Protein AF-A0A961G1M3-F1 (afdb_monomer_lite)

pLDDT: mean 74.27, std 25.26, range [20.84, 98.5]

Radius of gyration: 32.89 Å; chains: 1; bounding box: 93×95×79 Å

Structure (mmCIF, N/CA/C/O backbone):
data_AF-A0A961G1M3-F1
#
_entry.id   AF-A0A961G1M3-F1
#
loop_
_atom_site.group_PDB
_atom_site.id
_atom_site.type_symbol
_atom_site.label_atom_id
_atom_site.label_alt_id
_atom_site.label_comp_id
_atom_site.label_asym_id
_atom_site.label_entity_id
_atom_site.label_seq_id
_atom_site.pdbx_PDB_ins_code
_atom_site.Cartn_x
_atom_site.Cartn_y
_atom_site.Cartn_z
_atom_site.occupancy
_atom_site.B_iso_or_equiv
_atom_site.auth_seq_id
_atom_site.auth_comp_id
_atom_site.auth_asym_id
_atom_site.auth_atom_id
_atom_site.pdbx_PDB_model_num
ATOM 1 N N . MET A 1 1 ? -27.537 9.149 -11.465 1.00 58.62 1 MET A N 1
ATOM 2 C CA . MET A 1 1 ? -28.427 7.988 -11.636 1.00 58.62 1 MET A CA 1
ATOM 3 C C . MET A 1 1 ? -29.446 8.277 -12.730 1.00 58.62 1 MET A C 1
ATOM 5 O O . MET A 1 1 ? -29.182 7.855 -13.844 1.00 58.62 1 MET A O 1
ATOM 9 N N . SER A 1 2 ? -30.446 9.143 -12.525 1.00 60.47 2 SER A N 1
ATOM 10 C CA . SER A 1 2 ? -31.398 9.556 -13.583 1.00 60.47 2 SER A CA 1
ATOM 11 C C . SER A 1 2 ? -30.767 10.001 -14.920 1.00 60.47 2 SER A C 1
ATOM 13 O O . SER A 1 2 ? -31.201 9.559 -15.978 1.00 60.47 2 SER A O 1
ATOM 15 N N . GLN A 1 3 ? -29.703 10.816 -14.898 1.00 66.31 3 GLN A N 1
ATOM 16 C CA . GLN A 1 3 ? -28.968 11.190 -16.121 1.00 66.31 3 GLN A CA 1
ATOM 17 C C . GLN A 1 3 ? -28.320 9.975 -16.820 1.00 66.31 3 GLN A C 1
ATOM 19 O O . GLN A 1 3 ? -28.298 9.902 -18.042 1.00 66.31 3 GLN A O 1
ATOM 24 N N . THR A 1 4 ? -27.829 9.006 -16.047 1.00 74.19 4 THR A N 1
ATOM 25 C CA . THR A 1 4 ? -27.182 7.782 -16.543 1.00 74.19 4 THR A CA 1
ATOM 26 C C . THR A 1 4 ? -28.192 6.844 -17.204 1.00 74.19 4 THR A C 1
ATOM 28 O O . THR A 1 4 ? -27.895 6.275 -18.248 1.00 74.19 4 THR A O 1
ATOM 31 N N . ILE A 1 5 ? -29.402 6.732 -16.641 1.00 79.12 5 ILE A N 1
ATOM 32 C CA . ILE A 1 5 ? -30.520 6.007 -17.262 1.00 79.12 5 ILE A CA 1
ATOM 33 C C . ILE A 1 5 ? -30.873 6.644 -18.611 1.00 79.12 5 ILE A C 1
ATOM 35 O O . ILE A 1 5 ? -30.881 5.942 -19.614 1.00 79.12 5 ILE A O 1
ATOM 39 N N . ALA A 1 6 ? -31.037 7.970 -18.673 1.00 81.12 6 ALA A N 1
ATOM 40 C CA . ALA A 1 6 ? -31.344 8.667 -19.926 1.00 81.12 6 ALA A CA 1
ATOM 41 C C . ALA A 1 6 ? -30.246 8.509 -21.005 1.00 81.12 6 ALA A C 1
ATOM 43 O O . ALA A 1 6 ? -30.549 8.393 -22.192 1.00 81.12 6 ALA A O 1
ATOM 44 N N . GLU A 1 7 ? -28.968 8.477 -20.612 1.00 83.62 7 GLU A N 1
ATOM 45 C CA . GLU A 1 7 ? -27.840 8.221 -21.522 1.00 83.62 7 GLU A CA 1
ATOM 46 C C . GLU A 1 7 ? -27.832 6.768 -22.044 1.00 83.62 7 GLU A C 1
ATOM 48 O O . GLU A 1 7 ? -27.579 6.542 -23.230 1.00 83.62 7 GLU A O 1
ATOM 53 N N . LEU A 1 8 ? -28.171 5.788 -21.199 1.00 85.12 8 LEU A N 1
ATOM 54 C CA . LEU A 1 8 ? -28.291 4.375 -21.583 1.00 85.12 8 LEU A CA 1
ATOM 55 C C . LEU A 1 8 ? -29.533 4.102 -22.446 1.00 85.12 8 LEU A C 1
ATOM 57 O O . LEU A 1 8 ? -29.441 3.374 -23.434 1.00 85.12 8 LEU A O 1
ATOM 61 N N . GLU A 1 9 ? -30.668 4.729 -22.138 1.00 87.44 9 GLU A N 1
ATOM 62 C CA . GLU A 1 9 ? -31.872 4.718 -22.976 1.00 87.44 9 GLU A CA 1
ATOM 63 C C . GLU A 1 9 ? -31.588 5.330 -24.352 1.00 87.44 9 GLU A C 1
ATOM 65 O O . GLU A 1 9 ? -31.979 4.765 -25.371 1.00 87.44 9 GLU A O 1
ATOM 70 N N . ALA A 1 10 ? -30.862 6.451 -24.421 1.00 87.31 10 ALA A N 1
ATOM 71 C CA . ALA A 1 10 ? -30.446 7.043 -25.691 1.00 87.31 10 ALA A CA 1
ATOM 72 C C . ALA A 1 10 ? -29.516 6.110 -26.490 1.00 87.31 10 ALA A C 1
ATOM 74 O O . ALA A 1 10 ? -29.694 5.960 -27.700 1.00 87.31 10 ALA A O 1
ATOM 75 N N . ALA A 1 11 ? -28.566 5.442 -25.825 1.00 83.50 11 ALA A N 1
ATOM 76 C CA . ALA A 1 11 ? -27.673 4.472 -26.457 1.00 83.50 11 ALA A CA 1
ATOM 77 C C . ALA A 1 11 ? -28.423 3.238 -26.988 1.00 83.50 11 ALA A C 1
ATOM 79 O O . ALA A 1 11 ? -28.155 2.792 -28.104 1.00 83.50 11 ALA A O 1
ATOM 80 N N . LEU A 1 12 ? -29.392 2.713 -26.231 1.00 88.00 12 LEU A N 1
ATOM 81 C CA . LEU A 1 12 ? -30.200 1.567 -26.647 1.00 88.00 12 LEU A CA 1
ATOM 82 C C . LEU A 1 12 ? -31.212 1.938 -27.743 1.00 88.00 12 LEU A C 1
ATOM 84 O O . LEU A 1 12 ? -31.408 1.166 -28.674 1.00 88.00 12 LEU A O 1
ATOM 88 N N . ASN A 1 13 ? -31.789 3.142 -27.710 1.00 88.62 13 ASN A N 1
ATOM 89 C CA . ASN A 1 13 ? -32.614 3.658 -28.808 1.00 88.62 13 ASN A CA 1
ATOM 90 C C . ASN A 1 13 ? -31.806 3.830 -30.108 1.00 88.62 13 ASN A C 1
ATOM 92 O O . ASN A 1 13 ? -32.330 3.597 -31.196 1.00 88.62 13 ASN A O 1
ATOM 96 N N . ALA A 1 14 ? -30.527 4.209 -30.010 1.00 89.00 14 ALA A N 1
ATOM 97 C CA . ALA A 1 14 ? -29.622 4.298 -31.156 1.00 89.00 14 ALA A CA 1
ATOM 98 C C . ALA A 1 14 ? -29.110 2.927 -31.644 1.00 89.00 14 ALA A C 1
ATOM 100 O O . ALA A 1 14 ? -28.613 2.821 -32.766 1.00 89.00 14 ALA A O 1
ATOM 101 N N . SER A 1 15 ? -29.178 1.879 -30.819 1.00 88.94 15 SER A N 1
ATOM 102 C CA . SER A 1 15 ? -28.733 0.519 -31.154 1.00 88.94 15 SER A CA 1
ATOM 103 C C . SER A 1 15 ? -29.491 -0.525 -30.319 1.00 88.94 15 SER A C 1
ATOM 105 O O . SER A 1 15 ? -28.962 -0.983 -29.306 1.00 88.94 15 SER A O 1
ATOM 107 N N . PRO A 1 16 ? -30.711 -0.933 -30.725 1.00 87.88 16 PRO A N 1
ATOM 108 C CA . PRO A 1 16 ? -31.566 -1.828 -29.930 1.00 87.88 16 PRO A CA 1
ATOM 109 C C . PRO A 1 16 ? -30.958 -3.206 -29.634 1.00 87.88 16 PRO A C 1
ATOM 111 O O . PRO A 1 16 ? -31.285 -3.819 -28.616 1.00 87.88 16 PRO A O 1
ATOM 114 N N . ASP A 1 17 ? -30.046 -3.667 -30.490 1.00 88.19 17 ASP A N 1
ATOM 115 C CA . ASP A 1 17 ? -29.318 -4.933 -30.347 1.00 88.19 17 ASP A CA 1
ATOM 116 C C . ASP A 1 17 ? -28.100 -4.827 -29.403 1.00 88.19 17 ASP A C 1
ATOM 118 O O . ASP A 1 17 ? -27.409 -5.816 -29.161 1.00 88.19 17 ASP A O 1
ATOM 122 N N . ASN A 1 18 ? -27.803 -3.637 -28.860 1.00 87.50 18 ASN A N 1
ATOM 123 C CA . ASN A 1 18 ? -26.680 -3.424 -27.949 1.00 87.50 18 ASN A CA 1
ATOM 124 C C . ASN A 1 18 ? -26.978 -4.031 -26.571 1.00 87.50 18 ASN A C 1
ATOM 126 O O . ASN A 1 18 ? -27.473 -3.361 -25.659 1.00 87.50 18 ASN A O 1
ATOM 130 N N . TRP A 1 19 ? -26.643 -5.313 -26.431 1.00 90.75 19 TRP A N 1
ATOM 131 C CA . TRP A 1 19 ? -26.798 -6.063 -25.192 1.00 90.75 19 TRP A CA 1
ATOM 132 C C . TRP A 1 19 ? -26.142 -5.373 -23.990 1.00 90.75 19 TRP A C 1
ATOM 134 O O . TRP A 1 19 ? -26.772 -5.249 -22.945 1.00 90.75 19 TRP A O 1
ATOM 144 N N . SER A 1 20 ? -24.918 -4.859 -24.135 1.00 85.81 20 SER A N 1
ATOM 145 C CA . SER A 1 20 ? -24.194 -4.213 -23.034 1.00 85.81 20 SER A CA 1
ATOM 146 C C . SER A 1 20 ? -24.915 -2.964 -22.518 1.00 85.81 20 SER A C 1
ATOM 148 O O . SER A 1 20 ? -24.996 -2.760 -21.309 1.00 85.81 20 SER A O 1
ATOM 150 N N . ALA A 1 21 ? -25.493 -2.151 -23.413 1.00 87.50 21 ALA A N 1
ATOM 151 C CA . ALA A 1 21 ? -26.327 -1.012 -23.022 1.00 87.50 21 ALA A CA 1
ATOM 152 C C . ALA A 1 21 ? -27.642 -1.466 -22.365 1.00 87.50 21 ALA A C 1
ATOM 154 O O . ALA A 1 21 ? -28.061 -0.885 -21.365 1.00 87.50 21 ALA A O 1
ATOM 155 N N . ARG A 1 22 ? -28.269 -2.528 -22.890 1.00 93.12 22 ARG A N 1
ATOM 156 C CA . ARG A 1 22 ? -29.513 -3.101 -22.356 1.00 93.12 22 ARG A CA 1
ATOM 157 C C . ARG A 1 22 ? -29.336 -3.682 -20.952 1.00 93.12 22 ARG A C 1
ATOM 159 O O . ARG A 1 22 ? -30.136 -3.376 -20.074 1.00 93.12 22 ARG A O 1
ATOM 166 N N . ARG A 1 23 ? -28.277 -4.465 -20.722 1.00 89.06 23 ARG A N 1
ATOM 167 C CA . ARG A 1 23 ? -27.936 -5.026 -19.409 1.00 89.06 23 ARG A CA 1
ATOM 168 C C . ARG A 1 23 ? -27.588 -3.926 -18.409 1.00 89.06 23 ARG A C 1
ATOM 170 O O . ARG A 1 23 ? -28.168 -3.911 -17.333 1.00 89.06 23 ARG A O 1
ATOM 177 N N . ALA A 1 24 ? -26.744 -2.961 -18.782 1.00 84.62 24 ALA A N 1
ATOM 178 C CA . ALA A 1 24 ? -26.413 -1.833 -17.906 1.00 84.62 24 ALA A CA 1
ATOM 179 C C . ALA A 1 24 ? -27.651 -0.992 -17.528 1.00 84.62 24 ALA A C 1
ATOM 181 O O . ALA A 1 24 ? -27.756 -0.512 -16.400 1.00 84.62 24 ALA A O 1
ATOM 182 N N . LEU A 1 25 ? -28.611 -0.832 -18.448 1.00 90.06 25 LEU A N 1
ATOM 183 C CA . LEU A 1 25 ? -29.884 -0.164 -18.168 1.00 90.06 25 LEU A CA 1
ATOM 184 C C . LEU A 1 25 ? -30.788 -1.006 -17.252 1.00 90.06 25 LEU A C 1
ATOM 186 O O . LEU A 1 25 ? -31.376 -0.450 -16.329 1.00 90.06 25 LEU A O 1
ATOM 190 N N . ALA A 1 26 ? -30.854 -2.327 -17.444 1.00 87.56 26 ALA A N 1
ATOM 191 C CA . ALA A 1 26 ? -31.584 -3.233 -16.555 1.00 87.56 26 ALA A CA 1
ATOM 192 C C . ALA A 1 26 ? -30.990 -3.241 -15.133 1.00 87.56 26 ALA A C 1
ATOM 194 O O . ALA A 1 26 ? -31.730 -3.146 -14.158 1.00 87.56 26 ALA A O 1
ATOM 195 N N . GLU A 1 27 ? -29.662 -3.275 -15.000 1.00 85.19 27 GLU A N 1
ATOM 196 C CA . GLU A 1 27 ? -28.950 -3.170 -13.718 1.00 85.19 27 GLU A CA 1
ATOM 197 C C . GLU A 1 27 ? -29.215 -1.818 -13.028 1.00 85.19 27 GLU A C 1
ATOM 199 O O . GLU A 1 27 ? -29.499 -1.781 -11.830 1.00 85.19 27 GLU A O 1
ATOM 204 N N . ALA A 1 28 ? -29.214 -0.707 -13.778 1.00 81.88 28 ALA A N 1
ATOM 205 C CA . ALA A 1 28 ? -29.568 0.613 -13.250 1.00 81.88 28 ALA A CA 1
ATOM 206 C C . ALA A 1 28 ? -31.042 0.699 -12.807 1.00 81.88 28 ALA A C 1
ATOM 208 O O . ALA A 1 28 ? -31.340 1.258 -11.751 1.00 81.88 28 ALA A O 1
ATOM 209 N N . GLN A 1 29 ? -31.962 0.108 -13.574 1.00 85.12 29 GLN A N 1
ATOM 210 C CA . GLN A 1 29 ? -33.380 0.014 -13.222 1.00 85.12 29 GLN A CA 1
ATOM 211 C C . GLN A 1 29 ? -33.593 -0.837 -11.962 1.00 85.12 29 GLN A C 1
ATOM 213 O O . GLN A 1 29 ? -34.329 -0.418 -11.070 1.00 85.12 29 GLN A O 1
ATOM 218 N N . LEU A 1 30 ? -32.909 -1.980 -11.828 1.00 81.75 30 LEU A N 1
ATOM 219 C CA . LEU A 1 30 ? -32.933 -2.807 -10.615 1.00 81.75 30 LEU A CA 1
ATOM 220 C C . LEU A 1 30 ? -32.421 -2.043 -9.385 1.00 81.75 30 LEU A C 1
ATOM 222 O O . LEU A 1 30 ? -33.040 -2.131 -8.324 1.00 81.75 30 LEU A O 1
ATOM 226 N N . ALA A 1 31 ? -31.350 -1.256 -9.528 1.00 75.06 31 ALA A N 1
ATOM 227 C CA . ALA A 1 31 ? -30.807 -0.425 -8.450 1.00 75.06 31 ALA A CA 1
ATOM 228 C C . ALA A 1 31 ? -31.777 0.685 -7.991 1.00 75.06 31 ALA A C 1
ATOM 230 O O . ALA A 1 31 ? -31.819 1.010 -6.807 1.00 75.06 31 ALA A O 1
ATOM 231 N N . GLU A 1 32 ? -32.601 1.224 -8.896 1.00 82.31 32 GLU A N 1
ATOM 232 C CA . GLU A 1 32 ? -33.696 2.150 -8.562 1.00 82.31 32 GLU A CA 1
ATOM 233 C C . GLU A 1 32 ? -35.003 1.432 -8.138 1.00 82.31 32 GLU A C 1
ATOM 235 O O . GLU A 1 32 ? -36.045 2.069 -7.983 1.00 82.31 32 GLU A O 1
ATOM 240 N N . GLY A 1 33 ? -34.980 0.106 -7.940 1.00 81.19 33 GLY A N 1
ATOM 241 C CA . GLY A 1 33 ? -36.143 -0.698 -7.541 1.00 81.19 33 GLY A CA 1
ATOM 242 C C . GLY A 1 33 ? -37.161 -0.958 -8.661 1.00 81.19 33 GLY A C 1
ATOM 243 O O . GLY A 1 33 ? -38.221 -1.535 -8.419 1.00 81.19 33 GLY A O 1
ATOM 244 N N . GLN A 1 34 ? -36.851 -0.580 -9.902 1.00 85.69 34 GLN A N 1
ATOM 245 C CA . GLN A 1 34 ? -37.716 -0.697 -11.078 1.00 85.69 34 GLN A CA 1
ATOM 246 C C . GLN A 1 34 ? -37.681 -2.119 -11.683 1.00 85.69 34 GLN A C 1
ATOM 248 O O . GLN A 1 34 ? -37.453 -2.301 -12.879 1.00 85.69 34 GLN A O 1
ATOM 253 N N . GLN A 1 35 ? -37.913 -3.148 -10.859 1.00 83.75 35 GLN A N 1
ATOM 254 C CA . GLN A 1 35 ? -37.769 -4.569 -11.234 1.00 83.75 35 GLN A CA 1
ATOM 255 C C . GLN A 1 35 ? -38.580 -4.960 -12.482 1.00 83.75 35 GLN A C 1
ATOM 257 O O . GLN A 1 35 ? -38.071 -5.646 -13.365 1.00 83.75 35 GLN A O 1
ATOM 262 N N . VAL A 1 36 ? -39.818 -4.469 -12.593 1.00 88.38 36 VAL A N 1
ATOM 263 C CA . VAL A 1 36 ? -40.696 -4.724 -13.749 1.00 88.38 36 VAL A CA 1
ATOM 264 C C . VAL A 1 36 ? -40.137 -4.097 -15.033 1.00 88.38 36 VAL A C 1
ATOM 266 O O . VAL A 1 36 ? -40.171 -4.729 -16.086 1.00 88.38 36 VAL A O 1
ATOM 269 N N . ALA A 1 37 ? -39.566 -2.889 -14.955 1.00 89.81 37 ALA A N 1
ATOM 270 C CA . ALA A 1 37 ? -38.959 -2.228 -16.110 1.00 89.81 37 ALA A CA 1
ATOM 271 C C . ALA A 1 37 ? -37.730 -3.003 -16.609 1.00 89.81 37 ALA A C 1
ATOM 273 O O . ALA A 1 37 ? -37.642 -3.290 -17.802 1.00 89.81 37 ALA A O 1
ATOM 274 N N . ALA A 1 38 ? -36.857 -3.430 -15.689 1.00 91.62 38 ALA A N 1
ATOM 275 C CA . ALA A 1 38 ? -35.685 -4.245 -16.006 1.00 91.62 38 ALA A CA 1
ATOM 276 C C . ALA A 1 38 ? -36.072 -5.591 -16.641 1.00 91.62 38 ALA A C 1
ATOM 278 O O . ALA A 1 38 ? -35.491 -5.997 -17.647 1.00 91.62 38 ALA A O 1
ATOM 279 N N . ALA A 1 39 ? -37.095 -6.263 -16.107 1.00 91.88 39 ALA A N 1
ATOM 280 C CA . ALA A 1 39 ? -37.602 -7.506 -16.675 1.00 91.88 39 ALA A CA 1
ATOM 281 C C . ALA A 1 39 ? -38.155 -7.309 -18.097 1.00 91.88 39 ALA A C 1
ATOM 283 O O . ALA A 1 39 ? -37.746 -8.023 -19.012 1.00 91.88 39 ALA A O 1
ATOM 284 N N . HIS A 1 40 ? -39.029 -6.319 -18.317 1.00 92.94 40 HIS A N 1
ATOM 285 C CA . HIS A 1 40 ? -39.575 -6.020 -19.649 1.00 92.94 40 HIS A CA 1
ATOM 286 C C . HIS A 1 40 ? -38.465 -5.663 -20.647 1.00 92.94 40 HIS A C 1
ATOM 288 O O . HIS A 1 40 ? -38.492 -6.088 -21.802 1.00 92.94 40 HIS A O 1
ATOM 294 N N . LEU A 1 41 ? -37.459 -4.911 -20.194 1.00 93.81 41 LEU A N 1
ATOM 295 C CA . LEU A 1 41 ? -36.307 -4.520 -20.992 1.00 93.81 41 LEU A CA 1
ATOM 296 C C . LEU A 1 41 ? -35.480 -5.727 -21.458 1.00 93.81 41 LEU A C 1
ATOM 298 O O . LEU A 1 41 ? -35.053 -5.753 -22.613 1.00 93.81 41 LEU A O 1
ATOM 302 N N . LEU A 1 42 ? -35.266 -6.724 -20.596 1.00 94.50 42 LEU A N 1
ATOM 303 C CA . LEU A 1 42 ? -34.543 -7.948 -20.952 1.00 94.50 42 LEU A CA 1
ATOM 304 C C . LEU A 1 42 ? -35.399 -8.911 -21.788 1.00 94.50 42 LEU A C 1
ATOM 306 O O . LEU A 1 42 ? -34.891 -9.467 -22.756 1.00 94.50 42 LEU A O 1
ATOM 310 N N . MET A 1 43 ? -36.700 -9.048 -21.506 1.00 92.81 43 MET A N 1
ATOM 311 C CA . MET A 1 43 ? -37.618 -9.843 -22.345 1.00 92.81 43 MET A CA 1
ATOM 312 C C . MET A 1 43 ? -37.767 -9.272 -23.762 1.00 92.81 43 MET A C 1
ATOM 314 O O . MET A 1 43 ? -37.972 -10.018 -24.714 1.00 92.81 43 MET A O 1
ATOM 318 N N . ALA A 1 44 ? -37.611 -7.956 -23.929 1.00 91.38 44 ALA A N 1
ATOM 319 C CA . ALA A 1 44 ? -37.582 -7.298 -25.232 1.00 91.38 44 ALA A CA 1
ATOM 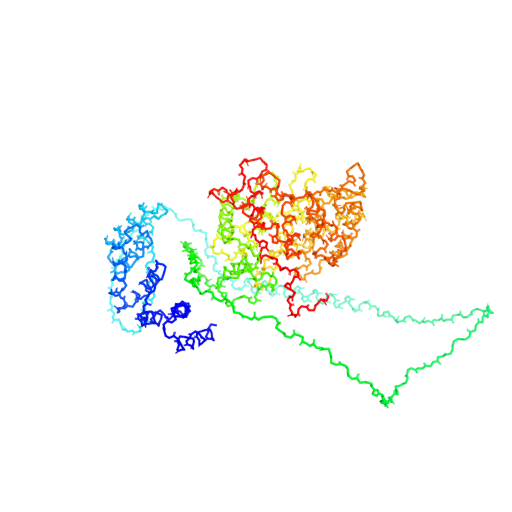320 C C . ALA A 1 44 ? -36.219 -7.398 -25.957 1.00 91.38 44 ALA A C 1
ATOM 322 O O . ALA A 1 44 ? -36.001 -6.665 -26.930 1.00 91.38 44 ALA A O 1
ATOM 323 N N . ALA A 1 45 ? -35.262 -8.200 -25.470 1.00 90.50 45 ALA A N 1
ATOM 324 C CA . ALA A 1 45 ? -33.970 -8.400 -26.123 1.00 90.50 45 ALA A CA 1
ATOM 325 C C . ALA A 1 45 ? -34.115 -9.294 -27.372 1.00 90.50 45 ALA A C 1
ATOM 327 O O . ALA A 1 45 ? -34.629 -10.405 -27.256 1.00 90.50 45 ALA A O 1
ATOM 328 N N . PRO A 1 46 ? -33.622 -8.874 -28.554 1.00 86.06 46 PRO A N 1
ATOM 329 C CA . PRO A 1 46 ? -33.660 -9.708 -29.762 1.00 86.06 46 PRO A CA 1
ATOM 330 C C . PRO A 1 46 ? -32.852 -11.008 -29.641 1.00 86.06 46 PRO A C 1
ATOM 332 O O . PRO A 1 46 ? -33.162 -11.996 -30.302 1.00 86.06 46 PRO A O 1
ATOM 335 N N . MET A 1 47 ? -31.818 -11.002 -28.796 1.00 85.25 47 MET A N 1
ATOM 336 C CA . MET A 1 47 ? -31.021 -12.162 -28.413 1.00 85.25 47 MET A CA 1
ATOM 337 C C . MET A 1 47 ? -30.378 -11.892 -27.047 1.00 85.25 47 MET A C 1
ATOM 339 O O . MET A 1 47 ? -29.858 -10.798 -26.817 1.00 85.25 47 MET A O 1
ATOM 343 N N . VAL A 1 48 ? -30.382 -12.891 -26.165 1.00 89.50 48 VAL A N 1
ATOM 344 C CA . VAL A 1 48 ? -29.539 -12.923 -24.959 1.00 89.50 48 VAL A CA 1
ATOM 345 C C . VAL A 1 48 ? -28.243 -13.652 -25.338 1.00 89.50 48 VAL A C 1
ATOM 347 O O . VAL A 1 48 ? -28.334 -14.728 -25.935 1.00 89.50 48 VAL A O 1
ATOM 350 N N . PRO A 1 49 ? -27.046 -13.106 -25.060 1.00 89.81 49 PRO A N 1
ATOM 351 C CA . PRO A 1 49 ? -25.793 -13.827 -25.265 1.00 89.81 49 PRO A CA 1
ATOM 352 C C . PRO A 1 49 ? -25.772 -15.149 -24.495 1.00 89.81 49 PRO A C 1
ATOM 354 O O . PRO A 1 49 ? -26.228 -15.217 -23.358 1.00 89.81 49 PRO A O 1
ATOM 357 N N . GLY A 1 50 ? -25.254 -16.201 -25.131 1.00 84.56 50 GLY A N 1
ATOM 358 C CA . GLY A 1 50 ? -25.320 -17.574 -24.618 1.00 84.56 50 GLY A CA 1
ATOM 359 C C . GLY A 1 50 ? -24.305 -17.929 -23.527 1.00 84.56 50 GLY A C 1
ATOM 360 O O . GLY A 1 50 ? -24.136 -19.111 -23.242 1.00 84.56 50 GLY A O 1
ATOM 361 N N . ASP A 1 51 ? -23.589 -16.955 -22.963 1.00 87.62 51 ASP A N 1
ATOM 362 C CA . ASP A 1 51 ? -22.721 -17.180 -21.808 1.00 87.62 51 ASP A CA 1
ATOM 363 C C . ASP A 1 51 ? -23.523 -17.268 -20.501 1.00 87.62 51 ASP A C 1
ATOM 365 O O . ASP A 1 51 ? -24.604 -16.692 -20.355 1.00 87.62 51 ASP A O 1
ATOM 369 N N . GLU A 1 52 ? -22.960 -17.997 -19.537 1.00 82.62 52 GLU A N 1
ATOM 370 C CA . GLU A 1 52 ? -23.603 -18.318 -18.263 1.00 82.62 52 GLU A CA 1
ATOM 371 C C . GLU A 1 52 ? -24.113 -17.082 -17.516 1.00 82.62 52 GLU A C 1
ATOM 373 O O . GLU A 1 52 ? -25.260 -17.048 -17.083 1.00 82.62 52 GLU A O 1
ATOM 378 N N . ASP A 1 53 ? -23.279 -16.049 -17.392 1.00 81.88 53 ASP A N 1
ATOM 379 C CA . ASP A 1 53 ? -23.576 -14.856 -16.598 1.00 81.88 53 ASP A CA 1
ATOM 380 C C . ASP A 1 53 ? -24.737 -14.051 -17.203 1.00 81.88 53 ASP A C 1
ATOM 382 O O . ASP A 1 53 ? -25.659 -13.662 -16.485 1.00 81.88 53 ASP A O 1
ATOM 386 N N . ASN A 1 54 ? -24.758 -13.863 -18.529 1.00 85.06 54 ASN A N 1
ATOM 387 C CA . ASN A 1 54 ? -25.871 -13.198 -19.208 1.00 85.06 54 ASN A CA 1
ATOM 388 C C . ASN A 1 54 ? -27.175 -14.008 -19.150 1.00 85.06 54 ASN A C 1
ATOM 390 O O . ASN A 1 54 ? -28.241 -13.422 -18.928 1.00 85.06 54 ASN A O 1
ATOM 394 N N . LEU A 1 55 ? -27.113 -15.336 -19.292 1.00 89.56 55 LEU A N 1
ATOM 395 C CA . LEU A 1 55 ? -28.290 -16.203 -19.184 1.00 89.56 55 LEU A CA 1
ATOM 396 C C . LEU A 1 55 ? -28.847 -16.242 -17.755 1.00 89.56 55 LEU A C 1
ATOM 398 O O . LEU A 1 55 ? -30.051 -16.054 -17.576 1.00 89.56 55 LEU A O 1
ATOM 402 N N . MET A 1 56 ? -27.994 -16.411 -16.737 1.00 89.69 56 MET A N 1
ATOM 403 C CA . MET A 1 56 ? -28.419 -16.452 -15.333 1.00 89.69 56 MET A CA 1
ATOM 404 C C . MET A 1 56 ? -28.980 -15.106 -14.878 1.00 89.69 56 MET A C 1
ATOM 406 O O . MET A 1 56 ? -30.054 -15.069 -14.277 1.00 89.69 56 MET A O 1
ATOM 410 N N . PHE A 1 57 ? -28.312 -13.994 -15.211 1.00 87.56 57 PHE A N 1
ATOM 411 C CA . PHE A 1 57 ? -28.812 -12.649 -14.917 1.00 87.56 57 PHE A CA 1
ATOM 412 C C . PHE A 1 57 ? -30.187 -12.408 -15.551 1.00 87.56 57 PHE A C 1
ATOM 414 O O . PHE A 1 57 ? -31.090 -11.878 -14.897 1.00 87.56 57 PHE A O 1
ATOM 421 N N . THR A 1 58 ? -30.367 -12.833 -16.805 1.00 91.94 58 THR A N 1
ATOM 422 C CA . THR A 1 58 ? -31.631 -12.657 -17.527 1.00 91.94 58 THR A CA 1
ATOM 423 C C . THR A 1 58 ? -32.737 -13.506 -16.925 1.00 91.94 58 THR A C 1
ATOM 425 O O . THR A 1 58 ? -33.757 -12.947 -16.532 1.00 91.94 58 THR A O 1
ATOM 428 N N . ALA A 1 59 ? -32.526 -14.819 -16.789 1.00 90.31 59 ALA A N 1
ATOM 429 C CA . ALA A 1 59 ? -33.504 -15.737 -16.216 1.00 90.31 59 ALA A CA 1
ATOM 430 C C . ALA A 1 59 ? -33.913 -15.308 -14.799 1.00 90.31 59 ALA A C 1
ATOM 432 O O . ALA A 1 59 ? -35.104 -15.201 -14.510 1.00 90.31 59 ALA A O 1
ATOM 433 N N . TYR A 1 60 ? -32.946 -14.962 -13.942 1.00 87.94 60 TYR A N 1
ATOM 434 C CA . TYR A 1 60 ? -33.233 -14.452 -12.605 1.00 87.94 60 TYR A CA 1
ATOM 435 C C . TYR A 1 60 ? -34.076 -13.172 -12.660 1.00 87.94 60 TYR A C 1
ATOM 437 O O . TYR A 1 60 ? -35.130 -13.105 -12.033 1.00 87.94 60 TYR A O 1
ATOM 445 N N . THR A 1 61 ? -33.664 -12.168 -13.441 1.00 87.69 61 THR A N 1
ATOM 446 C CA . THR A 1 61 ? -34.352 -10.867 -13.496 1.00 87.69 61 THR A CA 1
ATOM 447 C C . THR A 1 61 ? -35.780 -10.982 -14.030 1.00 87.69 61 THR A C 1
ATOM 449 O O . THR A 1 61 ? -36.704 -10.432 -13.430 1.00 87.69 61 THR A O 1
ATOM 452 N N . ILE A 1 62 ? -35.999 -11.712 -15.128 1.00 93.12 62 ILE A N 1
ATOM 453 C CA . ILE A 1 62 ? -37.326 -11.785 -15.758 1.00 93.12 62 ILE A CA 1
ATOM 454 C C . ILE A 1 62 ? -38.312 -12.642 -14.945 1.00 93.12 62 ILE A C 1
ATOM 456 O O . ILE A 1 62 ? -39.495 -12.299 -14.879 1.00 93.12 62 ILE A O 1
ATOM 460 N N . ALA A 1 63 ? -37.838 -13.673 -14.229 1.00 88.00 63 ALA A N 1
ATOM 461 C CA . ALA A 1 63 ? -38.663 -14.537 -13.373 1.00 88.00 63 ALA A CA 1
ATOM 462 C C . ALA A 1 63 ? -39.381 -13.810 -12.217 1.00 88.00 63 ALA A C 1
ATOM 464 O O . ALA A 1 63 ? -40.359 -14.335 -11.679 1.00 88.00 63 ALA A O 1
ATOM 465 N N . HIS A 1 64 ? -38.932 -12.602 -11.852 1.00 75.31 64 HIS A N 1
ATOM 466 C CA . HIS A 1 64 ? -39.589 -11.746 -10.854 1.00 75.31 64 HIS A CA 1
ATOM 467 C C . HIS A 1 64 ? -40.887 -11.098 -11.372 1.00 75.31 64 HIS A C 1
ATOM 469 O O . HIS A 1 64 ? -41.614 -10.467 -10.605 1.00 75.31 64 HIS A O 1
ATOM 475 N N . THR A 1 65 ? -41.213 -11.272 -12.656 1.00 82.38 65 THR A N 1
ATOM 476 C CA . THR A 1 65 ? -42.515 -10.909 -13.232 1.00 82.38 65 THR A CA 1
ATOM 477 C C . THR A 1 65 ? -43.370 -12.149 -13.482 1.00 82.38 65 THR A C 1
ATOM 479 O O . THR A 1 65 ? -42.863 -13.250 -13.697 1.00 82.38 65 THR A O 1
ATOM 482 N N . ALA A 1 66 ? -44.695 -11.982 -13.473 1.00 80.31 66 ALA A N 1
ATOM 483 C CA . ALA A 1 66 ? -45.620 -13.085 -13.738 1.00 80.31 66 ALA A CA 1
ATOM 484 C C . ALA A 1 66 ? -45.440 -13.675 -15.152 1.00 80.31 66 ALA A C 1
ATOM 486 O O . ALA A 1 66 ? -45.565 -14.884 -15.329 1.00 80.31 66 ALA A O 1
ATOM 487 N N . GLU A 1 67 ? -45.118 -12.818 -16.123 1.00 85.44 67 GLU A N 1
ATOM 488 C CA . GLU A 1 67 ? -44.936 -13.140 -17.543 1.00 85.44 67 GLU A CA 1
ATOM 489 C C . GLU A 1 67 ? -43.537 -13.676 -17.893 1.00 85.44 67 GLU A C 1
ATOM 491 O O . GLU A 1 67 ? -43.414 -14.496 -18.800 1.00 85.44 67 GLU A O 1
ATOM 496 N N . GLY A 1 68 ? -42.492 -13.293 -17.151 1.00 87.62 68 GLY A N 1
ATOM 497 C CA . GLY A 1 68 ? -41.119 -13.736 -17.408 1.00 87.62 68 GLY A CA 1
ATOM 498 C C . GLY A 1 68 ? -40.744 -15.107 -16.837 1.00 87.62 68 GLY A C 1
ATOM 499 O O . GLY A 1 68 ? -39.655 -15.594 -17.126 1.00 87.62 68 GLY A O 1
ATOM 500 N N . TRP A 1 69 ? -41.617 -15.771 -16.072 1.00 88.56 69 TRP A N 1
ATOM 501 C CA . TRP A 1 69 ? -41.318 -17.098 -15.510 1.00 88.56 69 TRP A CA 1
ATOM 502 C C . TRP A 1 69 ? -41.070 -18.178 -16.567 1.00 88.56 69 TRP A C 1
ATOM 504 O O . TRP A 1 69 ? -40.022 -18.816 -16.535 1.00 88.56 69 TRP A O 1
ATOM 514 N N . GLU A 1 70 ? -41.999 -18.373 -17.507 1.00 91.25 70 GLU A N 1
ATOM 515 C CA . GLU A 1 70 ? -41.858 -19.407 -18.544 1.00 91.25 70 GLU A CA 1
ATOM 516 C C . GLU A 1 70 ? -40.603 -19.165 -19.417 1.00 91.25 70 GLU A C 1
ATOM 518 O O . GLU A 1 70 ? -39.832 -20.107 -19.612 1.00 91.25 70 GLU A O 1
ATOM 523 N N . PRO A 1 71 ? -40.295 -17.922 -19.861 1.00 92.31 71 PRO A N 1
ATOM 524 C CA . PRO A 1 71 ? -39.001 -17.603 -20.468 1.00 92.31 71 PRO A CA 1
ATOM 525 C C . PRO A 1 71 ? -37.784 -17.934 -19.590 1.00 92.31 71 PRO A C 1
ATOM 527 O O . PRO A 1 71 ? -36.819 -18.504 -20.092 1.00 92.31 71 PRO A O 1
ATOM 530 N N . ALA A 1 72 ? -37.804 -17.600 -18.295 1.00 92.94 72 ALA A N 1
ATOM 531 C CA . ALA A 1 72 ? -36.685 -17.872 -17.390 1.00 92.94 72 ALA A CA 1
ATOM 532 C C . ALA A 1 72 ? -36.441 -19.371 -17.194 1.00 92.94 72 ALA A C 1
ATOM 534 O O . ALA A 1 72 ? -35.296 -19.822 -17.245 1.00 92.94 72 ALA A O 1
ATOM 535 N N . GLN A 1 73 ? -37.516 -20.136 -16.996 1.00 92.94 73 GLN A N 1
ATOM 536 C CA . GLN A 1 73 ? -37.463 -21.586 -16.874 1.00 92.94 73 GLN A CA 1
ATOM 537 C C . GLN A 1 73 ? -36.915 -22.215 -18.162 1.00 92.94 73 GLN A C 1
ATOM 539 O O . GLN A 1 73 ? -35.974 -23.000 -18.093 1.00 92.94 73 GLN A O 1
ATOM 544 N N . GLY A 1 74 ? -37.418 -21.806 -19.333 1.00 93.31 74 GLY A N 1
ATOM 545 C CA . GLY A 1 74 ? -36.919 -22.285 -20.626 1.00 93.31 74 GLY A CA 1
ATOM 546 C C . GLY A 1 74 ? -35.428 -22.002 -20.844 1.00 93.31 74 GLY A C 1
ATOM 547 O O . GLY A 1 74 ? -34.689 -22.903 -21.234 1.00 93.31 74 GLY A O 1
ATOM 548 N N . LEU A 1 75 ? -34.958 -20.788 -20.521 1.00 93.56 75 LEU A N 1
ATOM 549 C CA . LEU A 1 75 ? -33.533 -20.431 -20.600 1.00 93.56 75 LEU A CA 1
ATOM 550 C C . LEU A 1 75 ? -32.656 -21.324 -19.705 1.00 93.56 75 LEU A C 1
ATOM 552 O O . LEU A 1 75 ? -31.578 -21.742 -20.124 1.00 93.56 75 LEU A O 1
ATOM 556 N N . LEU A 1 76 ? -33.111 -21.627 -18.485 1.00 94.75 76 LEU A N 1
ATOM 557 C CA . LEU A 1 76 ? -32.380 -22.473 -17.537 1.00 94.75 76 LEU A CA 1
ATOM 558 C C . LEU A 1 76 ? -32.390 -23.951 -17.943 1.00 94.75 76 LEU A C 1
ATOM 560 O O . LEU A 1 76 ? -31.358 -24.612 -17.836 1.00 94.75 76 LEU A O 1
ATOM 564 N N . GLU A 1 77 ? -33.518 -24.466 -18.433 1.00 95.38 77 GLU A N 1
ATOM 565 C CA . GLU A 1 77 ? -33.640 -25.844 -18.917 1.00 95.38 77 GLU A CA 1
ATOM 566 C C . GLU A 1 77 ? -32.792 -26.091 -20.172 1.00 95.38 77 GLU A C 1
ATOM 568 O O . GLU A 1 77 ? -32.046 -27.071 -20.216 1.00 95.38 77 GLU A O 1
ATOM 573 N N . ASP A 1 78 ? -32.844 -25.199 -21.168 1.00 94.12 78 ASP A N 1
ATOM 574 C CA . ASP A 1 78 ? -32.029 -25.325 -22.382 1.00 94.12 78 ASP A CA 1
ATOM 575 C C . ASP A 1 78 ? -30.529 -25.177 -22.083 1.00 94.12 78 ASP A C 1
ATOM 577 O O . ASP A 1 78 ? -29.721 -25.930 -22.637 1.00 94.12 78 ASP A O 1
ATOM 581 N N . TYR A 1 79 ? -30.143 -24.278 -21.167 1.00 93.75 79 TYR A N 1
ATOM 582 C CA . TYR A 1 79 ? -28.747 -24.143 -20.745 1.00 93.75 79 TYR A CA 1
ATOM 583 C C . TYR A 1 79 ? -28.253 -25.385 -19.989 1.00 93.75 79 TYR A C 1
ATOM 585 O O . TYR A 1 79 ? -27.239 -25.961 -20.375 1.00 93.75 79 TYR A O 1
ATOM 593 N N . LEU A 1 80 ? -28.982 -25.874 -18.978 1.00 95.81 80 LEU A N 1
ATOM 594 C CA . LEU A 1 80 ? -28.597 -27.069 -18.206 1.00 95.81 80 LEU A CA 1
ATOM 595 C C . LEU A 1 80 ? -28.607 -28.363 -19.032 1.00 95.81 80 LEU A C 1
ATOM 597 O O . LEU A 1 80 ? -27.886 -29.309 -18.721 1.00 95.81 80 LEU A O 1
ATOM 601 N N . LYS A 1 81 ? -29.390 -28.416 -20.111 1.00 95.62 81 LYS A N 1
ATOM 602 C CA . LYS A 1 81 ? -29.367 -29.520 -21.079 1.00 95.62 81 LYS A CA 1
ATOM 603 C C . LYS A 1 81 ? -28.073 -29.563 -21.899 1.00 95.62 81 LYS A C 1
ATOM 605 O O . LYS A 1 81 ? -27.672 -30.646 -22.325 1.00 95.62 81 LYS A O 1
ATOM 610 N N . ALA A 1 82 ? -27.438 -28.413 -22.128 1.00 92.19 82 ALA A N 1
ATOM 611 C CA . ALA A 1 82 ? -26.122 -28.308 -22.758 1.00 92.19 82 ALA A CA 1
ATOM 612 C C . ALA A 1 82 ? -24.966 -28.367 -21.737 1.00 92.19 82 ALA A C 1
ATOM 614 O O . ALA A 1 82 ? -23.909 -28.906 -22.063 1.00 92.19 82 ALA A O 1
ATOM 615 N N . HIS A 1 83 ? -25.195 -27.863 -20.519 1.00 92.69 83 HIS A N 1
ATOM 616 C CA . HIS A 1 83 ? -24.207 -27.645 -19.456 1.00 92.69 83 HIS A CA 1
ATOM 617 C C . HIS A 1 83 ? -24.669 -28.209 -18.095 1.00 92.69 83 HIS A C 1
ATOM 619 O O . HIS A 1 83 ? -24.857 -27.450 -17.137 1.00 92.69 83 HIS A O 1
ATOM 625 N N . PRO A 1 84 ? -24.870 -29.536 -17.968 1.00 94.88 84 PRO A N 1
ATOM 626 C CA . PRO A 1 84 ? -25.289 -30.173 -16.713 1.00 94.88 84 PRO A CA 1
ATOM 627 C C . PRO A 1 84 ? -24.246 -30.058 -15.584 1.00 94.88 84 PRO A C 1
ATOM 629 O O . PRO A 1 84 ? -24.539 -30.365 -14.432 1.00 94.88 84 PRO A O 1
ATOM 632 N N . GLU A 1 85 ? -23.020 -29.639 -15.896 1.00 94.12 85 GLU A N 1
ATOM 633 C CA . GLU A 1 85 ? -21.944 -29.348 -14.947 1.00 94.12 85 GLU A CA 1
ATOM 634 C C . GLU A 1 85 ? -21.997 -27.938 -14.326 1.00 94.12 85 GLU A C 1
ATOM 636 O O . GLU A 1 85 ? -21.166 -27.621 -13.472 1.00 94.12 85 GLU A O 1
ATOM 641 N N . SER A 1 86 ? -22.949 -27.085 -14.722 1.00 92.19 86 SER A N 1
ATOM 642 C CA . SER A 1 86 ? -23.060 -25.716 -14.201 1.00 92.19 86 SER A CA 1
ATOM 643 C C . SER A 1 86 ? -23.678 -25.673 -12.797 1.00 92.19 86 SER A C 1
ATOM 645 O O . SER A 1 86 ? -24.901 -25.722 -12.618 1.00 92.19 86 SER A O 1
ATOM 647 N N . SER A 1 87 ? -22.832 -25.511 -11.774 1.00 90.56 87 SER A N 1
ATOM 648 C CA . SER A 1 87 ? -23.291 -25.266 -10.399 1.00 90.56 87 SER A CA 1
ATOM 649 C C . SER A 1 87 ? -24.112 -23.976 -10.296 1.00 90.56 87 SER A C 1
ATOM 651 O O . SER A 1 87 ? -25.116 -23.953 -9.585 1.00 90.56 87 SER A O 1
ATOM 653 N N . ALA A 1 88 ? -23.741 -22.931 -11.044 1.00 84.56 88 ALA A N 1
ATOM 654 C CA . ALA A 1 88 ? -24.416 -21.635 -11.053 1.00 84.56 88 ALA A CA 1
ATOM 655 C C . ALA A 1 88 ? -25.839 -21.707 -11.632 1.00 84.56 88 ALA A C 1
ATOM 657 O O . ALA A 1 88 ? -26.761 -21.115 -11.062 1.00 84.56 88 ALA A O 1
ATOM 658 N N . ALA A 1 89 ? -26.052 -22.466 -12.712 1.00 89.38 89 ALA A N 1
ATOM 659 C CA . ALA A 1 89 ? -27.381 -22.649 -13.287 1.00 89.38 89 ALA A CA 1
ATOM 660 C C . ALA A 1 89 ? -28.270 -23.552 -12.425 1.00 89.38 89 ALA A C 1
ATOM 662 O O . ALA A 1 89 ? -29.442 -23.231 -12.214 1.00 89.38 89 ALA A O 1
ATOM 663 N N . HIS A 1 90 ? -27.714 -24.614 -11.830 1.00 93.81 90 HIS A N 1
ATOM 664 C CA . HIS A 1 90 ? -28.442 -25.395 -10.830 1.00 93.81 90 HIS A CA 1
ATOM 665 C C . HIS A 1 90 ? -28.842 -24.528 -9.622 1.00 93.81 90 HIS A C 1
ATOM 667 O O . HIS A 1 90 ? -30.009 -24.529 -9.240 1.00 93.81 90 HIS A O 1
ATOM 673 N N . LEU A 1 91 ? -27.928 -23.725 -9.072 1.00 88.25 91 LEU A N 1
ATOM 674 C CA . LEU A 1 91 ? -28.200 -22.824 -7.947 1.00 88.25 91 LEU A CA 1
ATOM 675 C C . LEU A 1 91 ? -29.262 -21.759 -8.284 1.00 88.25 91 LEU A C 1
ATOM 677 O O . LEU A 1 91 ? -30.180 -21.525 -7.497 1.00 88.25 91 LEU A O 1
ATOM 681 N N . THR A 1 92 ? -29.174 -21.143 -9.466 1.00 89.69 92 THR A N 1
ATOM 682 C CA . THR A 1 92 ? -30.130 -20.121 -9.929 1.00 89.69 92 THR A CA 1
ATOM 683 C C . THR A 1 92 ? -31.527 -20.710 -10.099 1.00 89.69 92 THR A C 1
ATOM 685 O O . THR A 1 92 ? -32.492 -20.162 -9.566 1.00 89.69 92 THR A O 1
ATOM 688 N N . PHE A 1 93 ? -31.645 -21.862 -10.766 1.00 94.62 93 PHE A N 1
ATOM 689 C CA . PHE A 1 93 ? -32.934 -22.525 -10.957 1.00 94.62 93 PHE A CA 1
ATOM 690 C C . PHE A 1 93 ? -33.528 -22.990 -9.620 1.00 94.62 93 PHE A C 1
ATOM 692 O O . PHE A 1 93 ? -34.713 -22.776 -9.371 1.00 94.62 93 PHE A O 1
ATOM 699 N N . GLY A 1 94 ? -32.702 -23.511 -8.706 1.00 92.81 94 GLY A N 1
ATOM 700 C CA . GLY A 1 94 ? -33.147 -23.889 -7.365 1.00 92.81 94 GLY A CA 1
ATOM 701 C C . GLY A 1 94 ? -33.755 -22.720 -6.580 1.00 92.81 94 GLY A C 1
ATOM 702 O O . GLY A 1 94 ? -34.837 -22.858 -6.013 1.00 92.81 94 GLY A O 1
ATOM 703 N N . ARG A 1 95 ? -33.128 -21.534 -6.618 1.00 89.56 95 ARG A N 1
ATOM 704 C CA . ARG A 1 95 ? -33.657 -20.311 -5.976 1.00 89.56 95 ARG A CA 1
ATOM 705 C C . ARG A 1 95 ? -34.973 -19.841 -6.600 1.00 89.56 95 ARG A C 1
ATOM 707 O O . ARG A 1 95 ? -35.883 -19.442 -5.876 1.00 89.56 95 ARG A O 1
ATOM 714 N N . LEU A 1 96 ? -35.097 -19.916 -7.926 1.00 89.38 96 LEU A N 1
ATOM 715 C CA . LEU A 1 96 ? -36.328 -19.554 -8.634 1.00 89.38 96 LEU A CA 1
ATOM 716 C C . LEU A 1 96 ? -37.489 -20.513 -8.319 1.00 89.38 96 LEU A C 1
ATOM 718 O O . LEU A 1 96 ? -38.602 -20.056 -8.056 1.00 89.38 96 LEU A O 1
ATOM 722 N N . LEU A 1 97 ? -37.228 -21.823 -8.267 1.00 90.75 97 LEU A N 1
ATOM 723 C CA . LEU A 1 97 ? -38.202 -22.837 -7.848 1.00 90.75 97 LEU A CA 1
ATOM 724 C C . LEU A 1 97 ? -38.633 -22.630 -6.389 1.00 90.75 97 LEU A C 1
ATOM 726 O O . LEU A 1 97 ? -39.833 -22.608 -6.103 1.00 90.75 97 LEU A O 1
ATOM 730 N N . LEU A 1 98 ? -37.679 -22.361 -5.488 1.00 87.62 98 LEU A N 1
ATOM 731 C CA . LEU A 1 98 ? -37.960 -22.059 -4.081 1.00 87.62 98 LEU A CA 1
ATOM 732 C C . LEU A 1 98 ? -38.882 -20.837 -3.948 1.00 87.62 98 LEU A C 1
ATOM 734 O O . LEU A 1 98 ? -39.831 -20.864 -3.166 1.00 87.62 98 LEU A O 1
ATOM 738 N N . GLY A 1 99 ? -38.671 -19.803 -4.769 1.00 83.69 99 GLY A N 1
ATOM 739 C CA . GLY A 1 99 ? -39.526 -18.613 -4.799 1.00 83.69 99 GLY A CA 1
ATOM 740 C C . GLY A 1 99 ? -40.905 -18.793 -5.425 1.00 83.69 99 GLY A C 1
ATOM 741 O O . GLY A 1 99 ? -41.802 -17.993 -5.159 1.00 83.69 99 GLY A O 1
ATOM 742 N N . ARG A 1 100 ? -41.120 -19.869 -6.187 1.00 85.19 100 ARG A N 1
ATOM 743 C CA . ARG A 1 100 ? -42.458 -20.339 -6.586 1.00 85.19 100 ARG A CA 1
ATOM 744 C C . ARG A 1 100 ? -43.080 -21.320 -5.588 1.00 85.19 100 ARG A C 1
ATOM 746 O O . ARG A 1 100 ? -44.231 -21.708 -5.773 1.00 85.19 100 ARG A O 1
ATOM 753 N N . GLY A 1 101 ? -42.362 -21.685 -4.525 1.00 85.25 101 GLY A N 1
ATOM 754 C CA . GLY A 1 101 ? -42.800 -22.656 -3.525 1.00 85.25 101 GLY A CA 1
ATOM 755 C C . GLY A 1 101 ? -42.573 -24.119 -3.920 1.00 85.25 101 GLY A C 1
ATOM 756 O O . GLY A 1 101 ? -43.013 -25.003 -3.187 1.00 85.25 101 GLY A O 1
ATOM 757 N N . ASP A 1 102 ? -41.874 -24.399 -5.027 1.00 90.12 102 ASP A N 1
ATOM 758 C CA . ASP A 1 102 ? -41.416 -25.754 -5.351 1.00 90.12 102 ASP A CA 1
ATOM 759 C C . ASP A 1 102 ? -40.130 -26.070 -4.577 1.00 90.12 102 ASP A C 1
ATOM 761 O O . ASP A 1 102 ? -39.007 -26.010 -5.082 1.00 90.12 102 ASP A O 1
ATOM 765 N N . THR A 1 103 ? -40.313 -26.401 -3.300 1.00 92.31 103 THR A N 1
ATOM 766 C CA . THR A 1 103 ? -39.224 -26.774 -2.393 1.00 92.31 103 THR A CA 1
ATOM 767 C C . THR A 1 103 ? -38.527 -28.069 -2.812 1.00 92.31 103 THR A C 1
ATOM 769 O O . THR A 1 103 ? -37.339 -28.224 -2.546 1.00 92.31 103 THR A O 1
ATOM 772 N N . ALA A 1 104 ? -39.231 -28.996 -3.470 1.00 92.94 104 ALA A N 1
ATOM 773 C CA . ALA A 1 104 ? -38.677 -30.286 -3.878 1.00 92.94 104 ALA A CA 1
ATOM 774 C C . ALA A 1 104 ? -37.780 -30.148 -5.119 1.00 92.94 104 ALA A C 1
ATOM 776 O O . ALA A 1 104 ? -36.676 -30.699 -5.148 1.00 92.94 104 ALA A O 1
ATOM 777 N N . GLY A 1 105 ? -38.221 -29.369 -6.112 1.00 92.44 105 GLY A N 1
ATOM 778 C CA . GLY A 1 105 ? -37.396 -28.963 -7.246 1.00 92.44 105 GLY A CA 1
ATOM 779 C C . GLY A 1 105 ? -36.176 -28.159 -6.791 1.00 92.44 105 GLY A C 1
ATOM 780 O O . GLY A 1 105 ? -35.050 -28.487 -7.173 1.00 92.44 105 GLY A O 1
ATOM 781 N N . ALA A 1 106 ? -36.374 -27.187 -5.894 1.00 92.88 106 ALA A N 1
ATOM 782 C CA . ALA A 1 106 ? -35.291 -26.395 -5.312 1.00 92.88 106 ALA A CA 1
ATOM 783 C C . ALA A 1 106 ? -34.213 -27.258 -4.637 1.00 92.88 106 ALA A C 1
ATOM 785 O O . ALA A 1 106 ? -33.040 -27.184 -5.004 1.00 92.88 106 ALA A O 1
ATOM 786 N N . GLU A 1 107 ? -34.608 -28.135 -3.709 1.00 93.94 107 GLU A N 1
ATOM 787 C CA . GLU A 1 107 ? -33.689 -29.010 -2.975 1.00 93.94 107 GLU A CA 1
ATOM 788 C C . GLU A 1 107 ? -32.929 -29.966 -3.914 1.00 93.94 107 GLU A C 1
ATOM 790 O O . GLU A 1 107 ? -31.737 -30.219 -3.721 1.00 93.94 107 GLU A O 1
ATOM 795 N N . SER A 1 108 ? -33.593 -30.476 -4.959 1.00 96.69 108 SER A N 1
ATOM 796 C CA . SER A 1 108 ? -32.958 -31.307 -5.989 1.00 96.69 108 SER A CA 1
ATOM 797 C C . SER A 1 108 ? -31.855 -30.543 -6.726 1.00 96.69 108 SER A C 1
ATOM 799 O O . SER A 1 108 ? -30.735 -31.040 -6.860 1.00 96.69 108 SER A O 1
ATOM 801 N N . HIS A 1 109 ? -32.138 -29.313 -7.159 1.00 96.56 109 HIS A N 1
ATOM 802 C CA . HIS A 1 109 ? -31.164 -28.466 -7.843 1.00 96.56 109 HIS A CA 1
ATOM 803 C C . HIS A 1 109 ? -30.005 -28.042 -6.926 1.00 96.56 109 HIS A C 1
ATOM 805 O O . HIS A 1 109 ? -28.847 -28.139 -7.334 1.00 96.56 109 HIS A O 1
ATOM 811 N N . PHE A 1 110 ? -30.271 -27.672 -5.670 1.00 95.44 110 PHE A N 1
ATOM 812 C CA . PHE A 1 110 ? -29.222 -27.329 -4.702 1.00 95.44 110 PHE A CA 1
ATOM 813 C C . PHE A 1 110 ? -28.297 -28.504 -4.374 1.00 95.44 110 PHE A C 1
ATOM 815 O O . PHE A 1 110 ? -27.090 -28.308 -4.242 1.00 95.44 110 PHE A O 1
ATOM 822 N N . LYS A 1 111 ? -28.818 -29.736 -4.297 1.00 96.19 111 LYS A N 1
ATOM 823 C CA . LYS A 1 111 ? -27.986 -30.937 -4.110 1.00 96.19 111 LYS A CA 1
ATOM 824 C C . LYS A 1 111 ? -27.025 -31.164 -5.272 1.00 96.19 111 LYS A C 1
ATOM 826 O O . LYS A 1 111 ? -25.871 -31.504 -5.028 1.00 96.19 111 LYS A O 1
ATOM 831 N N . VAL A 1 112 ? -27.467 -30.960 -6.515 1.00 96.12 112 VAL A N 1
ATOM 832 C CA . VAL A 1 112 ? -26.575 -31.055 -7.684 1.00 96.12 112 VAL A CA 1
ATOM 833 C C . VAL A 1 112 ? -25.541 -29.927 -7.661 1.00 96.12 112 VAL A C 1
ATOM 835 O O . VAL A 1 112 ? -24.351 -30.199 -7.814 1.00 96.12 112 VAL A O 1
ATOM 838 N N . ALA A 1 113 ? -25.956 -28.691 -7.362 1.00 92.25 113 ALA A N 1
ATOM 839 C CA . ALA A 1 113 ? -25.041 -27.557 -7.226 1.00 92.25 113 ALA A CA 1
ATOM 840 C C . ALA A 1 113 ? -23.948 -27.810 -6.167 1.00 92.25 113 ALA A C 1
ATOM 842 O O . ALA A 1 113 ? -22.777 -27.594 -6.456 1.00 92.25 113 ALA A O 1
ATOM 843 N N . ALA A 1 114 ? -24.299 -28.348 -4.993 1.00 91.12 114 ALA A N 1
ATOM 844 C CA . ALA A 1 114 ? -23.354 -28.655 -3.912 1.00 91.12 114 ALA A CA 1
ATOM 845 C C . ALA A 1 114 ? -22.407 -29.842 -4.199 1.00 91.12 114 ALA A C 1
ATOM 847 O O . ALA A 1 114 ? -21.340 -29.946 -3.595 1.00 91.12 114 ALA A O 1
ATOM 848 N N . VAL A 1 115 ? -22.765 -30.742 -5.123 1.00 95.44 115 VAL A N 1
ATOM 849 C CA . VAL A 1 115 ? -21.847 -31.786 -5.622 1.00 95.44 115 VAL A CA 1
ATOM 850 C C . VAL A 1 115 ? -20.813 -31.195 -6.586 1.00 95.44 115 VAL A C 1
ATOM 852 O O . VAL A 1 115 ? -19.665 -31.640 -6.596 1.00 95.44 115 VAL A O 1
ATOM 855 N N . LEU A 1 116 ? -21.214 -30.202 -7.383 1.00 86.44 116 LEU A N 1
ATOM 856 C CA . LEU A 1 116 ? -20.362 -29.516 -8.357 1.00 86.44 116 LEU A CA 1
ATOM 857 C C . LEU A 1 116 ? -19.458 -28.457 -7.691 1.00 86.44 116 LEU A C 1
ATOM 859 O O . LEU A 1 116 ? -18.289 -28.337 -8.051 1.00 86.44 116 LEU A O 1
ATOM 863 N N . ASP A 1 117 ? -19.974 -27.743 -6.688 1.00 89.38 117 ASP A N 1
ATOM 864 C CA . ASP A 1 117 ? -19.245 -26.795 -5.839 1.00 89.38 117 ASP A CA 1
ATOM 865 C C . ASP A 1 117 ? -19.499 -27.098 -4.345 1.00 89.38 117 ASP A C 1
ATOM 867 O O . ASP A 1 117 ? -20.506 -26.659 -3.779 1.00 89.38 117 ASP A O 1
ATOM 871 N N . PRO A 1 118 ? -18.569 -27.803 -3.668 1.00 89.44 118 PRO A N 1
ATOM 872 C CA . PRO A 1 118 ? -18.688 -28.154 -2.251 1.00 89.44 118 PRO A CA 1
ATOM 873 C C . PRO A 1 118 ? -18.712 -26.978 -1.261 1.00 89.44 118 PRO A C 1
ATOM 875 O O . PRO A 1 118 ? -18.840 -27.213 -0.057 1.00 89.44 118 PRO A O 1
ATOM 878 N N . SER A 1 119 ? -18.553 -25.727 -1.712 1.00 85.62 119 SER A N 1
ATOM 879 C CA . SER A 1 119 ? -18.761 -24.559 -0.848 1.00 85.62 119 SER A CA 1
ATOM 880 C C . SER A 1 119 ? -20.249 -24.296 -0.574 1.00 85.62 119 SER A C 1
ATOM 882 O O . SER A 1 119 ? -20.590 -23.805 0.506 1.00 85.62 119 SER A O 1
ATOM 884 N N . ILE A 1 120 ? -21.143 -24.698 -1.486 1.00 82.75 120 ILE A N 1
ATOM 885 C CA . ILE A 1 120 ? -22.593 -24.496 -1.380 1.00 82.75 120 ILE A CA 1
ATOM 886 C C . ILE A 1 120 ? -23.174 -25.385 -0.272 1.00 82.75 120 ILE A C 1
ATOM 888 O O . ILE A 1 120 ? -23.060 -26.610 -0.303 1.00 82.75 120 ILE A O 1
ATOM 892 N N . GLN A 1 121 ? -23.844 -24.766 0.702 1.00 90.56 121 GLN A N 1
ATOM 893 C CA . GLN A 1 121 ? -24.524 -25.467 1.793 1.00 90.56 121 GLN A CA 1
ATOM 894 C C . GLN A 1 121 ? -26.026 -25.557 1.495 1.00 90.56 121 GLN A C 1
ATOM 896 O O . GLN A 1 121 ? -26.738 -24.559 1.593 1.00 90.56 121 GLN A O 1
ATOM 901 N N . VAL A 1 122 ? -26.516 -26.755 1.154 1.00 88.69 122 VAL A N 1
ATOM 902 C CA . VAL A 1 122 ? -27.923 -26.989 0.756 1.00 88.69 122 VAL A CA 1
ATOM 903 C C . VAL A 1 122 ? -28.913 -26.474 1.806 1.00 88.69 122 VAL A C 1
ATOM 905 O O . VAL A 1 122 ? -29.868 -25.786 1.459 1.00 88.69 122 VAL A O 1
ATOM 908 N N . ASP A 1 123 ? -28.657 -26.742 3.090 1.00 85.44 123 ASP A N 1
ATOM 909 C CA . ASP A 1 123 ? -29.529 -26.300 4.185 1.00 85.44 123 ASP A CA 1
ATOM 910 C C . ASP A 1 123 ? -29.590 -24.770 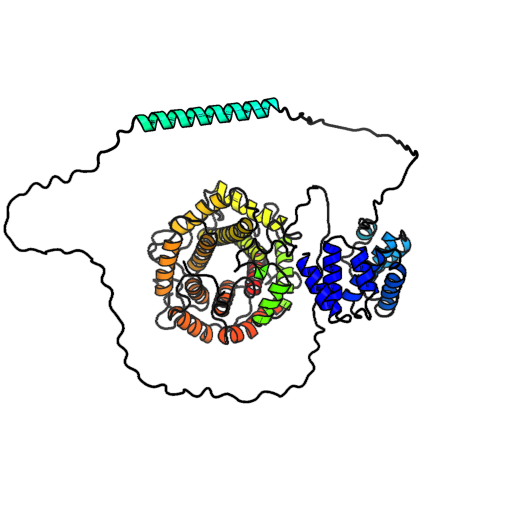4.315 1.00 85.44 123 ASP A C 1
ATOM 912 O O . ASP A 1 123 ? -30.624 -24.237 4.710 1.00 85.44 123 ASP A O 1
ATOM 916 N N . ALA A 1 124 ? -28.512 -24.059 3.960 1.00 82.06 124 ALA A N 1
ATOM 917 C CA . ALA A 1 124 ? -28.478 -22.599 3.974 1.00 82.06 124 ALA A CA 1
ATOM 918 C C . ALA A 1 124 ? -29.248 -22.007 2.784 1.00 82.06 124 ALA A C 1
ATOM 920 O O . ALA A 1 124 ? -30.009 -21.064 2.968 1.00 82.06 124 ALA A O 1
ATOM 921 N N . GLU A 1 125 ? -29.121 -22.589 1.587 1.00 84.31 125 GLU A N 1
ATOM 922 C CA . GLU A 1 125 ? -29.884 -22.167 0.399 1.00 84.31 125 GLU A CA 1
ATOM 923 C C . GLU A 1 125 ? -31.391 -22.435 0.553 1.00 84.31 125 GLU A C 1
ATOM 925 O O . GLU A 1 125 ? -32.208 -21.603 0.170 1.00 84.31 125 GLU A O 1
ATOM 930 N N . MET A 1 126 ? -31.776 -23.547 1.192 1.00 86.44 126 MET A N 1
ATOM 931 C CA . MET A 1 126 ? -33.178 -23.854 1.521 1.00 86.44 126 MET A CA 1
ATOM 932 C C . MET A 1 126 ? -33.774 -22.939 2.605 1.00 86.44 126 MET A C 1
ATOM 934 O O . MET A 1 126 ? -34.996 -22.841 2.713 1.00 86.44 126 MET A O 1
ATOM 938 N N . GLN A 1 127 ? -32.933 -22.296 3.422 1.00 81.31 127 GLN A N 1
ATOM 939 C CA . GLN A 1 127 ? -33.335 -21.353 4.477 1.00 81.31 127 GLN A CA 1
ATOM 940 C C . GLN A 1 127 ? -33.143 -19.884 4.076 1.00 81.31 127 GLN A C 1
ATOM 942 O O . GLN A 1 127 ? -33.575 -18.992 4.810 1.00 81.31 127 GLN A O 1
ATOM 947 N N . ALA A 1 128 ? -32.505 -19.617 2.934 1.00 72.44 128 ALA A N 1
ATOM 948 C CA . ALA A 1 128 ? -32.255 -18.269 2.458 1.00 72.44 128 ALA A CA 1
ATOM 949 C C . ALA A 1 128 ? -33.589 -17.525 2.254 1.00 72.44 128 ALA A C 1
ATOM 951 O O . ALA A 1 128 ? -34.531 -18.091 1.688 1.00 72.44 128 ALA A O 1
ATOM 952 N N . PRO A 1 129 ? -33.704 -16.258 2.694 1.00 58.28 129 PRO A N 1
ATOM 953 C CA . PRO A 1 129 ? -34.921 -15.491 2.488 1.00 58.28 129 PRO A CA 1
ATOM 954 C C . PRO A 1 129 ? -35.157 -15.323 0.986 1.00 58.28 129 PRO A C 1
ATOM 956 O O . PRO A 1 129 ? -34.369 -14.680 0.291 1.00 58.28 129 PRO A O 1
ATOM 959 N N . VAL A 1 130 ? -36.255 -15.892 0.483 1.00 56.94 130 VAL A N 1
ATOM 960 C CA . VAL A 1 130 ? -36.642 -15.741 -0.922 1.00 56.94 130 VAL A CA 1
ATOM 961 C C . VAL A 1 130 ? -37.034 -14.284 -1.170 1.00 56.94 130 VAL A C 1
ATOM 963 O O . VAL A 1 130 ? -38.160 -13.856 -0.911 1.00 56.94 130 VAL A O 1
ATOM 966 N N . GLY A 1 131 ? -36.074 -13.508 -1.664 1.00 43.22 131 GLY A N 1
ATOM 967 C CA . GLY A 1 131 ? -36.219 -12.079 -1.891 1.00 43.22 131 GLY A CA 1
ATOM 968 C C . GLY A 1 131 ? -37.084 -11.755 -3.103 1.00 43.22 131 GLY A C 1
ATOM 969 O O . GLY A 1 131 ? -36.551 -11.457 -4.165 1.00 43.22 131 GLY A O 1
ATOM 970 N N . VAL A 1 132 ? -38.406 -11.711 -2.928 1.00 33.78 132 VAL A N 1
ATOM 971 C CA . VAL A 1 132 ? -39.311 -11.073 -3.895 1.00 33.78 132 VAL A CA 1
ATOM 972 C C . VAL A 1 132 ? -39.867 -9.784 -3.292 1.00 33.78 132 VAL A C 1
ATOM 974 O O . VAL A 1 132 ? -40.706 -9.809 -2.393 1.00 33.78 132 VAL A O 1
ATOM 977 N N . HIS A 1 133 ? -39.447 -8.632 -3.819 1.00 31.34 133 HIS A N 1
ATOM 978 C CA . HIS A 1 133 ? -40.114 -7.344 -3.582 1.00 31.34 133 HIS A CA 1
ATOM 979 C C . HIS A 1 133 ? -41.395 -7.243 -4.432 1.00 31.34 133 HIS A C 1
ATOM 981 O O . HIS A 1 133 ? -41.570 -6.350 -5.259 1.00 31.34 133 HIS A O 1
ATOM 987 N N . ALA A 1 134 ? -42.327 -8.173 -4.209 1.00 24.83 134 ALA A N 1
ATOM 988 C CA . ALA A 1 134 ? -43.650 -8.136 -4.810 1.00 24.83 134 ALA A CA 1
ATOM 989 C C . ALA A 1 134 ? -44.653 -7.458 -3.868 1.00 24.83 134 ALA A C 1
ATOM 991 O O . ALA A 1 134 ? -45.165 -8.064 -2.934 1.00 24.83 134 ALA A O 1
ATOM 992 N N . ILE A 1 135 ? -44.999 -6.220 -4.226 1.00 24.09 135 ILE A N 1
ATOM 993 C CA . ILE A 1 135 ? -46.362 -5.683 -4.123 1.00 24.09 135 ILE A CA 1
ATOM 994 C C . ILE A 1 135 ? -46.914 -5.529 -2.690 1.00 24.09 135 ILE A C 1
ATOM 996 O O . ILE A 1 135 ? -47.580 -6.406 -2.144 1.00 24.09 135 ILE A O 1
ATOM 1000 N N . HIS A 1 136 ? -46.829 -4.301 -2.170 1.00 21.92 136 HIS A N 1
ATOM 1001 C CA . HIS A 1 136 ? -47.921 -3.748 -1.362 1.00 21.92 136 HIS A CA 1
ATOM 1002 C C . HIS A 1 136 ? -48.690 -2.707 -2.187 1.00 21.92 136 HIS A C 1
ATOM 1004 O O . HIS A 1 136 ? -48.521 -1.499 -2.029 1.00 21.92 136 HIS A O 1
ATOM 1010 N N . LEU A 1 137 ? -49.523 -3.193 -3.113 1.00 24.88 137 LEU A N 1
ATOM 1011 C CA . LEU A 1 137 ? -50.613 -2.398 -3.681 1.00 24.88 137 LEU A CA 1
ATOM 1012 C C . LEU A 1 137 ? -51.806 -2.465 -2.720 1.00 24.88 137 LEU A C 1
ATOM 1014 O O . LEU A 1 137 ? -52.110 -3.518 -2.164 1.00 24.88 137 LEU A O 1
ATOM 1018 N N . GLN A 1 138 ? -52.459 -1.325 -2.506 1.00 26.42 138 GLN A N 1
ATOM 1019 C CA . GLN A 1 138 ? -53.585 -1.190 -1.581 1.00 26.42 138 GLN A CA 1
ATOM 1020 C C . GLN A 1 138 ? -54.799 -2.017 -2.040 1.00 26.42 138 GLN A C 1
ATOM 1022 O O . GLN A 1 138 ? -55.169 -1.948 -3.211 1.00 26.42 138 GLN A O 1
ATOM 1027 N N . GLY A 1 139 ? -55.480 -2.701 -1.111 1.00 23.95 139 GLY A N 1
ATOM 1028 C CA . GLY A 1 139 ? -56.775 -3.331 -1.398 1.00 23.95 139 GLY A CA 1
ATOM 1029 C C . GLY A 1 139 ? -57.308 -4.280 -0.319 1.00 23.95 139 GLY A C 1
ATOM 1030 O O . GLY A 1 139 ? -57.059 -5.470 -0.405 1.00 23.95 139 GLY A O 1
ATOM 1031 N N . GLU A 1 140 ? -58.092 -3.729 0.619 1.00 26.27 140 GLU A N 1
ATOM 1032 C CA . GLU A 1 140 ? -59.193 -4.374 1.381 1.00 26.27 140 GLU A CA 1
ATOM 1033 C C . GLU A 1 140 ? -58.898 -5.607 2.295 1.00 26.27 140 GLU A C 1
ATOM 1035 O O . GLU A 1 140 ? -58.144 -6.515 1.976 1.00 26.27 140 GLU A O 1
ATOM 1040 N N . GLY A 1 141 ? -59.512 -5.641 3.491 1.00 24.17 141 GLY A N 1
ATOM 1041 C CA . GLY A 1 141 ? -59.494 -6.800 4.420 1.00 24.17 141 GLY A CA 1
ATOM 1042 C C . GLY A 1 141 ? -60.804 -7.612 4.355 1.00 24.17 141 GLY A C 1
ATOM 1043 O O . GLY A 1 141 ? -61.512 -7.486 3.359 1.00 24.17 141 GLY A O 1
ATOM 1044 N N . PRO A 1 142 ? -61.240 -8.342 5.413 1.00 42.66 142 PRO A N 1
ATOM 1045 C CA . PRO A 1 142 ? -60.564 -8.717 6.670 1.00 42.66 142 PRO A CA 1
ATOM 1046 C C . PRO A 1 142 ? -60.690 -10.234 7.035 1.00 42.66 142 PRO A C 1
ATOM 1048 O O . PRO A 1 142 ? -61.412 -10.965 6.368 1.00 42.66 142 PRO A O 1
ATOM 1051 N N . HIS A 1 143 ? -60.046 -10.683 8.135 1.00 28.73 143 HIS A N 1
ATOM 1052 C CA . HIS A 1 143 ? -60.533 -11.646 9.172 1.00 28.73 143 HIS A CA 1
ATOM 1053 C C . HIS A 1 143 ? -59.489 -12.628 9.771 1.00 28.73 143 HIS A C 1
ATOM 1055 O O . HIS A 1 143 ? -58.809 -13.359 9.067 1.00 28.73 143 HIS A O 1
ATOM 1061 N N . HIS A 1 144 ? -59.487 -12.659 11.115 1.00 29.05 144 HIS A N 1
ATOM 1062 C CA . HIS A 1 144 ? -59.198 -13.729 12.098 1.00 29.05 144 HIS A CA 1
ATOM 1063 C C . HIS A 1 144 ? -58.206 -14.884 11.843 1.00 29.05 144 HIS A C 1
ATOM 1065 O O . HIS A 1 144 ? -58.342 -15.669 10.912 1.00 29.05 144 HIS A O 1
ATOM 1071 N N . GLY A 1 145 ? -57.386 -15.148 12.873 1.00 25.86 145 GLY A N 1
ATOM 1072 C CA . GLY A 1 145 ? -56.718 -16.440 13.066 1.00 25.86 145 GLY A CA 1
ATOM 1073 C C . GLY A 1 145 ? -55.776 -16.502 14.275 1.00 25.86 145 GLY A C 1
ATOM 1074 O O . GLY A 1 145 ? -54.576 -16.665 14.093 1.00 25.86 145 GLY A O 1
ATOM 1075 N N . GLU A 1 146 ? -56.282 -16.381 15.509 1.00 27.50 146 GLU A N 1
ATOM 1076 C CA . GLU A 1 146 ? -55.462 -16.632 16.709 1.00 27.50 146 GLU A CA 1
ATOM 1077 C C . GLU A 1 146 ? -54.932 -18.077 16.735 1.00 27.50 146 GLU A C 1
ATOM 1079 O O . GLU A 1 146 ? -55.714 -19.021 16.599 1.00 27.50 146 GLU A O 1
ATOM 1084 N N . ARG A 1 147 ? -53.639 -18.269 17.041 1.00 25.36 147 ARG A N 1
ATOM 1085 C CA . ARG A 1 147 ? -53.155 -19.489 17.710 1.00 25.36 147 ARG A CA 1
ATOM 1086 C C . ARG A 1 147 ? -52.120 -19.169 18.784 1.00 25.36 147 ARG A C 1
ATOM 1088 O O . ARG A 1 147 ? -51.011 -18.734 18.506 1.00 25.36 147 ARG A O 1
ATOM 1095 N N . MET A 1 148 ? -52.527 -19.434 20.019 1.00 22.80 148 MET A N 1
ATOM 1096 C CA . MET A 1 148 ? -51.736 -19.392 21.244 1.00 22.80 148 MET A CA 1
ATOM 1097 C C . MET A 1 148 ? -51.216 -20.801 21.569 1.00 22.80 148 MET A C 1
ATOM 1099 O O . MET A 1 148 ? -51.990 -21.751 21.495 1.00 22.80 148 MET A O 1
ATOM 1103 N N . LEU A 1 149 ? -49.948 -20.921 21.976 1.00 21.59 149 LEU A N 1
ATOM 1104 C CA . LEU A 1 149 ? -49.363 -22.044 22.737 1.00 21.59 149 LEU A CA 1
ATOM 1105 C C . LEU A 1 149 ? -48.018 -21.539 23.305 1.00 21.59 149 LEU A C 1
ATOM 1107 O O . LEU A 1 149 ? -47.075 -21.339 22.553 1.00 21.59 149 LEU A O 1
ATOM 1111 N N . ILE A 1 150 ? -48.013 -20.978 24.518 1.00 24.25 150 ILE A N 1
ATOM 1112 C CA . ILE A 1 150 ? -47.796 -21.643 25.825 1.00 24.25 150 ILE A CA 1
ATOM 1113 C C . ILE A 1 150 ? -46.303 -21.911 26.106 1.00 24.25 150 ILE A C 1
ATOM 1115 O O . ILE A 1 150 ? -45.604 -22.563 25.341 1.00 24.25 150 ILE A O 1
ATOM 1119 N N . VAL A 1 151 ? -45.851 -21.364 27.238 1.00 28.05 151 VAL A N 1
ATOM 1120 C CA . VAL A 1 151 ? -44.457 -21.250 27.706 1.00 28.05 151 VAL A CA 1
ATOM 1121 C C . VAL A 1 151 ? -44.091 -22.392 28.666 1.00 28.05 151 VAL A C 1
ATOM 1123 O O . VAL A 1 151 ? -44.961 -22.894 29.376 1.00 28.05 151 VAL A O 1
ATOM 1126 N N . GLY A 1 152 ? -42.800 -22.741 28.737 1.00 24.48 152 GLY A N 1
ATOM 1127 C CA . GLY A 1 152 ? -42.190 -23.522 29.822 1.00 24.48 152 GLY A CA 1
ATOM 1128 C C . GLY A 1 152 ? -40.969 -22.798 30.416 1.00 24.48 152 GLY A C 1
ATOM 1129 O O . GLY A 1 152 ? -40.099 -22.355 29.675 1.00 24.48 152 GLY A O 1
ATOM 1130 N N . GLU A 1 153 ? -40.966 -22.653 31.742 1.00 26.64 153 GLU A N 1
ATOM 1131 C CA . GLU A 1 153 ? -40.001 -21.987 32.651 1.00 26.64 153 GLU A CA 1
ATOM 1132 C C . GLU A 1 153 ? -38.535 -22.468 32.475 1.00 26.64 153 GLU A C 1
ATOM 1134 O O . GLU A 1 153 ? -38.329 -23.612 32.082 1.00 26.64 153 GLU A O 1
ATOM 1139 N N . GLY A 1 154 ? -37.441 -21.742 32.770 1.00 24.88 154 GLY A N 1
ATOM 1140 C CA . GLY A 1 154 ? -37.116 -20.397 33.307 1.00 24.88 154 GLY A CA 1
ATOM 1141 C C . GLY A 1 154 ? -35.589 -20.161 33.085 1.00 24.88 154 GLY A C 1
ATOM 1142 O O . GLY A 1 154 ? -34.945 -21.017 32.489 1.00 24.88 154 GLY A O 1
ATOM 1143 N N . GLU A 1 155 ? -34.891 -19.084 33.463 1.00 26.30 155 GLU A N 1
ATOM 1144 C CA . GLU A 1 155 ? -35.142 -17.950 34.367 1.00 26.30 155 GLU A CA 1
ATOM 1145 C C . GLU A 1 155 ? -34.891 -16.602 33.655 1.00 26.30 155 GLU A C 1
ATOM 1147 O O . GLU A 1 155 ? -34.000 -16.486 32.814 1.00 26.30 155 GLU A O 1
ATOM 1152 N N . ALA A 1 156 ? -35.611 -15.547 34.049 1.00 26.83 156 ALA A N 1
ATOM 1153 C CA . ALA A 1 156 ? -35.348 -14.180 33.597 1.00 26.83 156 ALA A CA 1
ATOM 1154 C C . ALA A 1 156 ? -34.664 -13.354 34.700 1.00 26.83 156 ALA A C 1
ATOM 1156 O O . ALA A 1 156 ? -35.257 -13.104 35.751 1.00 26.83 156 ALA A O 1
ATOM 1157 N N . VAL A 1 157 ? -33.456 -12.847 34.437 1.00 28.41 157 VAL A N 1
ATOM 1158 C CA . VAL A 1 157 ? -32.841 -11.773 35.236 1.00 28.41 157 VAL A CA 1
ATOM 1159 C C . VAL A 1 157 ? -33.096 -10.419 34.577 1.00 28.41 157 VAL A C 1
ATOM 1161 O O . VAL A 1 157 ? -32.451 -10.041 33.602 1.00 28.41 157 VAL A O 1
ATOM 1164 N N . HIS A 1 158 ? -34.053 -9.667 35.123 1.00 29.80 158 HIS A N 1
ATOM 1165 C CA . HIS A 1 158 ? -34.346 -8.302 34.686 1.00 29.80 158 HIS A CA 1
ATOM 1166 C C . HIS A 1 158 ? -33.186 -7.340 34.994 1.00 29.80 158 HIS A C 1
ATOM 1168 O O . HIS A 1 158 ? -32.994 -6.936 36.141 1.00 29.80 158 HIS A O 1
ATOM 1174 N N . ALA A 1 159 ? -32.500 -6.868 33.953 1.00 28.48 159 ALA A N 1
ATOM 1175 C CA . ALA A 1 159 ? -31.649 -5.678 33.997 1.00 28.48 159 ALA A CA 1
ATOM 1176 C C . ALA A 1 159 ? -32.361 -4.479 33.337 1.00 28.48 159 ALA A C 1
ATOM 1178 O O . ALA A 1 159 ? -32.063 -4.098 32.213 1.00 28.48 159 ALA A O 1
ATOM 1179 N N . ALA A 1 160 ? -33.333 -3.929 34.070 1.00 31.69 160 ALA A N 1
ATOM 1180 C CA . ALA A 1 160 ? -33.957 -2.605 33.935 1.00 31.69 160 ALA A CA 1
ATOM 1181 C C . ALA A 1 160 ? -33.897 -1.858 32.576 1.00 31.69 160 ALA A C 1
ATOM 1183 O O . ALA A 1 160 ? -32.960 -1.104 32.305 1.00 31.69 160 ALA A O 1
ATOM 1184 N N . ASP A 1 161 ? -35.031 -1.847 31.866 1.00 32.31 161 ASP A N 1
ATOM 1185 C CA . ASP A 1 161 ? -35.425 -0.717 31.013 1.00 32.31 161 ASP A CA 1
ATOM 1186 C C . ASP A 1 161 ? -35.596 0.555 31.872 1.00 32.31 161 ASP A C 1
ATOM 1188 O O . ASP A 1 161 ? -36.683 0.863 32.378 1.00 32.31 161 ASP A O 1
ATOM 1192 N N . LYS A 1 162 ? -34.522 1.337 32.060 1.00 38.69 162 LYS A N 1
ATOM 1193 C CA . LYS A 1 162 ? -34.650 2.688 32.626 1.00 38.69 162 LYS A CA 1
ATOM 1194 C C . LYS A 1 162 ? -35.203 3.605 31.533 1.00 38.69 162 LYS A C 1
ATOM 1196 O O . LYS A 1 162 ? -34.463 4.056 30.659 1.00 38.69 162 LYS A O 1
ATOM 1201 N N . LYS A 1 163 ? -36.505 3.912 31.608 1.00 42.03 163 LYS A N 1
ATOM 1202 C CA . LYS A 1 163 ? -37.160 4.961 30.802 1.00 42.03 163 LYS A CA 1
ATOM 1203 C C . LYS A 1 163 ? -36.254 6.199 30.735 1.00 42.03 163 LYS A C 1
ATOM 1205 O O . LYS A 1 163 ? -35.822 6.694 31.774 1.00 42.03 163 LYS A O 1
ATOM 1210 N N . SER A 1 164 ? -35.967 6.687 29.525 1.00 46.16 164 SER A N 1
ATOM 1211 C CA . SER A 1 164 ? -35.091 7.847 29.314 1.00 46.16 164 SER A CA 1
ATOM 1212 C C . SER A 1 164 ? -35.676 9.092 29.983 1.00 46.16 164 SER A C 1
ATOM 1214 O O . SER A 1 164 ? -36.516 9.767 29.388 1.00 46.16 164 SER A O 1
ATOM 1216 N N . ASP A 1 165 ? -35.199 9.429 31.181 1.00 56.06 165 ASP A N 1
ATOM 1217 C CA . ASP A 1 165 ? -35.646 10.621 31.893 1.00 56.06 165 ASP A CA 1
ATOM 1218 C C . ASP A 1 165 ? -35.074 11.881 31.228 1.00 56.06 165 ASP A C 1
ATOM 1220 O O . ASP A 1 165 ? -33.907 12.255 31.382 1.00 56.06 165 ASP A O 1
ATOM 1224 N N . THR A 1 166 ? -35.913 12.530 30.423 1.00 60.81 166 THR A N 1
ATOM 1225 C CA . THR A 1 166 ? -35.594 13.784 29.735 1.00 60.81 166 THR A CA 1
ATOM 1226 C C . THR A 1 166 ? -35.200 14.901 30.701 1.00 60.81 166 THR A C 1
ATOM 1228 O O . THR A 1 166 ? -34.450 15.790 30.302 1.00 60.81 166 THR A O 1
ATOM 1231 N N . ASN A 1 167 ? -35.624 14.847 31.968 1.00 56.88 167 ASN A N 1
ATOM 1232 C CA . ASN A 1 167 ? -35.321 15.891 32.945 1.00 56.88 167 ASN A CA 1
ATOM 1233 C C . ASN A 1 167 ? -33.858 15.843 33.418 1.00 56.88 167 ASN A C 1
ATOM 1235 O O . ASN A 1 167 ? -33.236 16.898 33.541 1.00 56.88 167 ASN A O 1
ATOM 1239 N N . GLU A 1 168 ? -33.267 14.650 33.594 1.00 59.78 168 GLU A N 1
ATOM 1240 C CA . GLU A 1 168 ? -31.831 14.509 33.916 1.00 59.78 168 GLU A CA 1
ATOM 1241 C C . GLU A 1 168 ? -30.961 15.089 32.781 1.00 59.78 168 GLU A C 1
ATOM 1243 O O . GLU A 1 168 ? -29.997 15.817 33.029 1.00 59.78 168 GLU A O 1
ATOM 1248 N N . LYS A 1 169 ? -31.345 14.841 31.519 1.00 56.72 169 LYS A N 1
ATOM 1249 C CA . LYS A 1 169 ? -30.635 15.341 30.325 1.00 56.72 169 LYS A CA 1
ATOM 1250 C C . LYS A 1 169 ? -30.739 16.865 30.171 1.00 56.72 169 LYS A C 1
ATOM 1252 O O . LYS A 1 169 ? -29.739 17.513 29.864 1.00 56.72 169 LYS A O 1
ATOM 1257 N N . VAL A 1 170 ? -31.914 17.449 30.423 1.00 70.44 170 VAL A N 1
ATOM 1258 C CA . VAL A 1 170 ? -32.112 18.913 30.403 1.00 70.44 170 VAL A CA 1
ATOM 1259 C C . VAL A 1 170 ? -31.363 19.591 31.557 1.00 70.44 170 VAL A C 1
ATOM 1261 O O . VAL A 1 170 ? -30.723 20.620 31.339 1.00 70.44 170 VAL A O 1
ATOM 1264 N N . GLY A 1 171 ? -31.356 18.995 32.754 1.00 73.44 171 GLY A N 1
ATOM 1265 C CA . GLY A 1 171 ? -30.576 19.485 33.895 1.00 73.44 171 GLY A CA 1
ATOM 1266 C C . GLY A 1 171 ? -29.067 19.494 33.625 1.00 73.44 171 GLY A C 1
ATOM 1267 O O . GLY A 1 171 ? -28.399 20.498 33.878 1.00 73.44 171 GLY A O 1
ATOM 1268 N N . ALA A 1 172 ? -28.534 18.420 33.033 1.00 65.81 172 ALA A N 1
ATOM 1269 C CA . ALA A 1 172 ? -27.127 18.338 32.636 1.00 65.81 172 ALA A CA 1
ATOM 1270 C C . ALA A 1 172 ? -26.749 19.392 31.576 1.00 65.81 172 ALA A C 1
ATOM 1272 O O . ALA A 1 172 ? -25.691 20.018 31.679 1.00 65.81 172 ALA A O 1
ATOM 1273 N N . LEU A 1 173 ? -27.624 19.642 30.594 1.00 70.94 173 LEU A N 1
ATOM 1274 C CA . LEU A 1 173 ? -27.412 20.677 29.578 1.00 70.94 173 LEU A CA 1
ATOM 1275 C C . LEU A 1 173 ? -27.431 22.092 30.184 1.00 70.94 173 LEU A C 1
ATOM 1277 O O . LEU A 1 173 ? -26.554 22.900 29.881 1.00 70.94 173 LEU A O 1
ATOM 1281 N N . ALA A 1 174 ? -28.378 22.383 31.081 1.00 76.12 174 ALA A N 1
ATOM 1282 C CA . ALA A 1 174 ? -28.448 23.666 31.782 1.00 76.12 174 ALA A CA 1
ATOM 1283 C C . ALA A 1 174 ? -27.203 23.916 32.657 1.00 76.12 174 ALA A C 1
ATOM 1285 O O . ALA A 1 174 ? -26.645 25.015 32.638 1.00 76.12 174 ALA A O 1
ATOM 1286 N N . ALA A 1 175 ? -26.716 22.888 33.360 1.00 79.25 175 ALA A N 1
ATOM 1287 C CA . ALA A 1 175 ? -25.475 22.960 34.129 1.00 79.25 175 ALA A CA 1
ATOM 1288 C C . ALA A 1 175 ? -24.251 23.220 33.229 1.00 79.25 175 ALA A C 1
ATOM 1290 O O . ALA A 1 175 ? -23.427 24.081 33.541 1.00 79.25 175 ALA A O 1
ATOM 1291 N N . ALA A 1 176 ? -24.154 22.541 32.081 1.00 77.94 176 ALA A N 1
ATOM 1292 C CA . ALA A 1 176 ? -23.079 22.763 31.116 1.00 77.94 176 ALA A CA 1
ATOM 1293 C C . ALA A 1 176 ? -23.083 24.198 30.555 1.00 77.94 176 ALA A C 1
ATOM 1295 O O . ALA A 1 176 ? -22.020 24.816 30.460 1.00 77.94 176 ALA A O 1
ATOM 1296 N N . ILE A 1 177 ? -24.259 24.754 30.239 1.00 87.75 177 ILE A N 1
ATOM 1297 C CA . ILE A 1 177 ? -24.410 26.145 29.781 1.00 87.75 177 ILE A CA 1
ATOM 1298 C C . ILE A 1 177 ? -23.976 27.130 30.877 1.00 87.75 177 ILE A C 1
ATOM 1300 O O . ILE A 1 177 ? -23.215 28.056 30.593 1.00 87.75 177 ILE A O 1
ATOM 1304 N N . ALA A 1 178 ? -24.385 26.912 32.132 1.00 86.50 178 ALA A N 1
ATOM 1305 C CA . ALA A 1 178 ? -23.994 27.762 33.258 1.00 86.50 178 ALA A CA 1
ATOM 1306 C C . ALA A 1 178 ? -22.470 27.774 33.488 1.00 86.50 178 ALA A C 1
ATOM 1308 O O . ALA A 1 178 ? -21.887 28.838 33.699 1.00 86.50 178 ALA A O 1
ATOM 1309 N N . VAL A 1 179 ? -21.805 26.616 33.376 1.00 88.44 179 VAL A N 1
ATOM 1310 C CA . VAL A 1 179 ? -20.338 26.511 33.472 1.00 88.44 179 VAL A CA 1
ATOM 1311 C C . VAL A 1 179 ? -19.646 27.275 32.338 1.00 88.44 179 VAL A C 1
ATOM 1313 O O . VAL A 1 179 ? -18.719 28.040 32.600 1.00 88.44 179 VAL A O 1
ATOM 1316 N N . HIS A 1 180 ? -20.107 27.140 31.091 1.00 82.31 180 HIS A N 1
ATOM 1317 C CA . HIS A 1 180 ? -19.525 27.881 29.965 1.00 82.31 180 HIS A CA 1
ATOM 1318 C C . HIS A 1 180 ? -19.742 29.396 30.094 1.00 82.31 180 HIS A C 1
ATOM 1320 O O . HIS A 1 180 ? -18.813 30.163 29.849 1.00 82.31 180 HIS A O 1
ATOM 1326 N N . ALA A 1 181 ? -20.920 29.837 30.548 1.00 86.75 181 ALA A N 1
ATOM 1327 C CA . ALA A 1 181 ? -21.190 31.249 30.816 1.00 86.75 181 ALA A CA 1
ATOM 1328 C C . ALA A 1 181 ? -20.268 31.816 31.914 1.00 86.75 181 ALA A C 1
ATOM 1330 O O . ALA A 1 181 ? -19.717 32.905 31.747 1.00 86.75 181 ALA A O 1
ATOM 1331 N N . ALA A 1 182 ? -20.031 31.063 32.994 1.00 86.62 182 ALA A N 1
ATOM 1332 C CA . ALA A 1 182 ? -19.102 31.454 34.056 1.00 86.62 182 ALA A CA 1
ATOM 1333 C C . ALA A 1 182 ? -17.645 31.545 33.562 1.00 86.62 182 ALA A C 1
ATOM 1335 O O . ALA A 1 182 ? -16.941 32.496 33.905 1.00 86.62 182 ALA A O 1
ATOM 1336 N N . ILE A 1 183 ? -17.201 30.608 32.715 1.00 87.62 183 ILE A N 1
ATOM 1337 C CA . ILE A 1 183 ? -15.865 30.639 32.096 1.00 87.62 183 ILE A CA 1
ATOM 1338 C C . ILE A 1 183 ? -15.719 31.857 31.173 1.00 87.62 183 ILE A C 1
ATOM 1340 O O . ILE A 1 183 ? -14.724 32.572 31.267 1.00 87.62 183 ILE A O 1
ATOM 1344 N N . ILE A 1 184 ? -16.711 32.141 30.323 1.00 87.62 184 ILE A N 1
ATOM 1345 C CA . ILE A 1 184 ? -16.698 33.311 29.428 1.00 87.62 184 ILE A CA 1
ATOM 1346 C C . ILE A 1 184 ? -16.670 34.616 30.238 1.00 87.62 184 ILE A C 1
ATOM 1348 O O . ILE A 1 184 ? -15.905 35.521 29.910 1.00 87.62 184 ILE A O 1
ATOM 1352 N N . PHE A 1 185 ? -17.440 34.703 31.325 1.00 87.12 185 PHE A N 1
ATOM 1353 C CA . PHE A 1 185 ? -17.437 35.862 32.218 1.00 87.12 185 PHE A CA 1
ATOM 1354 C C . PHE A 1 185 ? -16.077 36.066 32.910 1.00 87.12 185 PHE A C 1
ATOM 1356 O O . PHE A 1 185 ? -15.558 37.181 32.927 1.00 87.12 185 PHE A O 1
ATOM 1363 N N . LEU A 1 186 ? -15.451 34.992 33.405 1.00 84.12 186 LEU A N 1
ATOM 1364 C CA . LEU A 1 186 ? -14.101 35.036 33.982 1.00 84.12 186 LEU A CA 1
ATOM 1365 C C . LEU A 1 186 ? -13.040 35.458 32.954 1.00 84.12 186 LEU A C 1
ATOM 1367 O O . LEU A 1 186 ? -12.195 36.296 33.262 1.00 84.12 186 LEU A O 1
ATOM 1371 N N . LEU A 1 187 ? -13.099 34.940 31.724 1.00 78.94 187 LEU A N 1
ATOM 1372 C CA . LEU A 1 187 ? -12.198 35.349 30.639 1.00 78.94 187 LEU A CA 1
ATOM 1373 C C . LEU A 1 187 ? -12.408 36.820 30.239 1.00 78.94 187 LEU A C 1
ATOM 1375 O O . LEU A 1 187 ? -11.434 37.529 29.986 1.00 78.94 187 LEU A O 1
ATOM 1379 N N . GLY A 1 188 ? -13.654 37.303 30.246 1.00 80.12 188 GLY A N 1
ATOM 1380 C CA . GLY A 1 188 ? -13.984 38.715 30.036 1.00 80.12 188 GLY A CA 1
ATOM 1381 C C . GLY A 1 188 ? -13.420 39.629 31.129 1.00 80.12 188 GLY A C 1
ATOM 1382 O O . 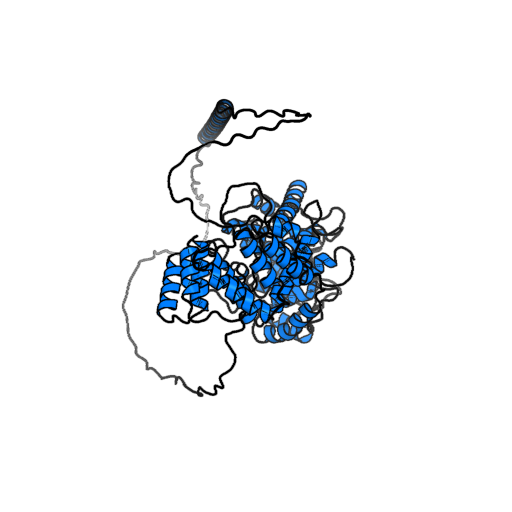GLY A 1 188 ? -12.856 40.676 30.819 1.00 80.12 188 GLY A O 1
ATOM 1383 N N . LEU A 1 189 ? -13.490 39.211 32.398 1.00 79.19 189 LEU A N 1
ATOM 1384 C CA . LEU A 1 189 ? -12.854 39.928 33.509 1.00 79.19 189 LEU A CA 1
ATOM 1385 C C . LEU A 1 189 ? -11.327 39.977 33.363 1.00 79.19 189 LEU A C 1
ATOM 1387 O O . LEU A 1 189 ? -10.741 41.038 33.559 1.00 79.19 189 LEU A O 1
ATOM 1391 N N . VAL A 1 190 ? -10.682 38.877 32.956 1.00 75.94 190 VAL A N 1
ATOM 1392 C CA . VAL A 1 190 ? -9.235 38.875 32.674 1.00 75.94 190 VAL A CA 1
ATOM 1393 C C . VAL A 1 190 ? -8.903 39.865 31.552 1.00 75.94 190 VAL A C 1
ATOM 1395 O O . VAL A 1 190 ? -8.003 40.687 31.725 1.00 75.94 190 VAL A O 1
ATOM 1398 N N . ALA A 1 191 ? -9.661 39.869 30.451 1.00 67.19 191 ALA A N 1
ATOM 1399 C CA . ALA A 1 191 ? -9.454 40.799 29.336 1.00 67.19 191 ALA A CA 1
ATOM 1400 C C . ALA A 1 191 ? -9.586 42.284 29.739 1.00 67.19 191 ALA A C 1
ATOM 1402 O O . ALA A 1 191 ? -8.869 43.122 29.199 1.00 67.19 191 ALA A O 1
ATOM 1403 N N . LEU A 1 192 ? -10.434 42.609 30.722 1.00 70.94 192 LEU A N 1
ATOM 1404 C CA . LEU A 1 192 ? -10.570 43.965 31.276 1.00 70.94 192 LEU A CA 1
ATOM 1405 C C . LEU A 1 192 ? -9.406 44.388 32.195 1.00 70.94 192 LEU A C 1
ATOM 1407 O O . LEU A 1 192 ? -9.269 45.574 32.486 1.00 70.94 192 LEU A O 1
ATOM 1411 N N . THR A 1 193 ? -8.565 43.451 32.649 1.00 70.94 193 THR A N 1
ATOM 1412 C CA . THR A 1 193 ? -7.406 43.742 33.522 1.00 70.94 193 THR A CA 1
ATOM 1413 C C . THR A 1 193 ? -6.074 43.872 32.781 1.00 70.94 193 THR A C 1
ATOM 1415 O O . THR A 1 193 ? -5.082 44.269 33.391 1.00 70.94 193 THR A O 1
ATOM 1418 N N . VAL A 1 194 ? -6.027 43.577 31.477 1.00 63.59 194 VAL A N 1
ATOM 1419 C CA . VAL A 1 194 ? -4.812 43.723 30.660 1.00 63.59 194 VAL A CA 1
ATOM 1420 C C . VAL A 1 194 ? -4.764 45.137 30.064 1.00 63.59 194 VAL A C 1
ATOM 1422 O O . VAL A 1 194 ? -5.556 45.439 29.169 1.00 63.59 194 VAL A O 1
ATOM 1425 N N . PRO A 1 195 ? -3.851 46.026 30.504 1.00 63.16 195 PRO A N 1
ATOM 1426 C CA . PRO A 1 195 ? -3.718 47.343 29.895 1.00 63.16 195 PRO A CA 1
ATOM 1427 C C . PRO A 1 195 ? -3.205 47.214 28.457 1.00 63.16 195 PRO A C 1
ATOM 1429 O O . PRO A 1 195 ? -2.230 46.510 28.186 1.00 63.16 195 PRO A O 1
ATOM 1432 N N . VAL A 1 196 ? -3.843 47.932 27.530 1.00 58.19 196 VAL A N 1
ATOM 1433 C CA . VAL A 1 196 ? -3.402 48.014 26.133 1.00 58.19 196 VAL A CA 1
ATOM 1434 C C . VAL A 1 196 ? -2.014 48.651 26.096 1.00 58.19 196 VAL A C 1
ATOM 1436 O O . VAL A 1 196 ? -1.855 49.826 26.426 1.00 58.19 196 VAL A O 1
ATOM 1439 N N . SER A 1 197 ? -1.002 47.878 25.700 1.00 57.50 197 SER A N 1
ATOM 1440 C CA . SER A 1 197 ? 0.354 48.398 25.530 1.00 57.50 197 SER A CA 1
ATOM 1441 C C . SER A 1 197 ? 0.363 49.421 24.393 1.00 57.50 197 SER A C 1
ATOM 1443 O O . SER A 1 197 ? -0.000 49.101 23.259 1.00 57.50 197 SER A O 1
ATOM 1445 N N . ALA A 1 198 ? 0.737 50.663 24.701 1.00 56.44 198 ALA A N 1
ATOM 1446 C CA . ALA A 1 198 ? 0.870 51.707 23.694 1.00 56.44 198 ALA A CA 1
ATOM 1447 C C . ALA A 1 198 ? 1.971 51.330 22.681 1.00 56.44 198 ALA A C 1
ATOM 1449 O O . ALA A 1 198 ? 2.993 50.764 23.080 1.00 56.44 198 ALA A O 1
ATOM 1450 N N . PRO A 1 199 ? 1.804 51.645 21.382 1.00 53.50 199 PRO A N 1
ATOM 1451 C CA . PRO A 1 199 ? 2.832 51.364 20.386 1.00 53.50 199 PRO A CA 1
ATOM 1452 C C . PRO A 1 199 ? 4.138 52.099 20.740 1.00 53.50 199 PRO A C 1
ATOM 1454 O O . PRO A 1 199 ? 4.087 53.243 21.206 1.00 53.50 199 PRO A O 1
ATOM 1457 N N . PRO A 1 200 ? 5.311 51.474 20.528 1.00 47.12 200 PRO A N 1
ATOM 1458 C CA . PRO A 1 200 ? 6.587 52.042 20.944 1.00 47.12 200 PRO A CA 1
ATOM 1459 C C . PRO A 1 200 ? 6.871 53.349 20.199 1.00 47.12 200 PRO A C 1
ATOM 1461 O O . PRO A 1 200 ? 6.938 53.376 18.970 1.00 47.12 200 PRO A O 1
ATOM 1464 N N . GLN A 1 201 ? 7.080 54.435 20.946 1.00 43.44 201 GLN A N 1
ATOM 1465 C CA . GLN A 1 201 ? 7.575 55.681 20.369 1.00 43.44 201 GLN A CA 1
ATOM 1466 C C . GLN A 1 201 ? 9.091 55.599 20.175 1.00 43.44 201 GLN A C 1
ATOM 1468 O O . GLN A 1 201 ? 9.845 55.384 21.123 1.00 43.44 201 GLN A O 1
ATOM 1473 N N . LEU A 1 202 ? 9.538 55.793 18.933 1.00 38.00 202 LEU A N 1
ATOM 1474 C CA . LEU A 1 202 ? 10.951 55.882 18.573 1.00 38.00 202 LEU A CA 1
ATOM 1475 C C . LEU A 1 202 ? 11.524 57.240 19.005 1.00 38.00 202 LEU A C 1
ATOM 1477 O O . LEU A 1 202 ? 11.571 58.190 18.225 1.00 38.00 202 LEU A O 1
ATOM 1481 N N . SER A 1 203 ? 11.983 57.331 20.253 1.00 37.50 203 SER A N 1
ATOM 1482 C CA . SER A 1 203 ? 12.794 58.456 20.724 1.00 37.50 203 SER A CA 1
ATOM 1483 C C . SER A 1 203 ? 14.233 58.321 20.211 1.00 37.50 203 SER A C 1
ATOM 1485 O O . SER A 1 203 ? 15.046 57.604 20.796 1.00 37.50 203 SER A O 1
ATOM 1487 N N . VAL A 1 204 ? 14.557 59.008 19.115 1.00 34.22 204 VAL A N 1
ATOM 1488 C CA . VAL A 1 204 ? 15.932 59.090 18.598 1.00 34.22 204 VAL A CA 1
ATOM 1489 C C . VAL A 1 204 ? 16.705 60.151 19.384 1.00 34.22 204 VAL A C 1
ATOM 1491 O O . VAL A 1 204 ? 16.535 61.347 19.160 1.00 34.22 204 VAL A O 1
ATOM 1494 N N . SER A 1 205 ? 17.578 59.718 20.293 1.00 34.72 205 SER A N 1
ATOM 1495 C CA . SER A 1 205 ? 18.597 60.585 20.893 1.00 34.72 205 SER A CA 1
ATOM 1496 C C . SER A 1 205 ? 19.824 60.644 19.986 1.00 34.72 205 SER A C 1
ATOM 1498 O O . SER A 1 205 ? 20.529 59.652 19.817 1.00 34.72 205 SER A O 1
ATOM 1500 N N . SER A 1 206 ? 20.090 61.813 19.408 1.00 33.53 206 SER A N 1
ATOM 1501 C CA . SER A 1 206 ? 21.294 62.074 18.620 1.00 33.53 206 SER A CA 1
ATOM 1502 C C . SER A 1 206 ? 22.512 62.324 19.514 1.00 33.53 206 SER A C 1
ATOM 1504 O O . SER A 1 206 ? 22.469 63.205 20.373 1.00 33.53 206 SER A O 1
ATOM 1506 N N . VAL A 1 207 ? 23.619 61.632 19.241 1.00 34.09 207 VAL A N 1
ATOM 1507 C CA . VAL A 1 207 ? 24.968 62.015 19.688 1.00 34.09 207 VAL A CA 1
ATOM 1508 C C . VAL A 1 207 ? 25.858 62.122 18.450 1.00 34.09 207 VAL A C 1
ATOM 1510 O O . VAL A 1 207 ? 25.818 61.261 17.575 1.00 34.09 207 VAL A O 1
ATOM 1513 N N . SER A 1 208 ? 26.613 63.214 18.361 1.00 34.97 208 SER A N 1
ATOM 1514 C CA . SER A 1 208 ? 27.559 63.531 17.283 1.00 34.97 208 SER A CA 1
ATOM 1515 C C . SER A 1 208 ? 28.787 62.602 17.279 1.00 34.97 208 SER A C 1
ATOM 1517 O O . SER A 1 208 ? 29.231 62.192 18.348 1.00 34.97 208 SER A O 1
ATOM 1519 N N . GLY A 1 209 ? 29.409 62.302 16.133 1.00 32.22 209 GLY A N 1
ATOM 1520 C CA . GLY A 1 209 ? 29.116 62.806 14.783 1.00 32.22 209 GLY A CA 1
ATOM 1521 C C . GLY A 1 209 ? 30.058 62.254 13.697 1.00 32.22 209 GLY A C 1
ATOM 1522 O O . GLY A 1 209 ? 30.643 61.195 13.888 1.00 32.22 209 GLY A O 1
ATOM 1523 N N . GLU A 1 210 ? 30.174 63.019 12.602 1.00 31.80 210 GLU A N 1
ATOM 1524 C CA . GLU A 1 210 ? 31.039 62.840 11.409 1.00 31.80 210 GLU A CA 1
ATOM 1525 C C . GLU A 1 210 ? 30.702 61.629 10.506 1.00 31.80 210 GLU A C 1
ATOM 1527 O O . GLU A 1 210 ? 31.069 60.493 10.772 1.00 31.80 210 GLU A O 1
ATOM 1532 N N . GLU A 1 211 ? 29.830 61.850 9.504 1.00 33.66 211 GLU A N 1
ATOM 1533 C CA . GLU A 1 211 ? 30.156 61.871 8.047 1.00 33.66 211 GLU A CA 1
ATOM 1534 C C . GLU A 1 211 ? 29.988 60.475 7.385 1.00 33.66 211 GLU A C 1
ATOM 1536 O O . GLU A 1 211 ? 30.243 59.462 8.016 1.00 33.66 211 GLU A O 1
ATOM 1541 N N . SER A 1 212 ? 29.563 60.252 6.132 1.00 31.55 212 SER A N 1
ATOM 1542 C CA . SER A 1 212 ? 28.952 61.039 5.038 1.00 31.55 212 SER A CA 1
ATOM 1543 C C . SER A 1 212 ? 28.451 60.003 3.985 1.00 31.55 212 SER A C 1
ATOM 1545 O O . SER A 1 212 ? 29.115 58.985 3.812 1.00 31.55 212 SER A O 1
ATOM 1547 N N . SER A 1 213 ? 27.336 60.109 3.243 1.00 33.19 213 SER A N 1
ATOM 1548 C CA . SER A 1 213 ? 26.299 61.152 3.080 1.00 33.19 213 SER A CA 1
ATOM 1549 C C . SER A 1 213 ? 24.948 60.561 2.565 1.00 33.19 213 SER A C 1
ATOM 1551 O O . SER A 1 213 ? 24.752 59.351 2.490 1.00 33.19 213 SER A O 1
ATOM 1553 N N . THR A 1 214 ? 23.998 61.451 2.261 1.00 29.05 214 THR A N 1
ATOM 1554 C CA . THR A 1 214 ? 22.621 61.319 1.728 1.00 29.05 214 THR A CA 1
ATOM 1555 C C . THR A 1 214 ? 22.291 60.236 0.680 1.00 29.05 214 THR A C 1
ATOM 1557 O O . THR A 1 214 ? 22.872 60.204 -0.404 1.00 29.05 214 THR A O 1
ATOM 1560 N N . VAL A 1 215 ? 21.180 59.523 0.915 1.00 30.88 215 VAL A N 1
ATOM 1561 C CA . VAL A 1 215 ? 20.254 59.039 -0.132 1.00 30.88 215 VAL A CA 1
ATOM 1562 C C . VAL A 1 215 ? 19.038 59.967 -0.144 1.00 30.88 215 VAL A C 1
ATOM 1564 O O . VAL A 1 215 ? 18.435 60.180 0.908 1.00 30.88 215 VAL A O 1
ATOM 1567 N N . GLU A 1 216 ? 18.651 60.492 -1.308 1.00 30.28 216 GLU A N 1
ATOM 1568 C CA . GLU A 1 216 ? 17.375 61.197 -1.474 1.00 30.28 216 GLU A CA 1
ATOM 1569 C C . GLU A 1 216 ? 16.328 60.286 -2.136 1.00 30.28 216 GLU A C 1
ATOM 1571 O O . GLU A 1 216 ? 16.630 59.456 -2.994 1.00 30.28 216 GLU A O 1
ATOM 1576 N N . ASN A 1 217 ? 15.088 60.412 -1.668 1.00 35.78 217 ASN A N 1
ATOM 1577 C CA . ASN A 1 217 ? 13.934 59.633 -2.111 1.00 35.78 217 ASN A CA 1
ATOM 1578 C C . ASN A 1 217 ? 13.500 60.023 -3.537 1.00 35.78 217 ASN A C 1
ATOM 1580 O O . ASN A 1 217 ? 13.829 61.105 -4.005 1.00 35.78 217 ASN A O 1
ATOM 1584 N N . VAL A 1 218 ? 12.607 59.236 -4.153 1.00 30.53 218 VAL A N 1
ATOM 1585 C CA . VAL A 1 218 ? 11.269 59.741 -4.536 1.00 30.53 218 VAL A CA 1
ATOM 1586 C C . VAL A 1 218 ? 10.331 58.598 -4.950 1.00 30.53 218 VAL A C 1
ATOM 1588 O O . VAL A 1 218 ? 10.740 57.499 -5.315 1.00 30.53 218 VAL A O 1
ATOM 1591 N N . GLN A 1 219 ? 9.040 58.873 -4.788 1.00 29.78 219 GLN A N 1
ATOM 1592 C CA . GLN A 1 219 ? 7.912 57.953 -4.880 1.00 29.78 219 GLN A CA 1
ATOM 1593 C C . GLN A 1 219 ? 7.647 57.402 -6.291 1.00 29.78 219 GLN A C 1
ATOM 1595 O O . GLN A 1 219 ? 7.856 58.064 -7.307 1.00 29.78 219 GLN A O 1
ATOM 1600 N N . LEU A 1 220 ? 7.043 56.211 -6.321 1.00 38.75 220 LEU A N 1
ATOM 1601 C CA . LEU A 1 220 ? 6.367 55.652 -7.491 1.00 38.75 220 LEU A CA 1
ATOM 1602 C C . LEU A 1 220 ? 5.268 56.596 -7.991 1.00 38.75 220 LEU A C 1
ATOM 1604 O O . LEU A 1 220 ? 4.297 56.846 -7.278 1.00 38.75 220 LEU A O 1
ATOM 1608 N N . ASN A 1 221 ? 5.365 57.024 -9.251 1.00 29.55 221 ASN A N 1
ATOM 1609 C CA . ASN A 1 221 ? 4.254 57.649 -9.959 1.00 29.55 221 ASN A CA 1
ATOM 1610 C C . ASN A 1 221 ? 3.992 56.944 -11.296 1.00 29.55 221 ASN A C 1
ATOM 1612 O O . ASN A 1 221 ? 4.906 56.595 -12.043 1.00 29.55 221 ASN A O 1
ATOM 1616 N N . LYS A 1 222 ? 2.715 56.676 -11.565 1.00 43.00 222 LYS A N 1
ATOM 1617 C CA . LYS A 1 222 ? 2.242 55.763 -12.613 1.00 43.00 222 LYS A CA 1
ATOM 1618 C C . LYS A 1 222 ? 2.097 56.502 -13.945 1.00 43.00 222 LYS A C 1
ATOM 1620 O O . LYS A 1 222 ? 1.232 57.365 -14.063 1.00 43.00 222 LYS A O 1
ATOM 1625 N N . VAL A 1 223 ? 2.871 56.130 -14.968 1.00 29.03 223 VAL A N 1
ATOM 1626 C CA . VAL A 1 223 ? 2.747 56.696 -16.327 1.00 29.03 223 VAL A CA 1
ATOM 1627 C C . VAL A 1 223 ? 2.622 55.590 -17.374 1.00 29.03 223 VAL A C 1
ATOM 1629 O O . VAL A 1 223 ? 3.421 54.662 -17.428 1.00 29.03 223 VAL A O 1
ATOM 1632 N N . SER A 1 224 ? 1.602 55.710 -18.224 1.00 36.31 224 SER A N 1
ATOM 1633 C CA . SER A 1 224 ? 1.391 54.872 -19.409 1.00 36.31 224 SER A CA 1
ATOM 1634 C C . SER A 1 224 ? 2.076 55.483 -20.631 1.00 36.31 224 SER A C 1
ATOM 1636 O O . SER A 1 224 ? 1.955 56.695 -20.837 1.00 36.31 224 SER A O 1
ATOM 1638 N N . ARG A 1 225 ? 2.689 54.670 -21.510 1.00 29.47 225 ARG A N 1
ATOM 1639 C CA . ARG A 1 225 ? 2.797 55.046 -22.931 1.00 29.47 225 ARG A CA 1
ATOM 1640 C C . ARG A 1 225 ? 3.006 53.893 -23.924 1.00 29.47 225 ARG A C 1
ATOM 1642 O O . ARG A 1 225 ? 3.991 53.176 -23.871 1.00 29.47 225 ARG A O 1
ATOM 1649 N N . LYS A 1 226 ? 2.063 53.849 -24.872 1.00 27.33 226 LYS A N 1
ATOM 1650 C CA . LYS A 1 226 ? 2.162 53.609 -26.329 1.00 27.33 226 LYS A CA 1
ATOM 1651 C C . LYS A 1 226 ? 3.198 52.620 -26.900 1.00 27.33 226 LYS A C 1
ATOM 1653 O O . LYS A 1 226 ? 4.401 52.835 -26.849 1.00 27.33 226 LYS A O 1
ATOM 1658 N N . THR A 1 227 ? 2.634 51.684 -27.664 1.00 34.97 227 THR A N 1
ATOM 1659 C CA . THR A 1 227 ? 3.133 51.103 -28.926 1.00 34.97 227 THR A CA 1
ATOM 1660 C C . THR A 1 227 ? 4.213 51.882 -29.683 1.00 34.97 227 THR A C 1
ATOM 1662 O O . THR A 1 227 ? 4.024 53.055 -30.011 1.00 34.97 227 THR A O 1
ATOM 1665 N N . SER A 1 228 ? 5.211 51.137 -30.162 1.00 26.98 228 SER A N 1
ATOM 1666 C CA . SER A 1 228 ? 5.795 51.310 -31.497 1.00 26.98 228 SER A CA 1
ATOM 1667 C C . SER A 1 228 ? 5.923 49.931 -32.155 1.00 26.98 228 SER A C 1
ATOM 1669 O O . SER A 1 228 ? 6.111 48.939 -31.451 1.00 26.98 228 SER A O 1
ATOM 1671 N N . ALA A 1 229 ? 5.771 49.857 -33.476 1.00 31.83 229 ALA A N 1
ATOM 1672 C CA . ALA A 1 229 ? 5.777 48.607 -34.230 1.00 31.83 229 ALA A CA 1
ATOM 1673 C C . ALA A 1 229 ? 7.045 48.481 -35.080 1.00 31.83 229 ALA A C 1
ATOM 1675 O O . ALA A 1 229 ? 7.425 49.437 -35.753 1.00 31.83 229 ALA A O 1
ATOM 1676 N N . THR A 1 230 ? 7.610 47.274 -35.134 1.00 27.28 230 THR A N 1
ATOM 1677 C CA . THR A 1 230 ? 8.531 46.853 -36.197 1.00 27.28 230 THR A CA 1
ATOM 1678 C C . THR A 1 230 ? 8.157 45.434 -36.605 1.00 27.28 230 THR A C 1
ATOM 1680 O O . THR A 1 230 ? 8.164 44.527 -35.776 1.00 27.28 230 THR A O 1
ATOM 1683 N N . MET A 1 231 ? 7.802 45.245 -37.875 1.00 31.89 231 MET A N 1
ATOM 1684 C CA . MET A 1 231 ? 7.567 43.919 -38.448 1.00 31.89 231 MET A CA 1
ATOM 1685 C C . MET A 1 231 ? 8.895 43.184 -38.650 1.00 31.89 231 MET A C 1
ATOM 1687 O O . MET A 1 231 ? 9.871 43.787 -39.089 1.00 31.89 231 MET A O 1
ATOM 1691 N N . SER A 1 232 ? 8.895 41.867 -38.460 1.00 28.88 232 SER A N 1
ATOM 1692 C CA . SER A 1 232 ? 9.769 40.981 -39.230 1.00 28.88 232 SER A CA 1
ATOM 1693 C C . SER A 1 232 ? 9.037 39.679 -39.549 1.00 28.88 232 SER A C 1
ATOM 1695 O O . SER A 1 232 ? 8.071 39.323 -38.874 1.00 28.88 232 SER A O 1
ATOM 1697 N N . GLN A 1 233 ? 9.405 39.059 -40.666 1.00 29.72 233 GLN A N 1
ATOM 1698 C CA . GLN A 1 233 ? 8.522 38.172 -41.425 1.00 29.72 233 GLN A CA 1
ATOM 1699 C C . GLN A 1 233 ? 8.511 36.726 -40.917 1.00 29.72 233 GLN A C 1
ATOM 1701 O O . GLN A 1 233 ? 9.492 36.214 -40.385 1.00 29.72 233 GLN A O 1
ATOM 1706 N N . SER A 1 234 ? 7.386 36.054 -41.154 1.00 32.78 234 SER A N 1
ATOM 1707 C CA . SER A 1 234 ? 7.207 34.619 -40.949 1.00 32.78 234 SER A CA 1
ATOM 1708 C C . SER A 1 234 ? 8.051 33.787 -41.918 1.00 32.78 234 SER A C 1
ATOM 1710 O O . SER A 1 234 ? 7.982 34.000 -43.130 1.00 32.78 234 SER A O 1
ATOM 1712 N N . THR A 1 235 ? 8.719 32.755 -41.409 1.00 29.52 235 THR A N 1
ATOM 1713 C CA . THR A 1 235 ? 9.109 31.577 -42.193 1.00 29.52 235 THR A CA 1
ATOM 1714 C C . THR A 1 235 ? 8.186 30.405 -41.835 1.00 29.52 235 THR A C 1
ATOM 1716 O O . THR A 1 235 ? 7.925 30.178 -40.652 1.00 29.52 235 THR A O 1
ATOM 1719 N N . PRO A 1 236 ? 7.646 29.662 -42.819 1.00 30.38 236 PRO A N 1
ATOM 1720 C CA . PRO A 1 236 ? 6.814 28.501 -42.539 1.00 30.38 236 PRO A CA 1
ATOM 1721 C C . PRO A 1 236 ? 7.707 27.311 -42.173 1.00 30.38 236 PRO A C 1
ATOM 1723 O O . PRO A 1 236 ? 8.451 26.810 -43.016 1.00 30.38 236 PRO A O 1
ATOM 1726 N N . ILE A 1 237 ? 7.625 26.830 -40.931 1.00 25.56 237 ILE A N 1
ATOM 1727 C CA . ILE A 1 237 ? 8.145 25.496 -40.615 1.00 25.56 237 ILE A CA 1
ATOM 1728 C C . ILE A 1 237 ? 7.117 24.486 -41.109 1.00 25.56 237 ILE A C 1
ATOM 1730 O O . ILE A 1 237 ? 5.979 24.449 -40.646 1.00 25.56 237 ILE A O 1
ATOM 1734 N N . VAL A 1 238 ? 7.545 23.700 -42.092 1.00 25.67 238 VAL A N 1
ATOM 1735 C CA . VAL A 1 238 ? 6.769 22.644 -42.736 1.00 25.67 238 VAL A CA 1
ATOM 1736 C C . VAL A 1 238 ? 6.346 21.610 -41.694 1.00 25.67 238 VAL A C 1
ATOM 1738 O O . VAL A 1 238 ? 7.173 20.854 -41.185 1.00 25.67 238 VAL A O 1
ATOM 1741 N N . SER A 1 239 ? 5.046 21.539 -41.419 1.00 24.64 239 SER A N 1
ATOM 1742 C CA . SER A 1 239 ? 4.425 20.353 -40.840 1.00 24.64 239 SER A CA 1
ATOM 1743 C C . SER A 1 239 ? 4.465 19.239 -41.888 1.00 24.64 239 SER A C 1
ATOM 1745 O O . SER A 1 239 ? 3.670 19.239 -42.828 1.00 24.64 239 SER A O 1
ATOM 1747 N N . VAL A 1 240 ? 5.417 18.315 -41.757 1.00 24.81 240 VAL A N 1
ATOM 1748 C CA . VAL A 1 240 ? 5.439 17.099 -42.576 1.00 24.81 240 VAL A CA 1
ATOM 1749 C C . VAL A 1 240 ? 4.367 16.157 -42.039 1.00 24.81 240 VAL A C 1
ATOM 1751 O O . VAL A 1 240 ? 4.575 15.465 -41.043 1.00 24.81 240 VAL A O 1
ATOM 1754 N N . GLU A 1 241 ? 3.206 16.154 -42.687 1.00 26.84 241 GLU A N 1
ATOM 1755 C CA . GLU A 1 241 ? 2.269 15.039 -42.581 1.00 26.84 241 GLU A CA 1
ATOM 1756 C C . GLU A 1 241 ? 2.818 13.794 -43.296 1.00 26.84 241 GLU A C 1
ATOM 1758 O O . GLU A 1 241 ? 3.611 13.888 -44.232 1.00 26.84 241 GLU A O 1
ATOM 1763 N N . ALA A 1 242 ? 2.295 12.641 -42.874 1.00 24.84 242 ALA A N 1
ATOM 1764 C CA . ALA A 1 242 ? 2.421 11.319 -43.484 1.00 24.84 242 ALA A CA 1
ATOM 1765 C C . ALA A 1 242 ? 3.805 10.631 -43.447 1.00 24.84 242 ALA A C 1
ATOM 1767 O O . ALA A 1 242 ? 4.686 10.855 -44.272 1.00 24.84 242 ALA A O 1
ATOM 1768 N N . PHE A 1 243 ? 3.861 9.561 -42.650 1.00 24.72 243 PHE A N 1
ATOM 1769 C CA . PHE A 1 243 ? 3.722 8.251 -43.293 1.00 24.72 243 PHE A CA 1
ATOM 1770 C C . PHE A 1 243 ? 2.382 7.608 -42.916 1.00 24.72 243 PHE A C 1
ATOM 1772 O O . PHE A 1 243 ? 1.758 7.975 -41.921 1.00 24.72 243 PHE A O 1
ATOM 1779 N N . SER A 1 244 ? 1.892 6.756 -43.813 1.00 23.14 244 SER A N 1
ATOM 1780 C CA . SER A 1 244 ? 0.463 6.522 -44.032 1.00 23.14 244 SER A CA 1
ATOM 1781 C C . SER A 1 244 ? -0.215 5.553 -43.053 1.00 23.14 244 SER A C 1
ATOM 1783 O O . SER A 1 244 ? 0.436 4.662 -42.507 1.00 23.14 244 SER A O 1
ATOM 1785 N N . PRO A 1 245 ? -1.549 5.659 -42.895 1.00 30.73 245 PRO A N 1
ATOM 1786 C CA . PRO A 1 245 ? -2.356 4.643 -42.230 1.00 30.73 245 PRO A CA 1
ATOM 1787 C C . PRO A 1 245 ? -2.581 3.406 -43.118 1.00 30.73 245 PRO A C 1
ATOM 1789 O O . PRO A 1 245 ? -2.442 3.457 -44.340 1.00 30.73 245 PRO A O 1
ATOM 1792 N N . THR A 1 246 ? -3.126 2.360 -42.490 1.00 24.23 246 THR A N 1
ATOM 1793 C CA . THR A 1 246 ? -3.767 1.169 -43.091 1.00 24.23 246 THR A CA 1
ATOM 1794 C C . THR A 1 246 ? -2.868 -0.033 -43.398 1.00 24.23 246 THR A C 1
ATOM 1796 O O . THR A 1 246 ? -2.438 -0.261 -44.523 1.00 24.23 246 THR A O 1
ATOM 1799 N N . ALA A 1 247 ? -2.768 -0.917 -42.405 1.00 21.42 247 ALA A N 1
ATOM 1800 C CA . ALA A 1 247 ? -2.900 -2.355 -42.627 1.00 21.42 247 ALA A CA 1
ATOM 1801 C C . ALA A 1 247 ? -3.718 -2.952 -41.469 1.00 21.42 247 ALA A C 1
ATOM 1803 O O . ALA A 1 247 ? -3.170 -3.395 -40.465 1.00 21.42 247 ALA A O 1
ATOM 1804 N N . VAL A 1 248 ? -5.046 -2.916 -41.601 1.00 27.73 248 VAL A N 1
ATOM 1805 C CA . VAL A 1 248 ? -5.952 -3.707 -40.759 1.00 27.73 248 VAL A CA 1
ATOM 1806 C C . VAL A 1 248 ? -6.036 -5.108 -41.362 1.00 27.73 248 VAL A C 1
ATOM 1808 O O . VAL A 1 248 ? -6.408 -5.244 -42.528 1.00 27.73 248 VAL A O 1
ATOM 1811 N N . PRO A 1 249 ? -5.754 -6.146 -40.569 1.00 21.59 249 PRO A N 1
ATOM 1812 C CA . PRO A 1 249 ? -6.646 -7.294 -40.507 1.00 21.59 249 PRO A CA 1
ATOM 1813 C C . PRO A 1 249 ? -7.544 -7.147 -39.280 1.00 21.59 249 PRO A C 1
ATOM 1815 O O . PRO A 1 249 ? -7.064 -6.893 -38.176 1.00 21.59 249 PRO A O 1
ATOM 1818 N N . GLN A 1 250 ? -8.854 -7.285 -39.473 1.00 32.03 250 GLN A N 1
ATOM 1819 C CA . GLN A 1 250 ? -9.769 -7.448 -38.348 1.00 32.03 250 GLN A CA 1
ATOM 1820 C C . GLN A 1 250 ? -9.606 -8.843 -37.728 1.00 32.03 250 GLN A C 1
ATOM 1822 O O . GLN A 1 250 ? -9.083 -9.752 -38.372 1.00 32.03 250 GLN A O 1
ATOM 1827 N N . ILE A 1 251 ? -10.177 -8.977 -36.525 1.00 29.89 251 ILE A N 1
ATOM 1828 C CA . ILE A 1 251 ? -10.346 -10.164 -35.666 1.00 29.89 251 ILE A CA 1
ATOM 1829 C C . ILE A 1 251 ? -9.427 -10.130 -34.436 1.00 29.89 251 ILE A C 1
ATOM 1831 O O . ILE A 1 251 ? -8.449 -10.862 -34.319 1.00 29.89 251 ILE A O 1
ATOM 1835 N N . VAL A 1 252 ? -9.829 -9.300 -33.471 1.00 26.06 252 VAL A N 1
ATOM 1836 C CA . VAL A 1 252 ? -9.903 -9.711 -32.062 1.00 26.06 252 VAL A CA 1
ATOM 1837 C C . VAL A 1 252 ? -11.310 -9.340 -31.596 1.00 26.06 252 VAL A C 1
ATOM 1839 O O . VAL A 1 252 ? -11.759 -8.215 -31.811 1.00 26.06 252 VAL A O 1
ATOM 1842 N N . ASP A 1 253 ? -12.019 -10.325 -31.060 1.00 25.33 253 ASP A N 1
ATOM 1843 C CA . ASP A 1 253 ? -13.426 -10.245 -30.672 1.00 25.33 253 ASP A CA 1
ATOM 1844 C C . ASP A 1 253 ? -13.621 -9.347 -29.421 1.00 25.33 253 ASP A C 1
ATOM 1846 O O . ASP A 1 253 ? -12.899 -9.540 -28.437 1.00 25.33 253 ASP A O 1
ATOM 1850 N N . PRO A 1 254 ? -14.574 -8.388 -29.408 1.00 27.25 254 PRO A N 1
ATOM 1851 C CA . PRO A 1 254 ? -14.950 -7.635 -28.205 1.00 27.25 254 PRO A CA 1
ATOM 1852 C C . PRO A 1 254 ? -15.505 -8.473 -27.034 1.00 27.25 254 PRO A C 1
ATOM 1854 O O . PRO A 1 254 ? -15.635 -7.940 -25.933 1.00 27.25 254 PRO A O 1
ATOM 1857 N N . ASN A 1 255 ? -15.847 -9.749 -27.241 1.00 24.30 255 ASN A N 1
ATOM 1858 C CA . ASN A 1 255 ? -16.626 -10.552 -26.287 1.00 24.30 255 ASN A CA 1
ATOM 1859 C C . ASN A 1 255 ? -15.910 -10.998 -24.994 1.00 24.30 255 ASN A C 1
ATOM 1861 O O . ASN A 1 255 ? -16.577 -11.493 -24.090 1.00 24.30 255 ASN A O 1
ATOM 1865 N N . ASN A 1 256 ? -14.597 -10.795 -24.824 1.00 24.55 256 ASN A N 1
ATOM 1866 C CA . ASN A 1 256 ? -13.916 -11.138 -23.562 1.00 24.55 256 ASN A CA 1
ATOM 1867 C C . ASN A 1 256 ? -13.993 -10.009 -22.519 1.00 24.55 256 ASN A C 1
ATOM 1869 O O . ASN A 1 256 ? -12.995 -9.382 -22.159 1.00 24.55 256 ASN A O 1
ATOM 1873 N N . THR A 1 257 ? -15.197 -9.797 -21.984 1.00 24.59 257 THR A N 1
ATOM 1874 C CA . THR A 1 257 ? -15.392 -9.068 -20.723 1.00 24.59 257 THR A CA 1
ATOM 1875 C C . THR A 1 257 ? -15.552 -10.085 -19.596 1.00 24.59 257 THR A C 1
ATOM 1877 O O . THR A 1 257 ? -16.611 -10.682 -19.450 1.00 24.59 257 THR A O 1
ATOM 1880 N N . PHE A 1 258 ? -14.503 -10.298 -18.794 1.00 22.58 258 PHE A N 1
ATOM 1881 C CA . PHE A 1 258 ? -14.591 -11.145 -17.598 1.00 22.58 258 PHE A CA 1
ATOM 1882 C C . PHE A 1 258 ? -15.561 -10.535 -16.571 1.00 22.58 258 PHE A C 1
ATOM 1884 O O . PHE A 1 258 ? -15.212 -9.585 -15.863 1.00 22.58 258 PHE A O 1
ATOM 1891 N N . SER A 1 259 ? -16.761 -11.106 -16.467 1.00 24.17 259 SER A N 1
ATOM 1892 C CA . SER A 1 259 ? -17.667 -10.896 -15.337 1.00 24.17 259 SER A CA 1
ATOM 1893 C C . SER A 1 259 ? -17.082 -11.508 -14.067 1.00 24.17 259 SER A C 1
ATOM 1895 O O . SER A 1 259 ? -16.693 -12.670 -14.063 1.00 24.17 259 SER A O 1
ATOM 1897 N N . MET A 1 260 ? -17.053 -10.742 -12.972 1.00 25.20 260 MET A N 1
ATOM 1898 C CA . MET A 1 260 ? -16.809 -11.253 -11.614 1.00 25.20 260 MET A CA 1
ATOM 1899 C C . MET A 1 260 ? -17.695 -10.509 -10.607 1.00 25.20 260 MET A C 1
ATOM 1901 O O . MET A 1 260 ? -17.234 -9.647 -9.856 1.00 25.20 260 MET A O 1
ATOM 1905 N N . ILE A 1 261 ? -18.986 -10.841 -10.688 1.00 25.83 261 ILE A N 1
ATOM 1906 C CA . ILE A 1 261 ? -19.924 -11.149 -9.594 1.00 25.83 261 ILE A CA 1
ATOM 1907 C C . ILE A 1 261 ? -19.479 -10.703 -8.185 1.00 25.83 261 ILE A C 1
ATOM 1909 O O . ILE A 1 261 ? -18.444 -11.124 -7.662 1.00 25.83 261 ILE A O 1
ATOM 1913 N N . GLY A 1 262 ? -20.326 -9.898 -7.538 1.00 23.92 262 GLY A N 1
ATOM 1914 C CA . GLY A 1 262 ? -20.210 -9.569 -6.117 1.00 23.92 262 GLY A CA 1
ATOM 1915 C C . GLY A 1 262 ? -20.743 -10.687 -5.218 1.00 23.92 262 GLY A C 1
ATOM 1916 O O . GLY A 1 262 ? -21.722 -11.348 -5.552 1.00 23.92 262 GLY A O 1
ATOM 1917 N N . ALA A 1 263 ? -20.119 -10.863 -4.053 1.00 26.11 263 ALA A N 1
ATOM 1918 C CA . ALA A 1 263 ? -20.594 -11.762 -3.006 1.00 26.11 263 ALA A CA 1
ATOM 1919 C C . ALA A 1 263 ? -21.083 -10.943 -1.804 1.00 26.11 263 ALA A C 1
ATOM 1921 O O . ALA A 1 263 ? -20.287 -10.291 -1.128 1.00 26.11 263 ALA A O 1
ATOM 1922 N N . THR A 1 264 ? -22.385 -11.008 -1.531 1.00 27.05 264 THR A N 1
ATOM 1923 C CA . THR A 1 264 ? -23.009 -10.549 -0.284 1.00 27.05 264 THR A CA 1
ATOM 1924 C C . THR A 1 264 ? -23.776 -11.716 0.324 1.00 27.05 264 THR A C 1
ATOM 1926 O O . THR A 1 264 ? -24.676 -12.252 -0.320 1.00 27.05 264 THR A O 1
ATOM 1929 N N . GLY A 1 265 ? -23.423 -12.098 1.549 1.00 25.61 265 GLY A N 1
ATOM 1930 C CA . GLY A 1 265 ? -24.155 -13.057 2.375 1.00 25.61 265 GLY A CA 1
ATOM 1931 C C . GLY A 1 265 ? -24.349 -12.433 3.751 1.00 25.61 265 GLY A C 1
ATOM 1932 O O . GLY A 1 265 ? -23.375 -11.995 4.357 1.00 25.61 265 GLY A O 1
ATOM 1933 N N . ASP A 1 266 ? -25.603 -12.317 4.175 1.00 27.55 266 ASP A N 1
ATOM 1934 C CA . ASP A 1 266 ? -26.028 -11.539 5.340 1.00 27.55 266 ASP A CA 1
ATOM 1935 C C . ASP A 1 266 ? -26.131 -12.389 6.619 1.00 27.55 266 ASP A C 1
ATOM 1937 O O . ASP A 1 266 ? -26.399 -13.591 6.571 1.00 27.55 266 ASP A O 1
ATOM 1941 N N . SER A 1 267 ? -25.996 -11.729 7.767 1.00 26.86 267 SER A N 1
ATOM 1942 C CA . SER A 1 267 ? -26.576 -12.183 9.029 1.00 26.86 267 SER A CA 1
ATOM 1943 C C . SER A 1 267 ? -26.937 -10.956 9.875 1.00 26.86 267 SER A C 1
ATOM 1945 O O . SER A 1 267 ? -26.067 -10.382 10.536 1.00 26.86 267 SER A O 1
ATOM 1947 N N . GLY A 1 268 ? -28.212 -10.551 9.837 1.00 23.25 268 GLY A N 1
ATOM 1948 C CA . GLY A 1 268 ? -28.752 -9.441 10.634 1.00 23.25 268 GLY A CA 1
ATOM 1949 C C . GLY A 1 268 ? -28.549 -9.602 12.155 1.00 23.25 268 GLY A C 1
ATOM 1950 O O . GLY A 1 268 ? -28.184 -10.664 12.649 1.00 23.25 268 GLY A O 1
ATOM 1951 N N . ASP A 1 269 ? -28.790 -8.589 12.984 1.00 21.91 269 ASP A N 1
ATOM 1952 C CA . ASP A 1 269 ? -29.703 -7.458 12.798 1.00 21.91 269 ASP A CA 1
ATOM 1953 C C . ASP A 1 269 ? -29.171 -6.197 13.507 1.00 21.91 269 ASP A C 1
ATOM 1955 O O . ASP A 1 269 ? -28.952 -6.192 14.720 1.00 21.91 269 ASP A O 1
ATOM 1959 N N . PHE A 1 270 ? -29.000 -5.110 12.749 1.00 20.84 270 PHE A N 1
ATOM 1960 C CA . PHE A 1 270 ? -29.056 -3.753 13.296 1.00 20.84 270 PHE A CA 1
ATOM 1961 C C . PHE A 1 270 ? -29.564 -2.776 12.228 1.00 20.84 270 PHE A C 1
ATOM 1963 O O . PHE A 1 270 ? -28.809 -2.013 11.619 1.00 20.84 270 PHE A O 1
ATOM 1970 N N . GLY A 1 271 ? -30.867 -2.834 11.956 1.00 23.84 271 GLY A N 1
ATOM 1971 C CA . GLY A 1 271 ? -31.508 -2.020 10.924 1.00 23.84 271 GLY A CA 1
ATOM 1972 C C . GLY A 1 271 ? -31.406 -0.501 11.134 1.00 23.84 271 GLY A C 1
ATOM 1973 O O . GLY A 1 271 ? -32.247 0.085 11.806 1.00 23.84 271 GLY A O 1
ATOM 1974 N N . MET A 1 272 ? -30.448 0.145 10.456 1.00 22.53 272 MET A N 1
ATOM 1975 C CA . MET A 1 272 ? -30.563 1.505 9.897 1.00 22.53 272 MET A CA 1
ATOM 1976 C C . MET A 1 272 ? -29.755 1.581 8.589 1.00 22.53 272 MET A C 1
ATOM 1978 O O . MET A 1 272 ? -28.542 1.788 8.599 1.00 22.53 272 MET A O 1
ATOM 1982 N N . SER A 1 273 ? -30.419 1.410 7.444 1.00 25.33 273 SER A N 1
ATOM 1983 C CA . SER A 1 273 ? -29.779 1.410 6.122 1.00 25.33 273 SER A CA 1
ATOM 1984 C C . SER A 1 273 ? -29.212 2.787 5.744 1.00 25.33 273 SER A C 1
ATOM 1986 O O . SER A 1 273 ? -29.983 3.726 5.552 1.00 25.33 273 SER A O 1
ATOM 1988 N N . MET A 1 274 ? -27.891 2.904 5.559 1.00 23.45 274 MET A N 1
ATOM 1989 C CA . MET A 1 274 ? -27.243 4.106 5.003 1.00 23.45 274 MET A CA 1
ATOM 1990 C C . MET A 1 274 ? -26.094 3.753 4.042 1.00 23.45 274 MET A C 1
ATOM 1992 O O . MET A 1 274 ? -24.932 3.655 4.448 1.00 23.45 274 MET A O 1
ATOM 1996 N N . SER A 1 275 ? -26.455 3.600 2.761 1.00 25.61 275 SER A N 1
ATOM 1997 C CA . SER A 1 275 ? -25.615 3.640 1.544 1.00 25.61 275 SER A CA 1
ATOM 1998 C C . SER A 1 275 ? -24.094 3.756 1.770 1.00 25.61 275 SER A C 1
ATOM 2000 O O . SER A 1 275 ? -23.580 4.848 2.035 1.00 25.61 275 SER A O 1
ATOM 2002 N N . GLY A 1 276 ? -23.370 2.638 1.646 1.00 23.62 276 GLY A N 1
ATOM 2003 C CA . GLY A 1 276 ? -21.914 2.565 1.805 1.00 23.62 276 GLY A CA 1
ATOM 2004 C C . GLY A 1 276 ? -21.212 2.042 0.550 1.00 23.62 276 GLY A C 1
ATOM 2005 O O . GLY A 1 276 ? -21.499 0.936 0.112 1.00 23.62 276 GLY A O 1
ATOM 2006 N N . PHE A 1 277 ? -20.310 2.861 0.001 1.00 25.05 277 PHE A N 1
ATOM 2007 C CA . PHE A 1 277 ? -19.111 2.574 -0.818 1.00 25.05 277 PHE A CA 1
ATOM 2008 C C . PHE A 1 277 ? -19.105 1.574 -1.999 1.00 25.05 277 PHE A C 1
ATOM 2010 O O . PHE A 1 277 ? -18.129 1.567 -2.743 1.00 25.05 277 PHE A O 1
ATOM 2017 N N . GLY A 1 278 ? -20.173 0.820 -2.265 1.00 27.80 278 GLY A N 1
ATOM 2018 C CA . GLY A 1 278 ? -20.380 0.103 -3.533 1.00 27.80 278 GLY A CA 1
ATOM 2019 C C . GLY A 1 278 ? -21.098 0.932 -4.608 1.00 27.80 278 GLY A C 1
ATOM 2020 O O . GLY A 1 278 ? -21.080 0.571 -5.782 1.00 27.80 278 GLY A O 1
ATOM 2021 N N . ASP A 1 279 ? -21.724 2.047 -4.221 1.00 31.38 279 ASP A N 1
ATOM 2022 C CA . ASP A 1 279 ? -22.493 2.913 -5.119 1.00 31.38 279 ASP A CA 1
ATOM 2023 C C . ASP A 1 279 ? -21.599 3.971 -5.794 1.00 31.38 279 ASP A C 1
ATOM 2025 O O . ASP A 1 279 ? -20.891 4.749 -5.144 1.00 31.38 279 ASP A O 1
ATOM 2029 N N . VAL A 1 280 ? -21.693 4.039 -7.125 1.00 29.73 280 VAL A N 1
ATOM 2030 C CA . VAL A 1 280 ? -21.021 5.019 -7.992 1.00 29.73 280 VAL A CA 1
ATOM 2031 C C . VAL A 1 280 ? -21.372 6.466 -7.600 1.00 29.73 280 VAL A C 1
ATOM 2033 O O . VAL A 1 280 ? -20.588 7.382 -7.866 1.00 29.73 280 VAL A O 1
ATOM 2036 N N . SER A 1 281 ? -22.506 6.687 -6.920 1.00 29.09 281 SER A N 1
ATOM 2037 C CA . SER A 1 281 ? -22.947 8.001 -6.435 1.00 29.09 281 SER A CA 1
ATOM 2038 C C . SER A 1 281 ? -21.968 8.691 -5.473 1.00 29.09 281 SER A C 1
ATOM 2040 O O . SER A 1 281 ? -21.926 9.922 -5.455 1.00 29.09 281 SER A O 1
ATOM 2042 N N . ASN A 1 282 ? -21.139 7.946 -4.723 1.00 32.16 282 ASN A N 1
ATOM 2043 C CA . ASN A 1 282 ? -20.297 8.518 -3.660 1.00 32.16 282 ASN A CA 1
ATOM 2044 C C . ASN A 1 282 ? -18.807 8.695 -4.035 1.00 32.16 282 ASN A C 1
ATOM 2046 O O . ASN A 1 282 ? -17.983 9.087 -3.209 1.00 32.16 282 ASN A O 1
ATOM 2050 N N . MET A 1 283 ? -18.445 8.501 -5.311 1.00 30.19 283 MET A N 1
ATOM 2051 C CA . MET A 1 283 ? -17.067 8.650 -5.828 1.00 30.19 283 MET A CA 1
ATOM 2052 C C . MET A 1 283 ? -16.488 10.080 -5.741 1.00 30.19 283 MET A C 1
ATOM 2054 O O . MET A 1 283 ? -15.306 10.293 -6.026 1.00 30.19 283 MET A O 1
ATOM 2058 N N . GLY A 1 284 ? -17.287 11.078 -5.348 1.00 27.06 284 GLY A N 1
ATOM 2059 C CA . GLY A 1 284 ? -16.797 12.423 -5.025 1.00 27.06 284 GLY A CA 1
ATOM 2060 C C . GLY A 1 284 ? -15.972 12.484 -3.732 1.00 27.06 284 GLY A C 1
ATOM 2061 O O . GLY A 1 284 ? -15.141 13.380 -3.587 1.00 27.06 284 GLY A O 1
ATOM 2062 N N . ALA A 1 285 ? -16.162 11.507 -2.842 1.00 31.64 285 ALA A N 1
ATOM 2063 C CA . ALA A 1 285 ? -15.766 11.516 -1.436 1.00 31.64 285 ALA A CA 1
ATOM 2064 C C . ALA A 1 285 ? -14.430 10.775 -1.166 1.00 31.64 285 ALA A C 1
ATOM 2066 O O . ALA A 1 285 ? -14.239 10.123 -0.147 1.00 31.64 285 ALA A O 1
ATOM 2067 N N . ILE A 1 286 ? -13.498 10.811 -2.121 1.00 36.94 286 ILE A N 1
ATOM 2068 C CA . ILE A 1 286 ? -12.163 10.184 -2.040 1.00 36.94 286 ILE A CA 1
ATOM 2069 C C . ILE A 1 286 ? -11.185 11.105 -2.796 1.00 36.94 286 ILE A C 1
ATOM 2071 O O . ILE A 1 286 ? -11.588 11.666 -3.831 1.00 36.94 286 ILE A O 1
ATOM 2075 N N . PRO A 1 287 ? -9.907 11.272 -2.380 1.00 45.28 287 PRO A N 1
ATOM 2076 C CA . PRO A 1 287 ? -8.961 12.094 -3.133 1.00 45.28 287 PRO A CA 1
ATOM 2077 C C . PRO A 1 287 ? -8.844 11.613 -4.578 1.00 45.28 287 PRO A C 1
ATOM 2079 O O . PRO A 1 287 ? -8.826 10.408 -4.842 1.00 45.28 287 PRO A O 1
ATOM 2082 N N . ALA A 1 288 ? -8.718 12.539 -5.528 1.00 49.69 288 ALA A N 1
ATOM 2083 C CA . ALA A 1 288 ? -8.668 12.194 -6.950 1.00 49.69 288 ALA A CA 1
ATOM 2084 C C . ALA A 1 288 ? -7.517 11.227 -7.302 1.00 49.69 288 ALA A C 1
ATOM 2086 O O . ALA A 1 288 ? -7.669 10.433 -8.225 1.00 49.69 288 ALA A O 1
ATOM 2087 N N . GLN A 1 289 ? -6.407 11.243 -6.546 1.00 53.28 289 GLN A N 1
ATOM 2088 C CA . GLN A 1 289 ? -5.295 10.297 -6.724 1.00 53.28 289 GLN A CA 1
ATOM 2089 C C . GLN A 1 289 ? -5.555 8.899 -6.132 1.00 53.28 289 GLN A C 1
ATOM 2091 O O . GLN A 1 289 ? -4.785 7.984 -6.396 1.00 53.28 289 GLN A O 1
ATOM 2096 N N . MET A 1 290 ? -6.600 8.728 -5.316 1.00 62.34 290 MET A N 1
ATOM 2097 C CA . MET A 1 290 ? -6.927 7.459 -4.653 1.00 62.34 290 MET A CA 1
ATOM 2098 C C . MET A 1 290 ? -8.177 6.790 -5.243 1.00 62.34 290 MET A C 1
ATOM 2100 O O . MET A 1 290 ? -8.217 5.567 -5.283 1.00 62.34 290 MET A O 1
ATOM 2104 N N . ARG A 1 291 ? -9.148 7.552 -5.778 1.00 62.00 291 ARG A N 1
ATOM 2105 C CA . ARG A 1 291 ? -10.403 7.033 -6.382 1.00 62.00 291 ARG A CA 1
ATOM 2106 C C . ARG A 1 291 ? -10.221 5.858 -7.340 1.00 62.00 291 ARG A C 1
ATOM 2108 O O . ARG A 1 291 ? -11.042 4.950 -7.341 1.00 62.00 291 ARG A O 1
ATOM 2115 N N . SER A 1 292 ? -9.165 5.875 -8.155 1.00 63.62 292 SER A N 1
ATOM 2116 C CA . SER A 1 292 ? -8.944 4.876 -9.207 1.00 63.62 292 SER A CA 1
ATOM 2117 C C . SER A 1 292 ? -8.787 3.444 -8.703 1.00 63.62 292 SER A C 1
ATOM 2119 O O . SER A 1 292 ? -8.920 2.516 -9.495 1.00 63.62 292 SER A O 1
ATOM 2121 N N . ARG A 1 293 ? -8.524 3.256 -7.404 1.00 77.44 293 ARG A N 1
ATOM 2122 C CA . ARG A 1 293 ? -8.443 1.933 -6.779 1.00 77.44 293 ARG A CA 1
ATOM 2123 C C . ARG A 1 293 ? -9.800 1.404 -6.276 1.00 77.44 293 ARG A C 1
ATOM 2125 O O . ARG A 1 293 ? -9.866 0.260 -5.846 1.00 77.44 293 ARG A O 1
ATOM 2132 N N . CYS A 1 294 ? -10.867 2.209 -6.310 1.00 74.94 294 CYS A N 1
ATOM 2133 C CA . CYS A 1 294 ? -12.116 1.956 -5.573 1.00 74.94 294 CYS A CA 1
ATOM 2134 C C . CYS A 1 294 ? -13.253 1.327 -6.380 1.00 74.94 294 CYS A C 1
ATOM 2136 O O . CYS A 1 294 ? -14.236 0.887 -5.799 1.00 74.94 294 CYS A O 1
ATOM 2138 N N . SER A 1 295 ? -13.116 1.225 -7.701 1.00 78.94 295 SER A N 1
ATOM 2139 C CA . SER A 1 295 ? -14.017 0.416 -8.526 1.00 78.94 295 SER A CA 1
ATOM 2140 C C . SER A 1 295 ? -13.216 -0.624 -9.297 1.00 78.94 295 SER A C 1
ATOM 2142 O O . SER A 1 295 ? -12.138 -0.326 -9.817 1.00 78.94 295 SER A O 1
ATOM 2144 N N . ALA A 1 296 ? -13.749 -1.845 -9.395 1.00 77.19 296 ALA A N 1
ATOM 2145 C CA . ALA A 1 296 ? -13.092 -2.939 -10.111 1.00 77.19 296 ALA A CA 1
ATOM 2146 C C . ALA A 1 296 ? -12.821 -2.583 -11.584 1.00 77.19 296 ALA A C 1
ATOM 2148 O O . ALA A 1 296 ? -11.756 -2.895 -12.112 1.00 77.19 296 ALA A O 1
ATOM 2149 N N . SER A 1 297 ? -13.733 -1.847 -12.229 1.00 74.50 297 SER A N 1
ATOM 2150 C CA . SER A 1 297 ? -13.558 -1.376 -13.605 1.00 74.50 297 SER A CA 1
ATOM 2151 C C . SER A 1 297 ? -12.393 -0.386 -13.749 1.00 74.50 297 SER A C 1
ATOM 2153 O O . SER A 1 297 ? -11.617 -0.509 -14.695 1.00 74.50 297 SER A O 1
ATOM 2155 N N . GLN A 1 298 ? -12.196 0.547 -12.807 1.00 77.38 298 GLN A N 1
ATOM 2156 C CA . GLN A 1 298 ? -11.043 1.462 -12.821 1.00 77.38 298 GLN A CA 1
ATOM 2157 C C . GLN A 1 298 ? -9.725 0.767 -12.457 1.00 77.38 298 GLN A C 1
ATOM 2159 O O . GLN A 1 298 ? -8.709 1.073 -13.086 1.00 77.38 298 GLN A O 1
ATOM 2164 N N . ARG A 1 299 ? -9.734 -0.194 -11.518 1.00 84.56 299 ARG A N 1
ATOM 2165 C CA . ARG A 1 299 ? -8.558 -1.024 -11.207 1.00 84.56 299 ARG A CA 1
ATOM 2166 C C . ARG A 1 299 ? -8.104 -1.819 -12.423 1.00 84.56 299 ARG A C 1
ATOM 2168 O O . ARG A 1 299 ? -6.966 -1.650 -12.853 1.00 84.56 299 ARG A O 1
ATOM 2175 N N . LEU A 1 300 ? -9.001 -2.606 -13.023 1.00 84.81 300 LEU A N 1
ATOM 2176 C CA . LEU A 1 300 ? -8.715 -3.402 -14.222 1.00 84.81 300 LEU A CA 1
ATOM 2177 C C . LEU A 1 300 ? -8.301 -2.524 -15.407 1.00 84.81 300 LEU A C 1
ATOM 2179 O O . LEU A 1 300 ? -7.370 -2.872 -16.129 1.00 84.81 300 LEU A O 1
ATOM 2183 N N . LYS A 1 301 ? -8.936 -1.358 -15.587 1.00 82.44 301 LYS A N 1
ATOM 2184 C CA . LYS A 1 301 ? -8.536 -0.390 -16.613 1.00 82.44 301 LYS A CA 1
ATOM 2185 C C . LYS A 1 301 ? -7.090 0.080 -16.412 1.00 82.44 301 LYS A C 1
ATOM 2187 O O . LYS A 1 301 ? -6.287 -0.092 -17.325 1.00 82.44 301 LYS A O 1
ATOM 2192 N N . ARG A 1 302 ? -6.736 0.613 -15.235 1.00 82.81 302 ARG A N 1
ATOM 2193 C CA . ARG A 1 302 ? -5.371 1.109 -14.968 1.00 82.81 302 ARG A CA 1
ATOM 2194 C C . ARG A 1 302 ? -4.316 0.007 -15.006 1.00 82.81 302 ARG A C 1
ATOM 2196 O O . ARG A 1 302 ? -3.206 0.242 -15.479 1.00 82.81 302 ARG A O 1
ATOM 2203 N N . LEU A 1 303 ? -4.677 -1.188 -14.541 1.00 87.38 303 LEU A N 1
ATOM 2204 C CA . LEU A 1 303 ? -3.875 -2.402 -14.638 1.00 87.38 303 LEU A CA 1
ATOM 2205 C C . LEU A 1 303 ? -3.535 -2.707 -16.103 1.00 87.38 303 LEU A C 1
ATOM 2207 O O . LEU A 1 303 ? -2.352 -2.791 -16.424 1.00 87.38 303 LEU A O 1
ATOM 2211 N N . ARG A 1 304 ? -4.526 -2.751 -17.004 1.00 86.88 304 ARG A N 1
ATOM 2212 C CA . ARG A 1 304 ? -4.308 -2.955 -18.450 1.00 86.88 304 ARG A CA 1
ATOM 2213 C C . ARG A 1 304 ? -3.497 -1.821 -19.086 1.00 86.88 304 ARG A C 1
ATOM 2215 O O . ARG A 1 304 ? -2.525 -2.091 -19.782 1.00 86.88 304 ARG A O 1
ATOM 2222 N N . GLU A 1 305 ? -3.861 -0.564 -18.819 1.00 85.00 305 GLU A N 1
ATOM 2223 C CA . GLU A 1 305 ? -3.172 0.632 -19.347 1.00 85.00 305 GLU A CA 1
ATOM 2224 C C . GLU A 1 305 ? -1.692 0.687 -18.938 1.00 85.00 305 GLU A C 1
ATOM 2226 O O . GLU A 1 305 ? -0.858 1.182 -19.690 1.00 85.00 305 GLU A O 1
ATOM 2231 N N . SER A 1 306 ? -1.356 0.124 -17.776 1.00 83.38 306 SER A N 1
ATOM 2232 C CA . SER A 1 306 ? 0.010 0.043 -17.254 1.00 83.38 306 SER A CA 1
ATOM 2233 C C . SER A 1 306 ? 0.706 -1.293 -17.571 1.00 83.38 306 SER A C 1
ATOM 2235 O O . SER A 1 306 ? 1.726 -1.612 -16.960 1.00 83.38 306 SER A O 1
ATOM 2237 N N . GLY A 1 307 ? 0.178 -2.096 -18.502 1.00 86.12 307 GLY A N 1
ATOM 2238 C CA . GLY A 1 307 ? 0.796 -3.350 -18.953 1.00 86.12 307 GLY A CA 1
ATOM 2239 C C . GLY A 1 307 ? 0.745 -4.501 -17.942 1.00 86.12 307 GLY A C 1
ATOM 2240 O O . GLY A 1 307 ? 1.632 -5.355 -17.949 1.00 86.12 307 GLY A O 1
ATOM 2241 N N . GLY A 1 308 ? -0.241 -4.506 -17.045 1.00 86.62 308 GLY A N 1
ATOM 2242 C CA . GLY A 1 308 ? -0.476 -5.556 -16.058 1.00 86.62 308 GLY A CA 1
ATOM 2243 C C . GLY A 1 308 ? -1.348 -6.712 -16.570 1.00 86.62 308 GLY A C 1
ATOM 2244 O O . GLY A 1 308 ? -2.337 -6.509 -17.265 1.00 86.62 308 GLY A O 1
ATOM 2245 N N . ASP A 1 309 ? -0.993 -7.928 -16.162 1.00 89.31 309 ASP A N 1
ATOM 2246 C CA . ASP A 1 309 ? -1.782 -9.164 -16.261 1.00 89.31 309 ASP A CA 1
ATOM 2247 C C . ASP A 1 309 ? -3.007 -9.137 -15.317 1.00 89.31 309 ASP A C 1
ATOM 2249 O O . ASP A 1 309 ? -2.871 -8.852 -14.123 1.00 89.31 309 ASP A O 1
ATOM 2253 N N . GLU A 1 310 ? -4.200 -9.458 -15.835 1.00 88.19 310 GLU A N 1
ATOM 2254 C CA . GLU A 1 310 ? -5.475 -9.463 -15.092 1.00 88.19 310 GLU A CA 1
ATOM 2255 C C . GLU A 1 310 ? -5.495 -10.445 -13.916 1.00 88.19 310 GLU A C 1
ATOM 2257 O O . GLU A 1 310 ? -6.205 -10.214 -12.932 1.00 88.19 310 GLU A O 1
ATOM 2262 N N . ARG A 1 311 ? -4.647 -11.487 -13.946 1.00 92.94 311 ARG A N 1
ATOM 2263 C CA . ARG A 1 311 ? -4.433 -12.383 -12.798 1.00 92.94 311 ARG A CA 1
ATOM 2264 C C . ARG A 1 311 ? -4.044 -11.620 -11.527 1.00 92.94 311 ARG A C 1
ATOM 2266 O O . ARG A 1 311 ? -4.268 -12.145 -10.440 1.00 92.94 311 ARG A O 1
ATOM 2273 N N . ALA A 1 312 ? -3.499 -10.404 -11.627 1.00 92.31 312 ALA A N 1
ATOM 2274 C CA . ALA A 1 312 ? -3.137 -9.594 -10.468 1.00 92.31 312 ALA A CA 1
ATOM 2275 C C . ALA A 1 312 ? -4.333 -9.120 -9.624 1.00 92.31 312 ALA A C 1
ATOM 2277 O O . ALA A 1 312 ? -4.233 -9.177 -8.404 1.00 92.31 312 ALA A O 1
ATOM 2278 N N . GLU A 1 313 ? -5.474 -8.749 -10.216 1.00 91.12 313 GLU A N 1
ATOM 2279 C CA . GLU A 1 313 ? -6.683 -8.393 -9.443 1.00 91.12 313 GLU A CA 1
ATOM 2280 C C . GLU A 1 313 ? -7.193 -9.618 -8.658 1.00 91.12 313 GLU A C 1
ATOM 2282 O O . GLU A 1 313 ? -7.494 -9.531 -7.466 1.00 91.12 313 GLU A O 1
ATOM 2287 N N . ALA A 1 314 ? -7.226 -10.793 -9.298 1.00 93.31 314 ALA A N 1
ATOM 2288 C CA . ALA A 1 314 ? -7.606 -12.044 -8.641 1.00 93.31 314 ALA A CA 1
ATOM 2289 C C . ALA A 1 314 ? -6.605 -12.456 -7.543 1.00 93.31 314 ALA A C 1
ATOM 2291 O O . ALA A 1 314 ? -7.009 -12.922 -6.476 1.00 93.31 314 ALA A O 1
ATOM 2292 N N . ALA A 1 315 ? -5.305 -12.256 -7.780 1.00 95.88 315 ALA A N 1
ATOM 2293 C CA . ALA A 1 315 ? -4.253 -12.529 -6.809 1.00 95.88 315 ALA A CA 1
ATOM 2294 C C . ALA A 1 315 ? -4.338 -11.599 -5.587 1.00 95.88 315 ALA A C 1
ATOM 2296 O O . ALA A 1 315 ? -4.217 -12.088 -4.464 1.00 95.88 315 ALA A O 1
ATOM 2297 N N . VAL A 1 316 ? -4.610 -10.300 -5.774 1.00 97.00 316 VAL A N 1
ATOM 2298 C CA . VAL A 1 316 ? -4.836 -9.352 -4.667 1.00 97.00 316 VAL A CA 1
ATOM 2299 C C . VAL A 1 316 ? -6.043 -9.779 -3.835 1.00 97.00 316 VAL A C 1
ATOM 2301 O O . VAL A 1 316 ? -5.901 -9.929 -2.626 1.00 97.00 316 VAL A O 1
ATOM 2304 N N . LYS A 1 317 ? -7.196 -10.083 -4.448 1.00 96.12 317 LYS A N 1
ATOM 2305 C CA . LYS A 1 317 ? -8.388 -10.546 -3.706 1.00 96.12 317 LYS A CA 1
ATOM 2306 C C . LYS A 1 317 ? -8.106 -11.786 -2.850 1.00 96.12 317 LYS A C 1
ATOM 2308 O O . LYS A 1 317 ? -8.445 -11.804 -1.669 1.00 96.12 317 LYS A O 1
ATOM 2313 N N . LYS A 1 318 ? -7.402 -12.786 -3.399 1.00 97.62 318 LYS A N 1
ATOM 2314 C CA . LYS A 1 318 ? -6.962 -13.968 -2.632 1.00 97.62 318 LYS A CA 1
ATOM 2315 C C . LYS A 1 318 ? -6.011 -13.611 -1.484 1.00 97.62 318 LYS A C 1
ATOM 2317 O O . LYS A 1 318 ? -6.086 -14.216 -0.420 1.00 97.62 318 LYS A O 1
ATOM 2322 N N . ALA A 1 319 ? -5.132 -12.631 -1.676 1.00 97.69 319 ALA A N 1
ATOM 2323 C CA . ALA A 1 319 ? -4.226 -12.158 -0.635 1.00 97.69 319 ALA A CA 1
ATOM 2324 C C . ALA A 1 319 ? -4.971 -11.452 0.509 1.00 97.69 319 ALA A C 1
ATOM 2326 O O . ALA A 1 319 ? -4.645 -11.676 1.672 1.00 97.69 319 ALA A O 1
ATOM 2327 N N . LEU A 1 320 ? -5.991 -10.646 0.197 1.00 98.25 320 LEU A N 1
ATOM 2328 C CA . LEU A 1 320 ? -6.849 -9.994 1.192 1.00 98.25 320 LEU A CA 1
ATOM 2329 C C . LEU A 1 320 ? -7.686 -11.016 1.972 1.00 98.25 320 LEU A C 1
ATOM 2331 O O . LEU A 1 320 ? -7.757 -10.925 3.196 1.00 98.25 320 LEU A O 1
ATOM 2335 N N . ASP A 1 321 ? -8.229 -12.033 1.296 1.00 97.94 321 ASP A N 1
ATOM 2336 C CA . ASP A 1 321 ? -8.917 -13.163 1.937 1.00 97.94 321 ASP A CA 1
ATOM 2337 C C . ASP A 1 321 ? -7.986 -13.928 2.885 1.00 97.94 321 ASP A C 1
ATOM 2339 O O . ASP A 1 321 ? -8.340 -14.194 4.038 1.00 97.94 321 ASP A O 1
ATOM 2343 N N . PHE A 1 322 ? -6.756 -14.212 2.441 1.00 96.62 322 PHE A N 1
ATOM 2344 C CA . PHE A 1 322 ? -5.740 -14.810 3.297 1.00 96.62 322 PHE A CA 1
ATOM 2345 C C . PHE A 1 322 ? -5.452 -13.934 4.519 1.00 96.62 322 PHE A C 1
ATOM 2347 O O . PHE A 1 322 ? -5.499 -14.430 5.643 1.00 96.62 322 PHE A O 1
ATOM 2354 N N . ILE A 1 323 ? -5.174 -12.641 4.325 1.00 97.38 323 ILE A N 1
ATOM 2355 C CA . ILE A 1 323 ? -4.857 -11.707 5.411 1.00 97.38 323 ILE A CA 1
ATOM 2356 C C . ILE A 1 323 ? -6.015 -11.653 6.414 1.00 97.38 323 ILE A C 1
ATOM 2358 O O . ILE A 1 323 ? -5.776 -11.860 7.604 1.00 97.38 323 ILE A O 1
ATOM 2362 N N . ALA A 1 324 ? -7.258 -11.472 5.960 1.00 97.88 324 ALA A N 1
ATOM 2363 C CA . ALA A 1 324 ? -8.442 -11.472 6.820 1.00 97.88 324 ALA A CA 1
ATOM 2364 C C . ALA A 1 324 ? -8.542 -12.761 7.661 1.00 97.88 324 ALA A C 1
ATOM 2366 O O . ALA A 1 324 ? -8.685 -12.691 8.881 1.00 97.88 324 ALA A O 1
ATOM 2367 N N . SER A 1 325 ? -8.319 -13.934 7.051 1.00 95.69 325 SER A N 1
ATOM 2368 C CA . SER A 1 325 ? -8.355 -15.240 7.741 1.00 95.69 325 SER A CA 1
ATOM 2369 C C . SER A 1 325 ? -7.298 -15.435 8.844 1.00 95.69 325 SER A C 1
ATOM 2371 O O . SER A 1 325 ? -7.332 -16.437 9.562 1.00 95.69 325 SER A O 1
ATOM 2373 N N . LYS A 1 326 ? -6.319 -14.527 8.959 1.00 95.44 326 LYS A N 1
ATOM 2374 C CA . LYS A 1 326 ? -5.199 -14.600 9.913 1.00 95.44 326 LYS A CA 1
ATOM 2375 C C . LYS A 1 326 ? -5.182 -13.445 10.918 1.00 95.44 326 LYS A C 1
ATOM 2377 O O . LYS A 1 326 ? -4.152 -13.229 11.562 1.00 95.44 326 LYS A O 1
ATOM 2382 N N . GLN A 1 327 ? -6.276 -12.696 11.045 1.00 97.31 327 GLN A N 1
ATOM 2383 C CA . GLN A 1 327 ? -6.402 -11.686 12.092 1.00 97.31 327 GLN A CA 1
ATOM 2384 C C . GLN A 1 327 ? -6.473 -12.357 13.474 1.00 97.31 327 GLN A C 1
ATOM 2386 O O . GLN A 1 327 ? -7.146 -13.369 13.664 1.00 97.31 327 GLN A O 1
ATOM 2391 N N . ASN A 1 328 ? -5.751 -11.807 14.447 1.00 96.94 328 ASN A N 1
ATOM 2392 C CA . ASN A 1 328 ? -5.808 -12.248 15.837 1.00 96.94 328 ASN A CA 1
ATOM 2393 C C . ASN A 1 328 ? -7.097 -11.741 16.509 1.00 96.94 328 ASN A C 1
ATOM 2395 O O . ASN A 1 328 ? -7.648 -10.710 16.130 1.00 96.94 328 ASN A O 1
ATOM 2399 N N . ALA A 1 329 ? -7.514 -12.393 17.598 1.00 96.62 329 ALA A N 1
ATOM 2400 C CA . ALA A 1 329 ? -8.678 -11.977 18.392 1.00 96.62 329 ALA A CA 1
ATOM 2401 C C . ALA A 1 329 ? -8.549 -10.579 19.046 1.00 96.62 329 ALA A C 1
ATOM 2403 O O . ALA A 1 329 ? -9.547 -10.021 19.485 1.00 96.62 329 ALA A O 1
ATOM 2404 N N . ASP A 1 330 ? -7.340 -10.005 19.113 1.00 94.88 330 ASP A N 1
ATOM 2405 C CA . ASP A 1 330 ? -7.091 -8.622 19.555 1.00 94.88 330 ASP A CA 1
ATOM 2406 C C . ASP A 1 330 ? -7.093 -7.602 18.395 1.00 94.88 330 ASP A C 1
ATOM 2408 O O . ASP A 1 330 ? -6.647 -6.471 18.568 1.00 94.88 330 ASP A O 1
ATOM 2412 N N . GLY A 1 331 ? -7.536 -8.009 17.199 1.00 96.50 331 GLY A N 1
ATOM 2413 C CA . GLY A 1 331 ? -7.565 -7.197 15.980 1.00 96.50 331 GLY A CA 1
ATOM 2414 C C . GLY A 1 331 ? -6.218 -7.053 15.265 1.00 96.50 331 GLY A C 1
ATOM 2415 O O . GLY A 1 331 ? -6.185 -6.606 14.118 1.00 96.50 331 GLY A O 1
ATOM 2416 N N . SER A 1 332 ? -5.107 -7.451 15.891 1.00 97.25 332 SER A N 1
ATOM 2417 C CA . SER A 1 332 ? -3.774 -7.360 15.287 1.00 97.25 332 SER A CA 1
ATOM 2418 C C . SER A 1 332 ? -3.507 -8.460 14.256 1.00 97.25 332 SER A C 1
ATOM 2420 O O . SER A 1 332 ? -4.179 -9.487 14.217 1.00 97.25 332 SER A O 1
ATOM 2422 N N . TRP A 1 333 ? -2.440 -8.297 13.479 1.00 95.12 333 TRP A N 1
ATOM 2423 C CA . TRP A 1 333 ? -1.820 -9.381 12.715 1.00 95.12 333 TRP A CA 1
ATOM 2424 C C . TRP A 1 333 ? -0.398 -9.659 13.202 1.00 95.12 333 TRP A C 1
ATOM 2426 O O . TRP A 1 333 ? 0.279 -8.764 13.700 1.00 95.12 333 TRP A O 1
ATOM 2436 N N . GLY A 1 334 ? 0.079 -10.891 13.011 1.00 89.75 334 GLY A N 1
ATOM 2437 C CA . GLY A 1 334 ? 1.420 -11.320 13.430 1.00 89.75 334 GLY A CA 1
ATOM 2438 C C . GLY A 1 334 ? 1.534 -11.666 14.922 1.00 89.75 334 GLY A C 1
ATOM 2439 O O .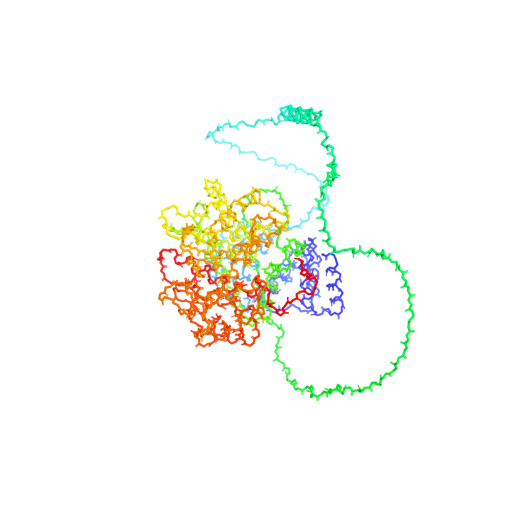 GLY A 1 334 ? 0.562 -11.615 15.678 1.00 89.75 334 GLY A O 1
ATOM 2440 N N . LYS A 1 335 ? 2.736 -12.067 15.339 1.00 86.94 335 LYS A N 1
ATOM 2441 C CA . LYS A 1 335 ? 3.069 -12.596 16.670 1.00 86.94 335 LYS A CA 1
ATOM 2442 C C . LYS A 1 335 ? 4.221 -11.819 17.317 1.00 86.94 335 LYS A C 1
ATOM 2444 O O . LYS A 1 335 ? 4.113 -11.470 18.487 1.00 86.94 335 LYS A O 1
ATOM 2449 N N . GLU A 1 336 ? 5.297 -11.542 16.575 1.00 83.69 336 GLU A N 1
ATOM 2450 C CA . GLU A 1 336 ? 6.507 -10.862 17.074 1.00 83.69 336 GLU A CA 1
ATOM 2451 C C . GLU A 1 336 ? 6.543 -9.378 16.684 1.00 83.69 336 GLU A C 1
ATOM 2453 O O . GLU A 1 336 ? 6.934 -8.541 17.494 1.00 83.69 336 GLU A O 1
ATOM 2458 N N . PHE A 1 337 ? 6.092 -9.039 15.473 1.00 86.12 337 PHE A N 1
ATOM 2459 C CA . PHE A 1 337 ? 6.101 -7.672 14.940 1.00 86.12 337 PHE A CA 1
ATOM 2460 C C . PHE A 1 337 ? 4.676 -7.198 14.650 1.00 86.12 337 PHE A C 1
ATOM 2462 O O . PHE A 1 337 ? 4.315 -6.906 13.501 1.00 86.12 337 PHE A O 1
ATOM 2469 N N . LYS A 1 338 ? 3.834 -7.185 15.692 1.00 91.12 338 LYS A N 1
ATOM 2470 C CA . LYS A 1 338 ? 2.385 -6.967 15.563 1.00 91.12 338 LYS A CA 1
ATOM 2471 C C . LYS A 1 338 ? 2.025 -5.644 14.892 1.00 91.12 338 LYS A C 1
ATOM 2473 O O . LYS A 1 338 ? 1.096 -5.598 14.089 1.00 91.12 338 LYS A O 1
ATOM 2478 N N . TYR A 1 339 ? 2.758 -4.570 15.173 1.00 93.38 339 TYR A N 1
ATOM 2479 C CA . TYR A 1 339 ? 2.404 -3.233 14.680 1.00 93.38 339 TYR A CA 1
ATOM 2480 C C . TYR A 1 339 ? 2.803 -3.037 13.215 1.00 93.38 339 TYR A C 1
ATOM 2482 O O . TYR A 1 339 ? 2.002 -2.531 12.432 1.00 93.38 339 TYR A O 1
ATOM 2490 N N . ALA A 1 340 ? 3.981 -3.533 12.811 1.00 91.62 340 ALA A N 1
ATOM 2491 C CA . ALA A 1 340 ? 4.362 -3.581 11.397 1.00 91.62 340 ALA A CA 1
ATOM 2492 C C . ALA A 1 340 ? 3.412 -4.482 10.594 1.00 91.62 340 ALA A C 1
ATOM 2494 O O . ALA A 1 340 ? 2.945 -4.091 9.529 1.00 91.62 340 ALA A O 1
ATOM 2495 N N . SER A 1 341 ? 3.099 -5.673 11.110 1.00 94.00 341 SER A N 1
ATOM 2496 C CA . SER A 1 341 ? 2.225 -6.636 10.428 1.00 94.00 341 SER A CA 1
ATOM 2497 C C . SER A 1 341 ? 0.797 -6.103 10.282 1.00 94.00 341 SER A C 1
ATOM 2499 O O . SER A 1 341 ? 0.223 -6.198 9.202 1.00 94.00 341 SER A O 1
ATOM 2501 N N . THR A 1 342 ? 0.255 -5.463 11.325 1.00 97.81 342 THR A N 1
ATOM 2502 C CA . THR A 1 342 ? -1.063 -4.806 11.278 1.00 97.81 342 THR A CA 1
ATOM 2503 C C . THR A 1 342 ? -1.074 -3.617 10.320 1.00 97.81 342 THR A C 1
ATOM 2505 O O . THR A 1 342 ? -1.999 -3.487 9.525 1.00 97.81 342 THR A O 1
ATOM 2508 N N . GLY A 1 343 ? -0.034 -2.776 10.330 1.00 97.75 343 GLY A N 1
ATOM 2509 C CA . GLY A 1 343 ? 0.069 -1.664 9.384 1.00 97.75 343 GLY A CA 1
ATOM 2510 C C . GLY A 1 343 ? 0.158 -2.132 7.926 1.00 97.75 343 GLY A C 1
ATOM 2511 O O . GLY A 1 343 ? -0.525 -1.577 7.075 1.00 97.75 343 GLY A O 1
ATOM 2512 N N . LEU A 1 344 ? 0.918 -3.193 7.630 1.00 96.56 344 LEU A N 1
ATOM 2513 C CA . LEU A 1 344 ? 0.985 -3.787 6.285 1.00 96.56 344 LEU A CA 1
ATOM 2514 C C . LEU A 1 344 ? -0.347 -4.412 5.843 1.00 96.56 344 LEU A C 1
ATOM 2516 O O . LEU A 1 344 ? -0.743 -4.235 4.692 1.00 96.56 344 LEU A O 1
ATOM 2520 N N . ALA A 1 345 ? -1.047 -5.109 6.744 1.00 98.19 345 ALA A N 1
ATOM 2521 C CA . ALA A 1 345 ? -2.375 -5.659 6.473 1.00 98.19 345 ALA A CA 1
ATOM 2522 C C . ALA A 1 345 ? -3.373 -4.542 6.122 1.00 98.19 345 ALA A C 1
ATOM 2524 O O . ALA A 1 345 ? -3.968 -4.567 5.046 1.00 98.19 345 ALA A O 1
ATOM 2525 N N . LEU A 1 346 ? -3.472 -3.508 6.968 1.00 98.50 346 LEU A N 1
ATOM 2526 C CA . LEU A 1 346 ? -4.305 -2.328 6.713 1.00 98.50 346 LEU A CA 1
ATOM 2527 C C . LEU A 1 346 ? -3.922 -1.620 5.407 1.00 98.50 346 LEU A C 1
ATOM 2529 O O . LEU A 1 346 ? -4.801 -1.287 4.620 1.00 98.50 346 LEU A O 1
ATOM 2533 N N . LEU A 1 347 ? -2.626 -1.430 5.131 1.00 97.62 347 LEU A N 1
ATOM 2534 C CA . LEU A 1 347 ? -2.175 -0.833 3.873 1.00 97.62 347 LEU A CA 1
ATOM 2535 C C . LEU A 1 347 ? -2.608 -1.653 2.652 1.00 97.62 347 LEU A C 1
ATOM 2537 O O . LEU A 1 347 ? -2.877 -1.030 1.631 1.00 97.62 347 LEU A O 1
ATOM 2541 N N . SER A 1 348 ? -2.695 -2.984 2.743 1.00 97.75 348 SER A N 1
ATOM 2542 C CA . SER A 1 348 ? -3.150 -3.849 1.638 1.00 97.75 348 SER A CA 1
ATOM 2543 C C . SER A 1 348 ? -4.653 -3.663 1.385 1.00 97.75 348 SER A C 1
ATOM 2545 O O . SER A 1 348 ? -5.069 -3.334 0.276 1.00 97.75 348 SER A O 1
ATOM 2547 N N . PHE A 1 349 ? -5.474 -3.733 2.443 1.00 97.62 349 PHE A N 1
ATOM 2548 C CA . PHE A 1 349 ? -6.912 -3.433 2.367 1.00 97.62 349 PHE A CA 1
ATOM 2549 C C . PHE A 1 349 ? -7.167 -2.053 1.730 1.00 97.62 349 PHE A C 1
ATOM 2551 O O . PHE A 1 349 ? -7.811 -1.949 0.686 1.00 97.62 349 PHE A O 1
ATOM 2558 N N . LEU A 1 350 ? -6.548 -0.997 2.266 1.00 93.94 350 LEU A N 1
ATOM 2559 C CA . LEU A 1 350 ? -6.680 0.384 1.772 1.00 93.94 350 LEU A CA 1
ATOM 2560 C C . LEU A 1 350 ? -6.130 0.582 0.347 1.00 93.94 350 LEU A C 1
ATOM 2562 O O . LEU A 1 350 ? -6.548 1.490 -0.379 1.00 93.94 350 LEU A O 1
ATOM 2566 N N . GLY A 1 351 ? -5.193 -0.264 -0.077 1.00 90.56 351 GLY A N 1
ATOM 2567 C CA . GLY A 1 351 ? -4.659 -0.284 -1.434 1.00 90.56 351 GLY A CA 1
ATOM 2568 C C . GLY A 1 351 ? -5.653 -0.794 -2.472 1.00 90.56 351 GLY A C 1
ATOM 2569 O O . GLY A 1 351 ? -5.686 -0.266 -3.580 1.00 90.56 351 GLY A O 1
ATOM 2570 N N . HIS A 1 352 ? -6.531 -1.725 -2.099 1.00 92.81 352 HIS A N 1
ATOM 2571 C CA . HIS A 1 352 ? -7.662 -2.192 -2.914 1.00 92.81 352 HIS A CA 1
ATOM 2572 C C . HIS A 1 352 ? -8.959 -1.368 -2.694 1.00 92.81 352 HIS A C 1
ATOM 2574 O O . HIS A 1 352 ? -9.992 -1.641 -3.300 1.00 92.81 352 HIS A O 1
ATOM 2580 N N . CYS A 1 353 ? -8.883 -0.298 -1.891 1.00 90.94 353 CYS A N 1
ATOM 2581 C CA . CYS A 1 353 ? -9.994 0.534 -1.400 1.00 90.94 353 CYS A CA 1
ATOM 2582 C C . CYS A 1 353 ? -10.913 -0.099 -0.346 1.00 90.94 353 CYS A C 1
ATOM 2584 O O . CYS A 1 353 ? -12.003 0.411 -0.107 1.00 90.94 353 CYS A O 1
ATOM 2586 N N . GLU A 1 354 ? -10.479 -1.159 0.323 1.00 90.94 354 GLU A N 1
ATOM 2587 C CA . GLU A 1 354 ? -11.236 -1.735 1.428 1.00 90.94 354 GLU A CA 1
ATOM 2588 C C . GLU A 1 354 ? -11.061 -0.847 2.680 1.00 90.94 354 GLU A C 1
ATOM 2590 O O . GLU A 1 354 ? -9.977 -0.744 3.262 1.00 90.94 354 GLU A O 1
ATOM 2595 N N . THR A 1 355 ? -12.130 -0.149 3.064 1.00 89.56 355 THR A N 1
ATOM 2596 C CA . THR A 1 355 ? -12.247 0.726 4.245 1.00 89.56 355 THR A CA 1
ATOM 2597 C C . THR A 1 355 ? -13.050 0.027 5.367 1.00 89.56 355 THR A C 1
ATOM 2599 O O . THR A 1 355 ? -13.532 -1.090 5.158 1.00 89.56 355 THR A O 1
ATOM 2602 N N . PRO A 1 356 ? -13.273 0.655 6.544 1.00 89.50 356 PRO A N 1
ATOM 2603 C CA . PRO A 1 356 ? -14.216 0.169 7.565 1.00 89.50 356 PRO A CA 1
ATOM 2604 C C . PRO A 1 356 ? -15.641 -0.128 7.074 1.00 89.50 356 PRO A C 1
ATOM 2606 O O . PRO A 1 356 ? -16.403 -0.776 7.777 1.00 89.50 356 PRO A O 1
ATOM 2609 N N . GLU A 1 357 ? -16.017 0.370 5.897 1.00 82.94 357 GLU A N 1
ATOM 2610 C CA . GLU A 1 357 ? -17.365 0.268 5.325 1.00 82.94 357 GLU A CA 1
ATOM 2611 C C . GLU A 1 357 ? -17.518 -0.907 4.351 1.00 82.94 357 GLU A C 1
ATOM 2613 O O . GLU A 1 357 ? -18.586 -1.106 3.773 1.00 82.94 357 GLU A O 1
ATOM 2618 N N . SER A 1 358 ? -16.438 -1.650 4.114 1.00 84.06 358 SER A N 1
ATOM 2619 C CA . SER A 1 358 ? -16.398 -2.713 3.112 1.00 84.06 358 SER A CA 1
ATOM 2620 C C . SER A 1 358 ? -17.236 -3.900 3.559 1.00 84.06 358 SER A C 1
ATOM 2622 O O . SER A 1 358 ? -16.963 -4.472 4.611 1.00 84.06 358 SER A O 1
ATOM 2624 N N . ALA A 1 359 ? -18.181 -4.341 2.728 1.00 84.88 359 ALA A N 1
ATOM 2625 C CA . ALA A 1 359 ? -19.087 -5.440 3.071 1.00 84.88 359 ALA A CA 1
ATOM 2626 C C . ALA A 1 359 ? -18.366 -6.744 3.480 1.00 84.88 359 ALA A C 1
ATOM 2628 O O . ALA A 1 359 ? -18.886 -7.489 4.301 1.00 84.88 359 ALA A O 1
ATOM 2629 N N . LYS A 1 360 ? -17.169 -7.016 2.931 1.00 91.00 360 LYS A N 1
ATOM 2630 C CA . LYS A 1 360 ? -16.387 -8.231 3.230 1.00 91.00 360 LYS A CA 1
ATOM 2631 C C . LYS A 1 360 ? -15.279 -8.037 4.273 1.00 91.00 360 LYS A C 1
ATOM 2633 O O . LYS A 1 360 ? -15.027 -8.943 5.059 1.00 91.00 360 LYS A O 1
ATOM 2638 N N . TYR A 1 361 ? -14.590 -6.894 4.262 1.00 94.88 361 TYR A N 1
ATOM 2639 C CA . TYR A 1 361 ? -13.378 -6.677 5.073 1.00 94.88 361 TYR A CA 1
ATOM 2640 C C . TYR A 1 361 ? -13.503 -5.546 6.107 1.00 94.88 361 TYR A C 1
ATOM 2642 O O . TYR A 1 361 ? -12.530 -5.265 6.809 1.00 94.88 361 TYR A O 1
ATOM 2650 N N . GLY A 1 362 ? -14.668 -4.896 6.213 1.00 92.56 362 GLY A N 1
ATOM 2651 C CA . GLY A 1 362 ? -14.897 -3.735 7.078 1.00 92.56 362 GLY A CA 1
ATOM 2652 C C . GLY A 1 362 ? -14.512 -4.006 8.528 1.00 92.56 362 GLY A C 1
ATOM 2653 O O . GLY A 1 362 ? -13.673 -3.293 9.077 1.00 92.56 362 GLY A O 1
ATOM 2654 N N . ASP A 1 363 ? -15.004 -5.108 9.098 1.00 92.62 363 ASP A N 1
ATOM 2655 C CA . ASP A 1 363 ? -14.667 -5.545 10.458 1.00 92.62 363 ASP A CA 1
ATOM 2656 C C . ASP A 1 363 ? -13.164 -5.766 10.651 1.00 92.62 363 ASP A C 1
ATOM 2658 O O . ASP A 1 363 ? -12.594 -5.334 11.656 1.00 92.62 363 ASP A O 1
ATOM 2662 N N . SER A 1 364 ? -12.475 -6.373 9.678 1.00 97.19 364 SER A N 1
ATOM 2663 C CA . SER A 1 364 ? -11.023 -6.546 9.763 1.00 97.19 364 SER A CA 1
ATOM 2664 C C . SER A 1 364 ? -10.285 -5.209 9.785 1.00 97.19 364 SER A C 1
ATOM 2666 O O . SER A 1 364 ? -9.378 -5.028 10.605 1.00 97.19 364 SER A O 1
ATOM 2668 N N . VAL A 1 365 ? -10.695 -4.252 8.945 1.00 96.56 365 VAL A N 1
ATOM 2669 C CA . VAL A 1 365 ? -10.125 -2.897 8.920 1.00 96.56 365 VAL A CA 1
ATOM 2670 C C . VAL A 1 365 ? -10.431 -2.146 10.222 1.00 96.56 365 VAL A C 1
ATOM 2672 O O . VAL A 1 365 ? -9.525 -1.524 10.783 1.00 96.56 365 VAL A O 1
ATOM 2675 N N . VAL A 1 366 ? -11.654 -2.242 10.757 1.00 95.81 366 VAL A N 1
ATOM 2676 C CA . VAL A 1 366 ? -12.047 -1.666 12.057 1.00 95.81 366 VAL A CA 1
ATOM 2677 C C . VAL A 1 366 ? -11.185 -2.230 13.183 1.00 95.81 366 VAL A C 1
ATOM 2679 O O . VAL A 1 366 ? -10.527 -1.464 13.888 1.00 95.81 366 VAL A O 1
ATOM 2682 N N . ASN A 1 367 ? -11.121 -3.553 13.324 1.00 97.00 367 ASN A N 1
ATOM 2683 C CA . ASN A 1 367 ? -10.421 -4.219 14.422 1.00 97.00 367 ASN A CA 1
ATOM 2684 C C . ASN A 1 367 ? -8.909 -3.929 14.404 1.00 97.00 367 ASN A C 1
ATOM 2686 O O . ASN A 1 367 ? -8.326 -3.598 15.439 1.00 97.00 367 ASN A O 1
ATOM 2690 N N . GLY A 1 368 ? -8.281 -3.943 13.222 1.00 98.25 368 GLY A N 1
ATOM 2691 C CA . GLY A 1 368 ? -6.874 -3.558 13.063 1.00 98.25 368 GLY A CA 1
ATOM 2692 C C . GLY A 1 368 ? -6.608 -2.087 13.383 1.00 98.25 368 GLY A C 1
ATOM 2693 O O . GLY A 1 368 ? -5.597 -1.748 14.002 1.00 98.25 368 GLY A O 1
ATOM 2694 N N . THR A 1 369 ? -7.534 -1.204 13.004 1.00 97.94 369 THR A N 1
ATOM 2695 C CA . THR A 1 369 ? -7.454 0.230 13.310 1.00 97.94 369 THR A CA 1
ATOM 2696 C C . THR A 1 369 ? -7.569 0.484 14.810 1.00 97.94 369 THR A C 1
ATOM 2698 O O . THR A 1 369 ? -6.758 1.226 15.369 1.00 97.94 369 THR A O 1
ATOM 2701 N N . LEU A 1 370 ? -8.539 -0.152 15.476 1.00 96.56 370 LEU A N 1
ATOM 2702 C CA . LEU A 1 370 ? -8.745 -0.033 16.918 1.00 96.56 370 LEU A CA 1
ATOM 2703 C C . LEU A 1 370 ? -7.511 -0.513 17.690 1.00 96.56 370 LEU A C 1
ATOM 2705 O O . LEU A 1 370 ? -7.007 0.238 18.523 1.00 96.56 370 LEU A O 1
ATOM 2709 N N . PHE A 1 371 ? -6.944 -1.674 17.344 1.00 97.81 371 PHE A N 1
ATOM 2710 C CA . PHE A 1 371 ? -5.705 -2.187 17.946 1.00 97.81 371 PHE A CA 1
ATOM 2711 C C . PHE A 1 371 ? -4.548 -1.167 17.912 1.00 97.81 371 PHE A C 1
ATOM 2713 O O . PHE A 1 371 ? -3.890 -0.910 18.931 1.00 97.81 371 PHE A O 1
ATOM 2720 N N . LEU A 1 372 ? -4.310 -0.542 16.752 1.00 98.00 372 LEU A N 1
ATOM 2721 C CA . LEU A 1 372 ? -3.287 0.497 16.605 1.00 98.00 372 LEU A CA 1
ATOM 2722 C C . LEU A 1 372 ? -3.628 1.761 17.411 1.00 98.00 372 LEU A C 1
ATOM 2724 O O . LEU A 1 372 ? -2.773 2.281 18.133 1.00 98.00 372 LEU A O 1
ATOM 2728 N N . MET A 1 373 ? -4.873 2.243 17.338 1.00 97.06 373 MET A N 1
ATOM 2729 C CA . MET A 1 373 ? -5.313 3.456 18.036 1.00 97.06 373 MET A CA 1
ATOM 2730 C C . MET A 1 373 ? -5.284 3.316 19.563 1.00 97.06 373 MET A C 1
ATOM 2732 O O . MET A 1 373 ? -4.868 4.250 20.255 1.00 97.06 373 MET A O 1
ATOM 2736 N N . GLU A 1 374 ? -5.692 2.168 20.102 1.00 95.31 374 GLU A N 1
ATOM 2737 C CA . GLU A 1 374 ? -5.655 1.882 21.537 1.00 95.31 374 GLU A CA 1
ATOM 2738 C C . GLU A 1 374 ? -4.223 1.761 22.053 1.00 95.31 374 GLU A C 1
ATOM 2740 O O . GLU A 1 374 ? -3.894 2.331 23.100 1.00 95.31 374 GLU A O 1
ATOM 2745 N N . THR A 1 375 ? -3.343 1.115 21.282 1.00 94.19 375 THR A N 1
ATOM 2746 C CA . THR A 1 375 ? -1.913 1.055 21.598 1.00 94.19 375 THR A CA 1
ATOM 2747 C C . THR A 1 375 ? -1.305 2.451 21.612 1.00 94.19 375 THR A C 1
ATOM 2749 O O . THR A 1 375 ? -0.677 2.834 22.600 1.00 94.19 375 THR A O 1
ATOM 2752 N N . ALA A 1 376 ? -1.517 3.245 20.559 1.00 95.12 376 ALA A N 1
ATOM 2753 C CA . ALA A 1 376 ? -1.012 4.610 20.491 1.00 95.12 376 ALA A CA 1
ATOM 2754 C C . ALA A 1 376 ? -1.517 5.445 21.679 1.00 95.12 376 ALA A C 1
ATOM 2756 O O . ALA A 1 376 ? -0.731 6.128 22.333 1.00 95.12 376 ALA A O 1
ATOM 2757 N N . LYS A 1 377 ? -2.801 5.332 22.041 1.00 94.25 377 LYS A N 1
ATOM 2758 C CA . LYS A 1 377 ? -3.372 5.996 23.223 1.00 94.25 377 LYS A CA 1
ATOM 2759 C C . LYS A 1 377 ? -2.679 5.567 24.525 1.00 94.25 377 LYS A C 1
ATOM 2761 O O . LYS A 1 377 ? -2.360 6.426 25.345 1.00 94.25 377 LYS A O 1
ATOM 2766 N N . LYS A 1 378 ? -2.433 4.267 24.724 1.00 93.62 378 LYS A N 1
ATOM 2767 C CA . LYS A 1 378 ? -1.729 3.728 25.904 1.00 93.62 378 LYS A CA 1
ATOM 2768 C C . LYS A 1 378 ? -0.278 4.224 25.981 1.00 93.62 378 LYS A C 1
ATOM 2770 O O . LYS A 1 378 ? 0.205 4.565 27.058 1.00 93.62 378 LYS A O 1
ATOM 2775 N N . ASN A 1 379 ? 0.384 4.320 24.829 1.00 92.31 379 ASN A N 1
ATOM 2776 C CA . ASN A 1 379 ? 1.827 4.521 24.701 1.00 92.31 379 ASN A CA 1
ATOM 2777 C C . ASN A 1 379 ? 2.212 5.923 24.177 1.00 92.31 379 ASN A C 1
ATOM 2779 O O . ASN A 1 379 ? 3.298 6.098 23.622 1.00 92.31 379 ASN A O 1
ATOM 2783 N N . LYS A 1 380 ? 1.340 6.929 24.353 1.00 92.12 380 LYS A N 1
ATOM 2784 C CA . LYS A 1 380 ? 1.566 8.344 23.971 1.00 92.12 380 LYS A CA 1
ATOM 2785 C C . LYS A 1 380 ? 1.992 8.526 22.503 1.00 92.12 380 LYS A C 1
ATOM 2787 O O . LYS A 1 380 ? 2.990 9.175 22.211 1.00 92.12 380 LYS A O 1
ATOM 2792 N N . GLY A 1 381 ? 1.259 7.894 21.593 1.00 92.00 381 GLY A N 1
ATOM 2793 C CA . GLY A 1 381 ? 1.502 7.866 20.151 1.00 92.00 381 GLY A CA 1
ATOM 2794 C C . GLY A 1 381 ? 2.306 6.656 19.665 1.00 92.00 381 GLY A C 1
ATOM 2795 O O . GLY A 1 381 ? 2.159 6.281 18.507 1.00 92.00 381 GLY A O 1
ATOM 2796 N N . LYS A 1 382 ? 3.130 6.009 20.506 1.00 93.19 382 LYS A N 1
ATOM 2797 C CA . LYS A 1 382 ? 4.064 4.958 20.058 1.00 93.19 382 LYS A CA 1
ATOM 2798 C C . LYS A 1 382 ? 3.359 3.629 19.744 1.00 93.19 382 LYS A C 1
ATOM 2800 O O . LYS A 1 382 ? 2.776 3.008 20.628 1.00 93.19 382 LYS A O 1
ATOM 2805 N N . MET A 1 383 ? 3.522 3.134 18.517 1.00 93.50 383 MET A N 1
ATOM 2806 C CA . MET A 1 383 ? 3.008 1.839 18.048 1.00 93.50 383 MET A CA 1
ATOM 2807 C C . MET A 1 383 ? 4.171 0.894 17.718 1.00 93.50 383 MET A C 1
ATOM 2809 O O . MET A 1 383 ? 4.584 0.772 16.569 1.00 93.50 383 MET A O 1
ATOM 2813 N N . ALA A 1 384 ? 4.754 0.265 18.738 1.00 86.50 384 ALA A N 1
ATOM 2814 C CA . ALA A 1 384 ? 5.842 -0.699 18.574 1.00 86.50 384 ALA A CA 1
ATOM 2815 C C . ALA A 1 384 ? 5.890 -1.691 19.742 1.00 86.50 384 ALA A C 1
ATOM 2817 O O . ALA A 1 384 ? 5.457 -1.376 20.853 1.00 86.50 384 ALA A O 1
ATOM 2818 N N . THR A 1 385 ? 6.449 -2.872 19.495 1.00 80.00 385 THR A N 1
ATOM 2819 C CA . THR A 1 385 ? 6.473 -3.993 20.434 1.00 80.00 385 THR A CA 1
ATOM 2820 C C . THR A 1 385 ? 7.495 -3.752 21.541 1.00 80.00 385 THR A C 1
ATOM 2822 O O . THR A 1 385 ? 8.695 -3.613 21.291 1.00 80.00 385 THR A O 1
ATOM 2825 N N . GLU A 1 386 ? 7.038 -3.693 22.795 1.00 68.56 386 GLU A N 1
ATOM 2826 C CA . GLU A 1 386 ? 7.930 -3.581 23.953 1.00 68.56 386 GLU A CA 1
ATOM 2827 C C . GLU A 1 386 ? 8.965 -4.716 23.934 1.00 68.56 386 GLU A C 1
ATOM 2829 O O . GLU A 1 386 ? 8.644 -5.870 23.670 1.00 68.56 386 GLU A O 1
ATOM 2834 N N . GLY A 1 387 ? 10.239 -4.385 24.146 1.00 60.44 387 GLY A N 1
ATOM 2835 C CA . GLY A 1 387 ? 11.319 -5.374 24.097 1.00 60.44 387 GLY A CA 1
ATOM 2836 C C . GLY A 1 387 ? 11.766 -5.836 22.700 1.00 60.44 387 GLY A C 1
ATOM 2837 O O . GLY A 1 387 ? 12.813 -6.470 22.626 1.00 60.44 387 GLY A O 1
ATOM 2838 N N . ALA A 1 388 ? 11.112 -5.451 21.589 1.00 54.06 388 ALA A N 1
ATOM 2839 C CA . ALA A 1 388 ? 11.551 -5.774 20.210 1.00 54.06 388 ALA A CA 1
ATOM 2840 C C . ALA A 1 388 ? 12.858 -5.070 19.748 1.00 54.06 388 ALA A C 1
ATOM 2842 O O . ALA A 1 388 ? 13.122 -4.887 18.554 1.00 54.06 388 ALA A O 1
ATOM 2843 N N . GLY A 1 389 ? 13.686 -4.660 20.712 1.00 60.62 389 GLY A N 1
ATOM 2844 C CA . GLY A 1 389 ? 14.995 -4.053 20.532 1.00 60.62 389 GLY A CA 1
ATOM 2845 C C . GLY A 1 389 ? 14.976 -2.876 19.564 1.00 60.62 389 GLY A C 1
ATOM 2846 O O . GLY A 1 389 ? 14.265 -1.890 19.738 1.00 60.62 389 GLY A O 1
ATOM 2847 N N . ASN A 1 390 ? 15.793 -3.000 18.528 1.00 63.59 390 ASN A N 1
ATOM 2848 C CA . ASN A 1 390 ? 16.082 -1.936 17.581 1.00 63.59 390 ASN A CA 1
ATOM 2849 C C . ASN A 1 390 ? 14.936 -1.663 16.582 1.00 63.59 390 ASN A C 1
ATOM 2851 O O . ASN A 1 390 ? 14.869 -0.572 16.014 1.00 63.59 390 ASN A O 1
ATOM 2855 N N . HIS A 1 391 ? 14.005 -2.602 16.377 1.00 71.19 391 HIS A N 1
ATOM 2856 C CA . HIS A 1 391 ? 13.035 -2.563 15.269 1.00 71.19 391 HIS A CA 1
ATOM 2857 C C . HIS A 1 391 ? 11.849 -1.600 15.459 1.00 71.19 391 HIS A C 1
ATOM 2859 O O . HIS A 1 391 ? 11.062 -1.417 14.530 1.00 71.19 391 HIS A O 1
ATOM 2865 N N . HIS A 1 392 ? 11.737 -0.926 16.612 1.00 81.00 392 HIS A N 1
ATOM 2866 C CA . HIS A 1 392 ? 10.596 -0.050 16.942 1.00 81.00 392 HIS A CA 1
ATOM 2867 C C . HIS A 1 392 ? 10.323 1.047 15.914 1.00 81.00 392 HIS A C 1
ATOM 2869 O O . HIS A 1 392 ? 9.178 1.451 15.740 1.00 81.00 392 HIS A O 1
ATOM 2875 N N . SER A 1 393 ? 11.365 1.542 15.246 1.00 85.69 393 SER A N 1
ATOM 2876 C CA . SER A 1 393 ? 11.236 2.606 14.254 1.00 85.69 393 SER A CA 1
ATOM 2877 C C . SER A 1 393 ? 10.592 2.130 12.945 1.00 85.69 393 SER A C 1
ATOM 2879 O O . SER A 1 393 ? 9.947 2.935 12.284 1.00 85.69 393 SER A O 1
ATOM 2881 N N . TYR A 1 394 ? 10.697 0.843 12.592 1.00 87.38 394 TYR A N 1
ATOM 2882 C CA . TYR A 1 394 ? 9.950 0.253 11.472 1.00 87.38 394 TYR A CA 1
ATOM 2883 C C . TYR A 1 394 ? 8.478 0.064 11.826 1.00 87.38 394 TYR A C 1
ATOM 2885 O O . TYR A 1 394 ? 7.602 0.539 11.109 1.00 87.38 394 TYR A O 1
ATOM 2893 N N . GLU A 1 395 ? 8.219 -0.614 12.947 1.00 90.94 395 GLU A N 1
ATOM 2894 C CA . GLU A 1 395 ? 6.868 -0.885 13.443 1.00 90.94 395 GLU A CA 1
ATOM 2895 C C . GLU A 1 395 ? 6.030 0.390 13.548 1.00 90.94 395 GLU A C 1
ATOM 2897 O O . GLU A 1 395 ? 4.927 0.453 13.005 1.00 90.94 395 GLU A O 1
ATOM 2902 N N . HIS A 1 396 ? 6.601 1.429 14.163 1.00 94.75 396 HIS A N 1
ATOM 2903 C CA . HIS A 1 396 ? 5.914 2.697 14.371 1.00 94.75 396 HIS A CA 1
ATOM 2904 C C . HIS A 1 396 ? 5.630 3.438 13.061 1.00 94.75 396 HIS A C 1
ATOM 2906 O O . HIS A 1 396 ? 4.529 3.958 12.876 1.00 94.75 396 HIS A O 1
ATOM 2912 N N . ALA A 1 397 ? 6.585 3.473 12.128 1.00 95.12 397 ALA A N 1
ATOM 2913 C CA . ALA A 1 397 ? 6.402 4.168 10.856 1.00 95.12 397 ALA A CA 1
ATOM 2914 C C . ALA A 1 397 ? 5.394 3.466 9.938 1.00 95.12 397 ALA A C 1
ATOM 2916 O O . ALA A 1 397 ? 4.539 4.133 9.362 1.00 95.12 397 ALA A O 1
ATOM 2917 N N . ILE A 1 398 ? 5.439 2.134 9.853 1.00 96.06 398 ILE A N 1
ATOM 2918 C CA . ILE A 1 398 ? 4.495 1.333 9.061 1.00 96.06 398 ILE A CA 1
ATOM 2919 C C . ILE A 1 398 ? 3.064 1.481 9.606 1.00 96.06 398 ILE A C 1
ATOM 2921 O O . ILE A 1 398 ? 2.136 1.735 8.838 1.00 96.06 398 ILE A O 1
ATOM 2925 N N . ALA A 1 399 ? 2.880 1.399 10.928 1.00 97.94 399 ALA A N 1
ATOM 2926 C CA . ALA A 1 399 ? 1.581 1.617 11.565 1.00 97.94 399 ALA A CA 1
ATOM 2927 C C . ALA A 1 399 ? 1.069 3.059 11.379 1.00 97.94 399 ALA A C 1
ATOM 2929 O O . ALA A 1 399 ? -0.100 3.270 11.057 1.00 97.94 399 ALA A O 1
ATOM 2930 N N . THR A 1 400 ? 1.946 4.061 11.520 1.00 98.38 400 THR A N 1
ATOM 2931 C CA . THR A 1 400 ? 1.592 5.475 11.295 1.00 98.38 400 THR A CA 1
ATOM 2932 C C . THR A 1 400 ? 1.212 5.733 9.836 1.00 98.38 400 THR A C 1
ATOM 2934 O O . THR A 1 400 ? 0.238 6.437 9.584 1.00 98.38 400 THR A O 1
ATOM 2937 N N . TYR A 1 401 ? 1.924 5.134 8.874 1.00 97.56 401 TYR A N 1
ATOM 2938 C CA . TYR A 1 401 ? 1.578 5.219 7.455 1.00 97.56 401 TYR A CA 1
ATOM 2939 C C . TYR A 1 401 ? 0.159 4.672 7.205 1.00 97.56 401 TYR A C 1
ATOM 2941 O O . TYR A 1 401 ? -0.680 5.395 6.664 1.00 97.56 401 TYR A O 1
ATOM 2949 N N . ALA A 1 402 ? -0.146 3.462 7.683 1.00 97.88 402 ALA A N 1
ATOM 2950 C CA . ALA A 1 402 ? -1.473 2.859 7.544 1.00 97.88 402 ALA A CA 1
ATOM 2951 C C . ALA A 1 402 ? -2.600 3.759 8.083 1.00 97.88 402 ALA A C 1
ATOM 2953 O O . ALA A 1 402 ? -3.588 4.004 7.391 1.00 97.88 402 ALA A O 1
ATOM 2954 N N . LEU A 1 403 ? -2.425 4.315 9.288 1.00 98.06 403 LEU A N 1
ATOM 2955 C CA . LEU A 1 403 ? -3.408 5.214 9.898 1.00 98.06 403 LEU A CA 1
ATOM 2956 C C . LEU A 1 403 ? -3.556 6.551 9.146 1.00 98.06 403 LEU A C 1
ATOM 2958 O O . LEU A 1 403 ? -4.663 7.082 9.074 1.00 98.06 403 LEU A O 1
ATOM 2962 N N . CYS A 1 404 ? -2.481 7.099 8.565 1.00 95.88 404 CYS A N 1
ATOM 2963 C CA . CYS A 1 404 ? -2.553 8.303 7.729 1.00 95.88 404 CYS A CA 1
ATOM 2964 C C . CYS A 1 404 ? -3.318 8.052 6.420 1.00 95.88 404 CYS A C 1
ATOM 2966 O O . CYS A 1 404 ? -4.114 8.896 6.001 1.00 95.88 404 CYS A O 1
ATOM 2968 N N . GLU A 1 405 ? -3.098 6.904 5.772 1.00 91.62 405 GLU A N 1
ATOM 2969 C CA . GLU A 1 405 ? -3.804 6.548 4.535 1.00 91.62 405 GLU A CA 1
ATOM 2970 C C . GLU A 1 405 ? -5.296 6.283 4.814 1.00 91.62 405 GLU A C 1
ATOM 2972 O O . GLU A 1 405 ? -6.155 6.851 4.137 1.00 91.62 405 GLU A O 1
ATOM 2977 N N . LEU A 1 406 ? -5.612 5.566 5.901 1.00 93.88 406 LEU A N 1
ATOM 2978 C CA . LEU A 1 406 ? -6.982 5.368 6.392 1.00 93.88 406 LEU A CA 1
ATOM 2979 C C . LEU A 1 406 ? -7.691 6.688 6.714 1.00 93.88 406 LEU A C 1
ATOM 2981 O O . LEU A 1 406 ? -8.833 6.888 6.301 1.00 93.88 406 LEU A O 1
ATOM 2985 N N . TYR A 1 407 ? -7.034 7.595 7.446 1.00 92.75 407 TYR A N 1
ATOM 2986 C CA . TYR A 1 407 ? -7.598 8.909 7.764 1.00 92.75 407 TYR A CA 1
ATOM 2987 C C . TYR A 1 407 ? -7.909 9.702 6.493 1.00 92.75 407 TYR A C 1
ATOM 2989 O O . TYR A 1 407 ? -8.955 10.332 6.398 1.00 92.75 407 TYR A O 1
ATOM 2997 N N . THR A 1 408 ? -7.026 9.637 5.494 1.00 86.06 408 THR A N 1
ATOM 2998 C CA . THR A 1 408 ? -7.216 10.331 4.215 1.00 86.06 408 THR A CA 1
ATOM 2999 C C . THR A 1 408 ? -8.448 9.806 3.467 1.00 86.06 408 THR A C 1
ATOM 3001 O O . THR A 1 408 ? -9.225 10.601 2.946 1.00 86.06 408 THR A O 1
ATOM 3004 N N . MET A 1 409 ? -8.671 8.489 3.455 1.00 82.62 409 MET A N 1
ATOM 3005 C CA . MET A 1 409 ? -9.845 7.886 2.808 1.00 82.62 409 MET A CA 1
ATOM 3006 C C . MET A 1 409 ? -11.143 8.143 3.589 1.00 82.62 409 MET A C 1
ATOM 3008 O O . MET A 1 409 ? -12.145 8.547 3.006 1.00 82.62 409 MET A O 1
ATOM 3012 N N . THR A 1 410 ? -11.121 7.975 4.914 1.00 82.25 410 THR A N 1
ATOM 3013 C CA . THR A 1 410 ? -12.313 8.129 5.770 1.00 82.25 410 THR A CA 1
ATOM 3014 C C . THR A 1 410 ? -12.738 9.586 5.965 1.00 82.25 410 THR A C 1
ATOM 3016 O O . THR A 1 410 ? -13.933 9.868 6.031 1.00 82.25 410 THR A O 1
ATOM 3019 N N . LYS A 1 411 ? -11.804 10.544 5.968 1.00 77.38 411 LYS A N 1
ATOM 3020 C CA . LYS A 1 411 ? -12.125 11.979 5.996 1.00 77.38 411 LYS A CA 1
ATOM 3021 C C . LYS A 1 411 ? -12.891 12.421 4.758 1.00 77.38 411 LYS A C 1
ATOM 3023 O O . LYS A 1 411 ? -13.943 13.041 4.881 1.00 77.38 411 LYS A O 1
ATOM 3028 N N . GLU A 1 412 ? -12.369 12.115 3.573 1.00 63.41 412 GLU A N 1
ATOM 3029 C CA . GLU A 1 412 ? -13.013 12.546 2.331 1.00 63.41 412 GLU A CA 1
ATOM 3030 C C . GLU A 1 412 ? -14.385 11.871 2.165 1.00 63.41 412 GLU A C 1
ATOM 3032 O O . GLU A 1 412 ? -15.294 12.515 1.652 1.00 63.41 412 GLU A O 1
ATOM 3037 N N . SER A 1 413 ? -14.567 10.650 2.699 1.00 64.50 413 SER A N 1
ATOM 3038 C CA . SER A 1 413 ? -15.849 9.919 2.702 1.00 64.50 413 SER A CA 1
ATOM 3039 C C . SER A 1 413 ? -16.953 10.559 3.562 1.00 64.50 413 SER A C 1
ATOM 3041 O O . SER A 1 413 ? -18.103 10.121 3.531 1.00 64.50 413 SER A O 1
ATOM 3043 N N . GLY A 1 414 ? -16.608 11.564 4.377 1.00 65.62 414 GLY A N 1
ATOM 3044 C CA . GLY A 1 414 ? -17.490 12.148 5.391 1.00 65.62 414 GLY A CA 1
ATOM 3045 C C . GLY A 1 414 ? -17.682 11.279 6.642 1.00 65.62 414 GLY A C 1
ATOM 3046 O O . GLY A 1 414 ? -18.448 11.656 7.528 1.00 65.62 414 GLY A O 1
ATOM 3047 N N . ARG A 1 415 ? -16.991 10.136 6.745 1.00 70.31 415 ARG A N 1
ATOM 3048 C CA . ARG A 1 415 ? -17.099 9.154 7.838 1.00 70.31 415 ARG A CA 1
ATOM 3049 C C . ARG A 1 415 ? -15.812 9.120 8.672 1.00 70.31 415 ARG A C 1
ATOM 3051 O O . ARG A 1 415 ? -15.167 8.086 8.828 1.00 70.31 415 ARG A O 1
ATOM 3058 N N . GLU A 1 416 ? -15.419 10.285 9.197 1.00 76.56 416 GLU A N 1
ATOM 3059 C CA . GLU A 1 416 ? -14.210 10.445 10.018 1.00 76.56 416 GLU A CA 1
ATOM 3060 C C . GLU A 1 416 ? -14.202 9.512 11.243 1.00 76.56 416 GLU A C 1
ATOM 3062 O O . GLU A 1 416 ? -15.122 9.530 12.063 1.00 76.56 416 GLU A O 1
ATOM 3067 N N . ILE A 1 417 ? -13.115 8.753 11.426 1.00 86.06 417 ILE A N 1
ATOM 3068 C CA . ILE A 1 417 ? -12.932 7.902 12.609 1.00 86.06 417 ILE A CA 1
ATOM 3069 C C . ILE A 1 417 ? -12.652 8.784 13.844 1.00 86.06 417 ILE A C 1
ATOM 3071 O O . ILE A 1 417 ? -11.627 9.482 13.882 1.00 86.06 417 ILE A O 1
ATOM 3075 N N . PRO A 1 418 ? -13.499 8.752 14.895 1.00 85.94 418 PRO A N 1
ATOM 3076 C CA . PRO A 1 418 ? -13.336 9.620 16.054 1.00 85.94 418 PRO A CA 1
ATOM 3077 C C . PRO A 1 418 ? -11.972 9.456 16.729 1.00 85.94 418 PRO A C 1
ATOM 3079 O O . PRO A 1 418 ? -11.532 8.350 17.027 1.00 85.94 418 PRO A O 1
ATOM 3082 N N . ARG A 1 419 ? -11.330 10.586 17.051 1.00 88.69 419 ARG A N 1
ATOM 3083 C CA . ARG A 1 419 ? -9.997 10.688 17.688 1.00 88.69 419 ARG A CA 1
ATOM 3084 C C . ARG A 1 419 ? -8.799 10.272 16.820 1.00 88.69 419 ARG A C 1
ATOM 3086 O O . ARG A 1 419 ? -7.681 10.529 17.264 1.00 88.69 419 ARG A O 1
ATOM 3093 N N . LEU A 1 420 ? -8.983 9.741 15.605 1.00 93.19 420 LEU A N 1
ATOM 3094 C CA . LEU A 1 420 ? -7.869 9.319 14.743 1.00 93.19 420 LEU A CA 1
ATOM 3095 C C . LEU A 1 420 ? -6.886 10.467 14.445 1.00 93.19 420 LEU A C 1
ATOM 3097 O O . LEU A 1 420 ? -5.682 10.276 14.561 1.00 93.19 420 LEU A O 1
ATOM 3101 N N . GLU A 1 421 ? -7.368 11.688 14.195 1.00 93.38 421 GLU A N 1
ATOM 3102 C CA . GLU A 1 421 ? -6.506 12.873 14.013 1.00 93.38 421 GLU A CA 1
ATOM 3103 C C . GLU A 1 421 ? -5.602 13.166 15.229 1.00 93.38 421 GLU A C 1
ATOM 3105 O O . GLU A 1 421 ? -4.444 13.549 15.064 1.00 93.38 421 GLU A O 1
ATOM 3110 N N . ASN A 1 422 ? -6.096 12.958 16.456 1.00 92.88 422 ASN A N 1
ATOM 3111 C CA . ASN A 1 422 ? -5.284 13.139 17.664 1.00 92.88 422 ASN A CA 1
ATOM 3112 C C . ASN A 1 422 ? -4.233 12.031 17.795 1.00 92.88 422 ASN A C 1
ATOM 3114 O O . ASN A 1 422 ? -3.075 12.334 18.069 1.00 92.88 422 ASN A O 1
ATOM 3118 N N . THR A 1 423 ? -4.613 10.777 17.531 1.00 96.19 423 THR A N 1
ATOM 3119 C CA . THR A 1 423 ? -3.670 9.652 17.456 1.00 96.19 423 THR A CA 1
ATOM 3120 C C . THR A 1 423 ? -2.569 9.913 16.426 1.00 96.19 423 THR A C 1
ATOM 3122 O O . THR A 1 423 ? -1.392 9.715 16.725 1.00 96.19 423 THR A O 1
ATOM 3125 N N . LEU A 1 424 ? -2.928 10.418 15.240 1.00 97.38 424 LEU A N 1
ATOM 3126 C CA . LEU A 1 424 ? -1.973 10.783 14.195 1.00 97.38 424 LEU A CA 1
ATOM 3127 C C . LEU A 1 424 ? -1.055 11.929 14.613 1.00 97.38 424 LEU A C 1
ATOM 3129 O O . LEU A 1 424 ? 0.141 11.854 14.360 1.00 97.38 424 LEU A O 1
ATOM 3133 N N . ARG A 1 425 ? -1.570 12.965 15.285 1.00 96.62 425 ARG A N 1
ATOM 3134 C CA . ARG A 1 425 ? -0.750 14.092 15.755 1.00 96.62 425 ARG A CA 1
ATOM 3135 C C . ARG A 1 425 ? 0.378 13.634 16.682 1.00 96.62 425 ARG A C 1
ATOM 3137 O O . ARG A 1 425 ? 1.506 14.097 16.518 1.00 96.62 425 ARG A O 1
ATOM 3144 N N . ASP A 1 426 ? 0.092 12.712 17.596 1.00 96.62 426 ASP A N 1
ATOM 3145 C CA . ASP A 1 426 ? 1.094 12.170 18.518 1.00 96.62 426 ASP A CA 1
ATOM 3146 C C . ASP A 1 426 ? 2.043 11.183 17.800 1.00 96.62 426 ASP A C 1
ATOM 3148 O O . ASP A 1 426 ? 3.264 11.269 17.943 1.00 96.62 426 ASP A O 1
ATOM 3152 N N . ALA A 1 427 ? 1.511 10.285 16.960 1.00 97.44 427 ALA A N 1
ATOM 3153 C CA . ALA A 1 427 ? 2.298 9.288 16.227 1.00 97.44 427 ALA A CA 1
ATOM 3154 C C . ALA A 1 427 ? 3.252 9.904 15.181 1.00 97.44 427 ALA A C 1
ATOM 3156 O O . ALA A 1 427 ? 4.427 9.534 15.114 1.00 97.44 427 ALA A O 1
ATOM 3157 N N . VAL A 1 428 ? 2.778 10.877 14.397 1.00 98.19 428 VAL A N 1
ATOM 3158 C CA . VAL A 1 428 ? 3.590 11.635 13.429 1.00 98.19 428 VAL A CA 1
ATOM 3159 C C . VAL A 1 428 ? 4.632 12.491 14.152 1.00 98.19 428 VAL A C 1
ATOM 3161 O O . VAL A 1 428 ? 5.772 12.567 13.693 1.00 98.19 428 VAL A O 1
ATOM 3164 N N . GLY A 1 429 ? 4.287 13.062 15.314 1.00 96.88 429 GLY A N 1
ATOM 3165 C CA . GLY A 1 429 ? 5.222 13.796 16.172 1.00 96.88 429 GLY A CA 1
ATOM 3166 C C . GLY A 1 429 ? 6.457 12.968 16.541 1.00 96.88 429 GLY A C 1
ATOM 3167 O O . GLY A 1 429 ? 7.578 13.421 16.331 1.00 96.88 429 GLY A O 1
ATOM 3168 N N . ILE A 1 430 ? 6.269 11.709 16.957 1.00 95.50 430 ILE A N 1
ATOM 3169 C CA . ILE A 1 430 ? 7.378 10.781 17.263 1.00 95.50 430 ILE A CA 1
ATOM 3170 C C . ILE A 1 430 ? 8.313 10.580 16.058 1.00 95.50 430 ILE A C 1
ATOM 3172 O O . ILE A 1 430 ? 9.529 10.505 16.235 1.00 95.50 430 ILE A O 1
ATOM 3176 N N . ILE A 1 431 ? 7.779 10.505 14.833 1.00 96.31 431 ILE A N 1
ATOM 3177 C CA . ILE A 1 431 ? 8.611 10.361 13.627 1.00 96.31 431 ILE A CA 1
ATOM 3178 C C . ILE A 1 431 ? 9.421 11.641 13.375 1.00 96.31 431 ILE A C 1
ATOM 3180 O O . ILE A 1 431 ? 10.613 11.552 13.081 1.00 96.31 431 ILE A O 1
ATOM 3184 N N . VAL A 1 432 ? 8.809 12.820 13.519 1.00 97.06 432 VAL A N 1
ATOM 3185 C CA . VAL A 1 432 ? 9.490 14.117 13.351 1.00 97.06 432 VAL A CA 1
ATOM 3186 C C . VAL A 1 432 ? 10.585 14.316 14.409 1.00 97.06 432 VAL A C 1
ATOM 3188 O O . VAL A 1 432 ? 11.708 14.683 14.059 1.00 97.06 432 VAL A O 1
ATOM 3191 N N . ASP A 1 433 ? 10.298 14.028 15.679 1.00 93.94 433 ASP A N 1
ATOM 3192 C CA . ASP A 1 433 ? 11.228 14.214 16.804 1.00 93.94 433 ASP A CA 1
ATOM 3193 C C . ASP A 1 433 ? 12.346 13.150 16.843 1.00 93.94 433 ASP A C 1
ATOM 3195 O O . ASP A 1 433 ? 13.447 13.395 17.347 1.00 93.94 433 ASP A O 1
ATOM 3199 N N . GLY A 1 434 ? 12.093 11.970 16.271 1.00 92.44 434 GLY A N 1
ATOM 3200 C CA . GLY A 1 434 ? 13.069 10.891 16.099 1.00 92.44 434 GLY A CA 1
ATOM 3201 C C . GLY A 1 434 ? 14.013 11.053 14.899 1.00 92.44 434 GLY A C 1
ATOM 3202 O O . GLY A 1 434 ? 14.762 10.120 14.600 1.00 92.44 434 GLY A O 1
ATOM 3203 N N . GLN A 1 435 ? 13.957 12.177 14.173 1.00 94.12 435 GLN A N 1
ATOM 3204 C CA . GLN A 1 435 ? 14.796 12.425 12.997 1.00 94.12 435 GLN A CA 1
ATOM 3205 C C . GLN A 1 435 ? 16.226 12.837 13.383 1.00 94.12 435 GLN A C 1
ATOM 3207 O O . GLN A 1 435 ? 16.455 13.880 14.002 1.00 94.12 435 GLN A O 1
ATOM 3212 N N . ASP A 1 436 ? 17.218 12.080 12.907 1.00 91.94 436 ASP A N 1
ATOM 3213 C CA . ASP A 1 436 ? 18.632 12.351 13.168 1.00 91.94 436 ASP A CA 1
ATOM 3214 C C . ASP A 1 436 ? 19.077 13.697 12.556 1.00 91.94 436 ASP A C 1
ATOM 3216 O O . ASP A 1 436 ? 18.511 14.202 11.575 1.00 91.94 436 ASP A O 1
ATOM 3220 N N . LYS A 1 437 ? 20.119 14.313 13.129 1.00 90.38 437 LYS A N 1
ATOM 3221 C CA . LYS A 1 437 ? 20.679 15.595 12.670 1.00 90.38 437 LYS A CA 1
ATOM 3222 C C . LYS A 1 437 ? 21.094 15.575 11.195 1.00 90.38 437 LYS A C 1
ATOM 3224 O O . LYS A 1 437 ? 20.901 16.591 10.530 1.00 90.38 437 LYS A O 1
ATOM 3229 N N . ALA A 1 438 ? 21.569 14.445 10.670 1.00 90.00 438 ALA A N 1
ATOM 3230 C CA . ALA A 1 438 ? 21.929 14.295 9.263 1.00 90.00 438 ALA A CA 1
ATOM 3231 C C . ALA A 1 438 ? 20.717 14.298 8.307 1.00 90.00 438 ALA A C 1
ATOM 3233 O O . ALA A 1 438 ? 20.890 14.662 7.145 1.00 90.00 438 ALA A O 1
ATOM 3234 N N . GLY A 1 439 ? 19.512 13.951 8.788 1.00 92.94 439 GLY A N 1
ATOM 3235 C CA . GLY A 1 439 ? 18.239 14.055 8.056 1.00 92.94 439 GLY A CA 1
ATOM 3236 C C . GLY A 1 439 ? 17.456 12.751 7.880 1.00 92.94 439 GLY A C 1
ATOM 3237 O O . GLY A 1 439 ? 16.260 12.801 7.619 1.00 92.94 439 GLY A O 1
ATOM 3238 N N . GLY A 1 440 ? 18.090 11.592 8.049 1.00 92.31 440 GLY A N 1
ATOM 3239 C CA . GLY A 1 440 ? 17.397 10.300 8.056 1.00 92.31 440 GLY A CA 1
ATOM 3240 C C . GLY A 1 440 ? 17.019 9.828 9.462 1.00 92.31 440 GLY A C 1
ATOM 3241 O O . GLY A 1 440 ? 17.044 10.594 10.425 1.00 92.31 440 GLY A O 1
ATOM 3242 N N . TRP A 1 441 ? 16.726 8.536 9.584 1.00 92.00 441 TRP A N 1
ATOM 3243 C CA . TRP A 1 441 ? 16.371 7.871 10.838 1.00 92.00 441 TRP A CA 1
ATOM 3244 C C . TRP A 1 441 ? 17.267 6.667 11.118 1.00 92.00 441 TRP A C 1
ATOM 3246 O O . TRP A 1 441 ? 17.887 6.103 10.220 1.00 92.00 441 TRP A O 1
ATOM 3256 N N . VAL A 1 442 ? 17.325 6.265 12.384 1.00 87.12 442 VAL A N 1
ATOM 3257 C CA . VAL A 1 442 ? 18.029 5.064 12.850 1.00 87.12 442 VAL A CA 1
ATOM 3258 C C . VAL A 1 442 ? 17.057 4.101 13.528 1.00 87.12 442 VAL A C 1
ATOM 3260 O O . VAL A 1 442 ? 15.937 4.462 13.903 1.00 87.12 442 VAL A O 1
ATOM 3263 N N . TYR A 1 443 ? 17.504 2.864 13.721 1.00 81.31 443 TYR A N 1
ATOM 3264 C CA . TYR A 1 443 ? 16.851 1.914 14.615 1.00 81.31 443 TYR A CA 1
ATOM 3265 C C . TYR A 1 443 ? 16.586 2.529 16.003 1.00 81.31 443 TYR A C 1
ATOM 3267 O O . TYR A 1 443 ? 17.421 3.254 16.547 1.00 81.31 443 TYR A O 1
ATOM 3275 N N . GLY A 1 444 ? 15.400 2.265 16.554 1.00 77.25 444 GLY A N 1
ATOM 3276 C CA . GLY A 1 444 ? 14.986 2.716 17.888 1.00 77.25 444 GLY A CA 1
ATOM 3277 C C . GLY A 1 444 ? 14.882 4.235 18.109 1.00 77.25 444 GLY A C 1
ATOM 3278 O O . GLY A 1 444 ? 14.681 4.639 19.250 1.00 77.25 444 GLY A O 1
ATOM 3279 N N . TYR A 1 445 ? 15.021 5.074 17.071 1.00 83.81 445 TYR A N 1
ATOM 3280 C CA . TYR A 1 445 ? 15.123 6.542 17.193 1.00 83.81 445 TYR A CA 1
ATOM 3281 C C . TYR A 1 445 ? 16.263 7.015 18.123 1.00 83.81 445 TYR A C 1
ATOM 3283 O O . TYR A 1 445 ? 16.153 8.027 18.814 1.00 83.81 445 TYR A O 1
ATOM 3291 N N . ALA A 1 446 ? 17.382 6.279 18.141 1.00 69.12 446 ALA A N 1
ATOM 3292 C CA . ALA A 1 446 ? 18.573 6.600 18.927 1.00 69.12 446 ALA A CA 1
ATOM 3293 C C . ALA A 1 446 ? 19.305 7.862 18.409 1.00 69.12 446 ALA A C 1
ATOM 3295 O O . ALA A 1 446 ? 20.313 7.787 17.702 1.00 69.12 446 ALA A O 1
ATOM 3296 N N . ASN A 1 447 ? 18.789 9.037 18.773 1.00 60.72 447 ASN A N 1
ATOM 3297 C CA . ASN A 1 447 ? 19.355 10.341 18.434 1.00 60.72 447 ASN A CA 1
ATOM 3298 C C . ASN A 1 447 ? 20.809 10.472 18.931 1.00 60.72 447 ASN A C 1
ATOM 3300 O O . ASN A 1 447 ? 21.055 10.522 20.135 1.00 60.72 447 ASN A O 1
ATOM 3304 N N . GLY A 1 448 ? 21.773 10.582 18.007 1.00 55.12 448 GLY A N 1
ATOM 3305 C CA . GLY A 1 448 ? 23.185 10.823 18.346 1.00 55.12 448 GLY A CA 1
ATOM 3306 C C . GLY A 1 448 ? 24.220 10.188 17.416 1.00 55.12 448 GLY A C 1
ATOM 3307 O O . GLY A 1 448 ? 25.374 10.606 17.440 1.00 55.12 448 GLY A O 1
ATOM 3308 N N . GLY A 1 449 ? 23.832 9.220 16.579 1.00 61.62 449 GLY A N 1
ATOM 3309 C CA . GLY A 1 449 ? 24.768 8.529 15.684 1.00 61.62 449 GLY A CA 1
ATOM 3310 C C . GLY A 1 449 ? 25.261 9.362 14.494 1.00 61.62 449 GLY A C 1
ATOM 3311 O O . GLY A 1 449 ? 26.326 9.064 13.960 1.00 61.62 449 GLY A O 1
ATOM 3312 N N . ASN A 1 450 ? 24.498 10.376 14.054 1.00 72.06 450 ASN A N 1
ATOM 3313 C CA . ASN A 1 450 ? 24.788 11.194 12.864 1.00 72.06 450 ASN A CA 1
ATOM 3314 C C . ASN A 1 450 ? 24.972 10.369 11.566 1.00 72.06 450 ASN A C 1
ATOM 3316 O O . ASN A 1 450 ? 25.528 10.844 10.575 1.00 72.06 450 ASN A O 1
ATOM 3320 N N . ASN A 1 451 ? 24.526 9.108 11.592 1.00 82.31 451 ASN A N 1
ATOM 3321 C CA . ASN A 1 451 ? 24.748 8.095 10.567 1.00 82.31 451 ASN A CA 1
ATOM 3322 C C . ASN A 1 451 ? 23.456 7.293 10.303 1.00 82.31 451 ASN A C 1
ATOM 3324 O O . ASN A 1 451 ? 23.392 6.097 10.607 1.00 82.31 451 ASN A O 1
ATOM 3328 N N . PRO A 1 452 ? 22.395 7.967 9.822 1.00 86.25 452 PRO A N 1
ATOM 3329 C CA . PRO A 1 452 ? 21.100 7.352 9.587 1.00 86.25 452 PRO A CA 1
ATOM 3330 C C . PRO A 1 452 ? 21.120 6.278 8.500 1.00 86.25 452 PRO A C 1
ATOM 3332 O O . PRO A 1 452 ? 21.988 6.226 7.624 1.00 86.25 452 PRO A O 1
ATOM 3335 N N . ASP A 1 453 ? 20.104 5.435 8.588 1.00 88.00 453 ASP A N 1
ATOM 3336 C CA . ASP A 1 453 ? 19.937 4.178 7.885 1.00 88.00 453 ASP A CA 1
ATOM 3337 C C . ASP A 1 453 ? 18.909 4.336 6.760 1.00 88.00 453 ASP A C 1
ATOM 3339 O O . ASP A 1 453 ? 17.777 4.767 7.007 1.00 88.00 453 ASP A O 1
ATOM 3343 N N . MET A 1 454 ? 19.284 4.006 5.523 1.00 88.69 454 MET A N 1
ATOM 3344 C CA . MET A 1 454 ? 18.400 4.221 4.370 1.00 88.69 454 MET A CA 1
ATOM 3345 C C . MET A 1 454 ? 17.163 3.314 4.415 1.00 88.69 454 MET A C 1
ATOM 3347 O O . MET A 1 454 ? 16.075 3.728 4.015 1.00 88.69 454 MET A O 1
ATOM 3351 N N . SER A 1 455 ? 17.306 2.101 4.959 1.00 86.75 455 SER A N 1
ATOM 3352 C CA . SER A 1 455 ? 16.214 1.125 5.028 1.00 86.75 455 SER A CA 1
ATOM 3353 C C . SER A 1 455 ? 15.147 1.512 6.059 1.00 86.75 455 SER A C 1
ATOM 3355 O O . SER A 1 455 ? 13.948 1.422 5.794 1.00 86.75 455 SER A O 1
ATOM 3357 N N . VAL A 1 456 ? 15.583 2.064 7.198 1.00 88.81 456 VAL A N 1
ATOM 3358 C CA . VAL A 1 456 ? 14.687 2.689 8.182 1.00 88.81 456 VAL A CA 1
ATOM 3359 C C . VAL A 1 456 ? 14.072 3.964 7.595 1.00 88.81 456 VAL A C 1
ATOM 3361 O O . VAL A 1 456 ? 12.869 4.176 7.681 1.00 88.81 456 VAL A O 1
ATOM 3364 N N . SER A 1 457 ? 14.877 4.821 6.965 1.00 93.62 457 SER A N 1
ATOM 3365 C CA . SER A 1 457 ? 14.418 6.138 6.505 1.00 93.62 457 SER A CA 1
ATOM 3366 C C . SER A 1 457 ? 13.325 6.068 5.432 1.00 93.62 457 SER A C 1
ATOM 3368 O O . SER A 1 457 ? 12.436 6.916 5.437 1.00 93.62 457 SER A O 1
ATOM 3370 N N . GLY A 1 458 ? 13.336 5.059 4.552 1.00 89.94 458 GLY A N 1
ATOM 3371 C CA . GLY A 1 458 ? 12.319 4.897 3.502 1.00 89.94 458 GLY A CA 1
ATOM 3372 C C . GLY A 1 458 ? 10.881 4.774 4.030 1.00 89.94 458 GLY A C 1
ATOM 3373 O O . GLY A 1 458 ? 9.955 5.348 3.453 1.00 89.94 458 GLY A O 1
ATOM 3374 N N . TRP A 1 459 ? 10.679 4.095 5.163 1.00 93.75 459 TRP A N 1
ATOM 3375 C CA . TRP A 1 459 ? 9.357 3.974 5.793 1.00 93.75 459 TRP A CA 1
ATOM 3376 C C . TRP A 1 459 ? 8.905 5.267 6.462 1.00 93.75 459 TRP A C 1
ATOM 3378 O O . TRP A 1 459 ? 7.735 5.635 6.386 1.00 93.75 459 TRP A O 1
ATOM 3388 N N . GLN A 1 460 ? 9.842 5.995 7.057 1.00 96.12 460 GLN A N 1
ATOM 3389 C CA . GLN A 1 460 ? 9.572 7.243 7.757 1.00 96.12 460 GLN A CA 1
ATOM 3390 C C . GLN A 1 460 ? 9.200 8.343 6.761 1.00 96.12 460 GLN A C 1
ATOM 3392 O O . GLN A 1 460 ? 8.272 9.107 7.013 1.00 96.12 460 GLN A O 1
ATOM 3397 N N . ILE A 1 461 ? 9.855 8.373 5.597 1.00 96.44 461 ILE A N 1
ATOM 3398 C CA . ILE A 1 461 ? 9.519 9.284 4.498 1.00 96.44 461 ILE A CA 1
ATOM 3399 C C . ILE A 1 461 ? 8.131 8.949 3.924 1.00 96.44 461 ILE A C 1
ATOM 3401 O O . ILE A 1 461 ? 7.337 9.867 3.734 1.00 96.44 461 ILE A O 1
ATOM 3405 N N . GLN A 1 462 ? 7.782 7.668 3.729 1.00 94.81 462 GLN A N 1
ATOM 3406 C CA . GLN A 1 462 ? 6.418 7.273 3.329 1.00 94.81 462 GLN A CA 1
ATOM 3407 C C . GLN A 1 462 ? 5.363 7.689 4.369 1.00 94.81 462 GLN A C 1
ATOM 3409 O O . GLN A 1 462 ? 4.359 8.300 4.008 1.00 94.81 462 GLN A O 1
ATOM 3414 N N . ALA A 1 463 ? 5.604 7.437 5.660 1.00 96.19 463 ALA A N 1
ATOM 3415 C CA . ALA A 1 463 ? 4.687 7.811 6.738 1.00 96.19 463 ALA A CA 1
ATOM 3416 C C . ALA A 1 463 ? 4.482 9.333 6.836 1.00 96.19 463 ALA A C 1
ATOM 3418 O O . ALA A 1 463 ? 3.350 9.799 6.968 1.00 96.19 463 ALA A O 1
ATOM 3419 N N . LEU A 1 464 ? 5.559 10.119 6.715 1.00 97.06 464 LEU A N 1
ATOM 3420 C CA . LEU A 1 464 ? 5.496 11.583 6.676 1.00 97.06 464 LEU A CA 1
ATOM 3421 C C . LEU A 1 464 ? 4.806 12.097 5.405 1.00 97.06 464 LEU A C 1
ATOM 3423 O O . LEU A 1 464 ? 4.022 13.042 5.482 1.00 97.06 464 LEU A O 1
ATOM 3427 N N . LYS A 1 465 ? 5.027 11.462 4.247 1.00 92.75 465 LYS A N 1
ATOM 3428 C CA . LYS A 1 465 ? 4.322 11.807 3.007 1.00 92.75 465 LYS A CA 1
ATOM 3429 C C . LYS A 1 465 ? 2.824 11.527 3.118 1.00 92.75 465 LYS A C 1
ATOM 3431 O O . LYS A 1 465 ? 2.020 12.363 2.715 1.00 92.75 465 LYS A O 1
ATOM 3436 N N . ALA A 1 466 ? 2.438 10.396 3.703 1.00 90.19 466 ALA A N 1
ATOM 3437 C CA . ALA A 1 466 ? 1.040 10.088 3.977 1.00 90.19 466 ALA A CA 1
ATOM 3438 C C . ALA A 1 466 ? 0.428 11.070 4.988 1.00 90.19 466 ALA A C 1
ATOM 3440 O O . ALA A 1 466 ? -0.687 11.536 4.776 1.00 90.19 466 ALA A O 1
ATOM 3441 N N . ALA A 1 467 ? 1.171 11.457 6.032 1.00 93.19 467 ALA A N 1
ATOM 3442 C CA . ALA A 1 467 ? 0.747 12.485 6.982 1.00 93.19 467 ALA A CA 1
ATOM 3443 C C . ALA A 1 467 ? 0.494 13.838 6.292 1.00 93.19 467 ALA A C 1
ATOM 3445 O O . ALA A 1 467 ? -0.538 14.459 6.540 1.00 93.19 467 ALA A O 1
ATOM 3446 N N . HIS A 1 468 ? 1.374 14.261 5.380 1.00 88.88 468 HIS A N 1
ATOM 3447 C CA . HIS A 1 468 ? 1.170 15.446 4.540 1.00 88.88 468 HIS A CA 1
ATOM 3448 C C . HIS A 1 468 ? -0.087 15.308 3.655 1.00 88.88 468 HIS A C 1
ATOM 3450 O O . HIS A 1 468 ? -0.918 16.217 3.606 1.00 88.88 468 HIS A O 1
ATOM 3456 N N . ASN A 1 469 ? -0.287 14.146 3.021 1.00 85.50 469 ASN A N 1
ATOM 3457 C CA . ASN A 1 469 ? -1.431 13.883 2.139 1.00 85.50 469 ASN A CA 1
ATOM 3458 C C . ASN A 1 469 ? -2.804 13.933 2.848 1.00 85.50 469 ASN A C 1
ATOM 3460 O O . ASN A 1 469 ? -3.810 14.138 2.172 1.00 85.50 469 ASN A O 1
ATOM 3464 N N . THR A 1 470 ? -2.873 13.831 4.183 1.00 85.50 470 THR A N 1
ATOM 3465 C CA . THR A 1 470 ? -4.130 14.032 4.942 1.00 85.50 470 THR A CA 1
ATOM 3466 C C . THR A 1 470 ? -4.730 15.442 4.788 1.00 85.50 470 THR A C 1
ATOM 3468 O O . THR A 1 470 ? -5.907 15.670 5.097 1.00 85.50 470 THR A O 1
ATOM 3471 N N . GLY A 1 471 ? -3.911 16.420 4.377 1.00 84.12 471 GLY A N 1
ATOM 3472 C CA . GLY A 1 471 ? -4.245 17.845 4.372 1.00 84.12 471 GLY A CA 1
ATOM 3473 C C . GLY A 1 471 ? -4.220 18.507 5.759 1.00 84.12 471 GLY A C 1
ATOM 3474 O O . GLY A 1 471 ? -4.564 19.686 5.877 1.00 84.12 471 GLY A O 1
ATOM 3475 N N . LYS A 1 472 ? -3.823 17.789 6.819 1.00 87.19 472 LYS A N 1
ATOM 3476 C CA . LYS A 1 472 ? -3.678 18.334 8.177 1.00 87.19 472 LYS A CA 1
ATOM 3477 C C . LYS A 1 472 ? -2.274 18.887 8.412 1.00 87.19 472 LYS A C 1
ATOM 3479 O O . LYS A 1 472 ? -1.268 18.310 8.012 1.00 87.19 472 LYS A O 1
ATOM 3484 N N . LYS A 1 473 ? -2.200 20.011 9.130 1.00 89.88 473 LYS A N 1
ATOM 3485 C CA . LYS A 1 473 ? -0.937 20.677 9.483 1.00 89.88 473 LYS A CA 1
ATOM 3486 C C . LYS A 1 473 ? -0.302 20.048 10.724 1.00 89.88 473 LYS A C 1
ATOM 3488 O O . LYS A 1 473 ? -0.343 20.619 11.812 1.00 89.88 473 LYS A O 1
ATOM 3493 N N . PHE A 1 474 ? 0.300 18.875 10.555 1.00 93.56 474 PHE A N 1
ATOM 3494 C CA . 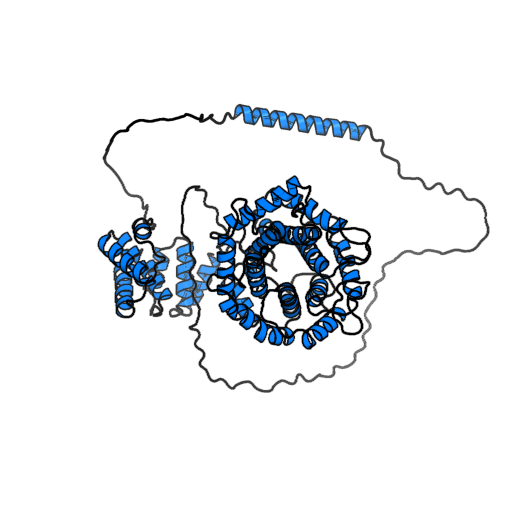PHE A 1 474 ? 1.161 18.280 11.576 1.00 93.56 474 PHE A CA 1
ATOM 3495 C C . PHE A 1 474 ? 2.484 19.058 11.684 1.00 93.56 474 PHE A C 1
ATOM 3497 O O . PHE A 1 474 ? 3.104 19.410 10.678 1.00 93.56 474 PHE A O 1
ATOM 3504 N N . SER A 1 475 ? 2.919 19.358 12.910 1.00 96.38 475 SER A N 1
ATOM 3505 C CA . SER A 1 475 ? 4.085 20.219 13.140 1.00 96.38 475 SER A CA 1
ATOM 3506 C C . SER A 1 475 ? 5.372 19.589 12.603 1.00 96.38 475 SER A C 1
ATOM 3508 O O . SER A 1 475 ? 5.744 18.486 12.989 1.00 96.38 475 SER A O 1
ATOM 3510 N N . GLY A 1 476 ? 6.081 20.313 11.734 1.00 96.56 476 GLY A N 1
ATOM 3511 C CA . GLY A 1 476 ? 7.422 19.943 11.283 1.00 96.56 476 GLY A CA 1
ATOM 3512 C C . GLY A 1 476 ? 7.519 18.855 10.209 1.00 96.56 476 GLY A C 1
ATOM 3513 O O . GLY A 1 476 ? 8.647 18.545 9.838 1.00 96.56 476 GLY A O 1
ATOM 3514 N N . VAL A 1 477 ? 6.405 18.323 9.686 1.00 97.12 477 VAL A N 1
ATOM 3515 C CA . VAL A 1 477 ? 6.404 17.259 8.657 1.00 97.12 477 VAL A CA 1
ATOM 3516 C C . VAL A 1 477 ? 7.150 17.676 7.389 1.00 97.12 477 VAL A C 1
ATOM 3518 O O . VAL A 1 477 ? 8.128 17.025 7.035 1.00 97.12 477 VAL A O 1
ATOM 3521 N N . ASP A 1 478 ? 6.762 18.784 6.755 1.00 95.19 478 ASP A N 1
ATOM 3522 C CA . ASP A 1 478 ? 7.376 19.236 5.495 1.00 95.19 478 ASP A CA 1
ATOM 3523 C C . ASP A 1 478 ? 8.880 19.515 5.673 1.00 95.19 478 ASP A C 1
ATOM 3525 O O . ASP A 1 478 ? 9.713 19.020 4.919 1.00 95.19 478 ASP A O 1
ATOM 3529 N N . ARG A 1 479 ? 9.252 20.184 6.774 1.00 97.56 479 ARG A N 1
ATOM 3530 C CA . ARG A 1 479 ? 10.654 20.419 7.166 1.00 97.56 479 ARG A CA 1
ATOM 3531 C C . ARG A 1 479 ? 11.429 19.110 7.365 1.00 97.56 479 ARG A C 1
ATOM 3533 O O . ARG A 1 479 ? 12.613 19.043 7.033 1.00 97.56 479 ARG A O 1
ATOM 3540 N N . ALA A 1 480 ? 10.801 18.091 7.952 1.00 97.75 480 ALA A N 1
ATOM 3541 C CA . ALA A 1 480 ? 11.417 16.781 8.121 1.00 97.75 480 ALA A CA 1
ATOM 3542 C C . ALA A 1 480 ? 11.604 16.089 6.763 1.00 97.75 480 ALA A C 1
ATOM 3544 O O . ALA A 1 480 ? 12.673 15.531 6.529 1.00 97.75 480 ALA A O 1
ATOM 3545 N N . LEU A 1 481 ? 10.638 16.190 5.846 1.00 96.69 481 LEU A N 1
ATOM 3546 C CA . LEU A 1 481 ? 10.749 15.675 4.479 1.00 96.69 481 LEU A CA 1
ATOM 3547 C C . LEU A 1 481 ? 11.870 16.377 3.690 1.00 96.69 481 LEU A C 1
ATOM 3549 O O . LEU A 1 481 ? 12.752 15.695 3.174 1.00 96.69 481 LEU A O 1
ATOM 3553 N N . ASP A 1 482 ? 11.946 17.711 3.694 1.00 97.25 482 ASP A N 1
ATOM 3554 C CA . ASP A 1 482 ? 13.022 18.477 3.031 1.00 97.25 482 ASP A CA 1
ATOM 3555 C C . ASP A 1 482 ? 14.423 18.071 3.528 1.00 97.25 482 ASP A C 1
ATOM 3557 O O . ASP A 1 482 ? 15.380 17.888 2.760 1.00 97.25 482 ASP A O 1
ATOM 3561 N N . LYS A 1 483 ? 14.549 17.881 4.846 1.00 97.44 483 LYS A N 1
ATOM 3562 C CA . LYS A 1 483 ? 15.786 17.425 5.488 1.00 97.44 483 LYS A CA 1
ATOM 3563 C C . LYS A 1 483 ? 16.090 15.958 5.161 1.00 97.44 483 LYS A C 1
ATOM 3565 O O . LYS A 1 483 ? 17.256 15.612 4.965 1.00 97.44 483 LYS A O 1
ATOM 3570 N N . ALA A 1 484 ? 15.068 15.110 5.052 1.00 97.00 484 ALA A N 1
ATOM 3571 C CA . ALA A 1 484 ? 15.208 13.717 4.647 1.00 97.00 484 ALA A CA 1
ATOM 3572 C C . ALA A 1 484 ? 15.681 13.597 3.198 1.00 97.00 484 ALA A C 1
ATOM 3574 O O . ALA A 1 484 ? 16.608 12.843 2.928 1.00 97.00 484 ALA A O 1
ATOM 3575 N N . ILE A 1 485 ? 15.151 14.404 2.283 1.00 96.62 485 ILE A N 1
ATOM 3576 C CA . ILE A 1 485 ? 15.614 14.479 0.893 1.00 96.62 485 ILE A CA 1
ATOM 3577 C C . ILE A 1 485 ? 17.059 14.983 0.801 1.00 96.62 485 ILE A C 1
ATOM 3579 O O . ILE A 1 485 ? 17.881 14.410 0.081 1.00 96.62 485 ILE A O 1
ATOM 3583 N N . SER A 1 486 ? 17.419 15.976 1.618 1.00 96.25 486 SER A N 1
ATOM 3584 C CA . SER A 1 486 ? 18.807 16.439 1.759 1.00 96.25 486 SER A CA 1
ATOM 3585 C C . SER A 1 486 ? 19.762 15.346 2.270 1.00 96.25 486 SER A C 1
ATOM 3587 O O . SER A 1 486 ? 20.953 15.370 1.949 1.00 96.25 486 SER A O 1
ATOM 3589 N N . TYR A 1 487 ? 19.263 14.390 3.059 1.00 95.12 487 TYR A N 1
ATOM 3590 C CA . TYR A 1 487 ? 19.986 13.181 3.463 1.00 95.12 487 TYR A CA 1
ATOM 3591 C C . TYR A 1 487 ? 20.042 12.139 2.339 1.00 95.12 487 TYR A C 1
ATOM 3593 O O . TYR A 1 487 ? 21.130 11.661 2.022 1.00 95.12 487 TYR A O 1
ATOM 3601 N N . VAL A 1 488 ? 18.903 11.817 1.716 1.00 95.50 488 VAL A N 1
ATOM 3602 C CA . VAL A 1 488 ? 18.780 10.817 0.645 1.00 95.50 488 VAL A CA 1
ATOM 3603 C C . VAL A 1 488 ? 19.764 11.125 -0.479 1.00 95.50 488 VAL A C 1
ATOM 3605 O O . VAL A 1 488 ? 20.497 10.229 -0.883 1.00 95.50 488 VAL A O 1
ATOM 3608 N N . LYS A 1 489 ? 19.892 12.388 -0.903 1.00 95.50 489 LYS A N 1
ATOM 3609 C CA . LYS A 1 489 ? 20.899 12.799 -1.898 1.00 95.50 489 LYS A CA 1
ATOM 3610 C C . LYS A 1 489 ? 22.336 12.435 -1.483 1.00 95.50 489 LYS A C 1
ATOM 3612 O O . LYS A 1 489 ? 23.051 11.799 -2.247 1.00 95.50 489 LYS A O 1
ATOM 3617 N N . LYS A 1 490 ? 22.739 12.727 -0.239 1.00 93.38 490 LYS A N 1
ATOM 3618 C CA . LYS A 1 490 ? 24.078 12.394 0.314 1.00 93.38 490 LYS A CA 1
ATOM 3619 C C . LYS A 1 490 ? 24.304 10.886 0.514 1.00 93.38 490 LYS A C 1
ATOM 3621 O O . LYS A 1 490 ? 25.446 10.422 0.593 1.00 93.38 490 LYS A O 1
ATOM 3626 N N . ALA A 1 491 ? 23.222 10.123 0.642 1.00 92.81 491 ALA A N 1
ATOM 3627 C CA . ALA A 1 491 ? 23.242 8.672 0.783 1.00 92.81 491 ALA A CA 1
ATOM 3628 C C . ALA A 1 491 ? 23.370 7.927 -0.560 1.00 92.81 491 ALA A C 1
ATOM 3630 O O . ALA A 1 491 ? 23.607 6.718 -0.542 1.00 92.81 491 ALA A O 1
ATOM 3631 N N . GLN A 1 492 ? 23.300 8.619 -1.703 1.00 94.50 492 GLN A N 1
ATOM 3632 C CA . GLN A 1 492 ? 23.706 8.049 -2.987 1.00 94.50 492 GLN A CA 1
ATOM 3633 C C . GLN A 1 492 ? 25.233 7.830 -3.019 1.00 94.50 492 GLN A C 1
ATOM 3635 O O . GLN A 1 492 ? 26.010 8.569 -2.408 1.00 94.50 492 GLN A O 1
ATOM 3640 N N . ASP A 1 493 ? 25.677 6.769 -3.681 1.00 90.69 493 ASP A N 1
ATOM 3641 C CA . ASP A 1 493 ? 27.077 6.502 -4.006 1.00 90.69 493 ASP A CA 1
ATOM 3642 C C . ASP A 1 493 ? 27.424 7.207 -5.325 1.00 90.69 493 ASP A C 1
ATOM 3644 O O . ASP A 1 493 ? 26.973 6.803 -6.400 1.00 90.69 493 ASP A O 1
ATOM 3648 N N . ASP A 1 494 ? 28.238 8.264 -5.244 1.00 82.44 494 ASP A N 1
ATOM 3649 C CA . ASP A 1 494 ? 28.631 9.094 -6.389 1.00 82.44 494 ASP A CA 1
ATOM 3650 C C . ASP A 1 494 ? 29.322 8.310 -7.518 1.00 82.44 494 ASP A C 1
ATOM 3652 O O . ASP A 1 494 ? 29.353 8.781 -8.656 1.00 82.44 494 ASP A O 1
ATOM 3656 N N . LYS A 1 495 ? 29.882 7.122 -7.231 1.00 84.44 495 LYS A N 1
ATOM 3657 C CA . LYS A 1 495 ? 30.625 6.319 -8.214 1.00 84.44 495 LYS A CA 1
ATOM 3658 C C . LYS A 1 495 ? 29.733 5.463 -9.106 1.00 84.44 495 LYS A C 1
ATOM 3660 O O . LYS A 1 495 ? 30.115 5.193 -10.241 1.00 84.44 495 LYS A O 1
ATOM 3665 N N . ASN A 1 496 ? 28.599 4.981 -8.594 1.00 86.62 496 ASN A N 1
ATOM 3666 C CA . ASN A 1 496 ? 27.751 4.017 -9.308 1.00 86.62 496 ASN A CA 1
ATOM 3667 C C . ASN A 1 496 ? 26.262 4.391 -9.366 1.00 86.62 496 ASN A C 1
ATOM 3669 O O . ASN A 1 496 ? 25.557 3.813 -10.186 1.00 86.62 496 ASN A O 1
ATOM 3673 N N . GLY A 1 497 ? 25.791 5.350 -8.562 1.00 92.12 497 GLY A N 1
ATOM 3674 C CA . GLY A 1 497 ? 24.395 5.793 -8.531 1.00 92.12 497 GLY A CA 1
ATOM 3675 C C . GLY A 1 497 ? 23.471 5.001 -7.596 1.00 92.12 497 GLY A C 1
ATOM 3676 O O . GLY A 1 497 ? 22.326 5.404 -7.405 1.00 92.12 497 GLY A O 1
ATOM 3677 N N . GLY A 1 498 ? 23.933 3.912 -6.979 1.00 92.94 498 GLY A N 1
ATOM 3678 C CA . GLY A 1 498 ? 23.151 3.152 -6.001 1.00 92.94 498 GLY A CA 1
ATOM 3679 C C . GLY A 1 498 ? 23.117 3.813 -4.620 1.00 92.94 498 GLY A C 1
ATOM 3680 O O . GLY A 1 498 ? 23.921 4.693 -4.324 1.00 92.94 498 GLY A O 1
ATOM 3681 N N . TRP A 1 499 ? 22.212 3.381 -3.737 1.00 92.38 499 TRP A N 1
ATOM 3682 C CA . TRP A 1 499 ? 22.134 3.925 -2.373 1.00 92.38 499 TRP A CA 1
ATOM 3683 C C . TRP A 1 499 ? 22.901 3.104 -1.345 1.00 92.38 499 TRP A C 1
ATOM 3685 O O . TRP A 1 499 ? 22.801 1.877 -1.302 1.00 92.38 499 TRP A O 1
ATOM 3695 N N . LYS A 1 500 ? 23.657 3.806 -0.500 1.00 90.62 500 LYS A N 1
ATOM 3696 C CA . LYS A 1 500 ? 24.426 3.242 0.614 1.00 90.62 500 LYS A CA 1
ATOM 3697 C C . LYS A 1 500 ? 23.491 2.934 1.783 1.00 90.62 500 LYS A C 1
ATOM 3699 O O . LYS A 1 500 ? 22.472 3.598 1.968 1.00 90.62 500 LYS A O 1
ATOM 3704 N N . TYR A 1 501 ? 23.864 1.961 2.613 1.00 84.56 501 TYR A N 1
ATOM 3705 C CA . TYR A 1 501 ? 23.102 1.632 3.826 1.00 84.56 501 TYR A CA 1
ATOM 3706 C C . TYR A 1 501 ? 23.199 2.754 4.874 1.00 84.56 501 TYR A C 1
ATOM 3708 O O . TYR A 1 501 ? 22.216 3.084 5.538 1.00 84.56 501 TYR A O 1
ATOM 3716 N N . ARG A 1 502 ? 24.377 3.385 4.964 1.00 84.88 502 ARG A N 1
ATOM 3717 C CA . ARG A 1 502 ? 24.746 4.453 5.905 1.00 84.88 502 ARG A CA 1
ATOM 3718 C C . ARG A 1 502 ? 25.612 5.511 5.214 1.00 84.88 502 ARG A C 1
ATOM 3720 O O . ARG A 1 502 ? 26.156 5.268 4.139 1.00 84.88 502 ARG A O 1
ATOM 3727 N N . LEU A 1 503 ? 25.752 6.689 5.827 1.00 81.69 503 LEU A N 1
ATOM 3728 C CA . LEU A 1 503 ? 26.634 7.754 5.321 1.00 81.69 503 LEU A CA 1
ATOM 3729 C C . LEU A 1 503 ? 28.115 7.475 5.610 1.00 81.69 503 LEU A C 1
ATOM 3731 O O . LEU A 1 503 ? 28.977 7.878 4.833 1.00 81.69 503 LEU A O 1
ATOM 3735 N N . VAL A 1 504 ? 28.400 6.815 6.735 1.00 74.69 504 VAL A N 1
ATOM 3736 C CA . VAL A 1 504 ? 29.748 6.568 7.263 1.00 74.69 504 VAL A CA 1
ATOM 3737 C C . VAL A 1 504 ? 29.909 5.085 7.609 1.00 74.69 504 VAL A C 1
ATOM 3739 O O . VAL A 1 504 ? 29.008 4.479 8.193 1.00 74.69 504 VAL A O 1
ATOM 3742 N N . GLY A 1 505 ? 31.070 4.511 7.289 1.00 69.88 505 GLY A N 1
ATOM 3743 C CA . GLY A 1 505 ? 31.432 3.120 7.583 1.00 69.88 505 GLY A CA 1
ATOM 3744 C C . GLY A 1 505 ? 31.841 2.331 6.338 1.00 69.88 505 GLY A C 1
ATOM 3745 O O . GLY A 1 505 ? 31.846 2.857 5.227 1.00 69.88 505 GLY A O 1
ATOM 3746 N N . GLU A 1 506 ? 32.186 1.057 6.527 1.00 55.94 506 GLU A N 1
ATOM 3747 C CA . GLU A 1 506 ? 32.680 0.178 5.453 1.00 55.94 506 GLU A CA 1
ATOM 3748 C C . GLU A 1 506 ? 31.616 -0.119 4.378 1.00 55.94 506 GLU A C 1
ATOM 3750 O O . GLU A 1 506 ? 31.953 -0.305 3.210 1.00 55.94 506 GLU A O 1
ATOM 3755 N N . GLU A 1 507 ? 30.323 -0.046 4.721 1.00 64.38 507 GLU A N 1
ATOM 3756 C CA . GLU A 1 507 ? 29.186 -0.178 3.791 1.00 64.38 507 GLU A CA 1
ATOM 3757 C C . GLU A 1 507 ? 28.947 1.072 2.916 1.00 64.38 507 GLU A C 1
ATOM 3759 O O . GLU A 1 507 ? 27.821 1.539 2.733 1.00 64.38 507 GLU A O 1
ATOM 3764 N N . SER A 1 508 ? 30.030 1.619 2.370 1.00 65.25 508 SER A N 1
ATOM 3765 C CA . SER A 1 508 ? 30.074 2.858 1.585 1.00 65.25 508 SER A CA 1
ATOM 3766 C C . SER A 1 508 ? 29.686 2.700 0.107 1.00 65.25 508 SER A C 1
ATOM 3768 O O . SER A 1 508 ? 29.766 3.670 -0.643 1.00 65.25 508 SER A O 1
ATOM 3770 N N . THR A 1 509 ? 29.254 1.507 -0.314 1.00 83.94 509 THR A N 1
ATOM 3771 C CA . THR A 1 509 ? 28.859 1.200 -1.698 1.00 83.94 509 THR A CA 1
ATOM 3772 C C . THR A 1 509 ? 27.343 1.133 -1.873 1.00 83.94 509 THR A C 1
ATOM 3774 O O . THR A 1 509 ? 26.614 0.684 -0.984 1.00 83.94 509 THR A O 1
ATOM 3777 N N . GLY A 1 510 ? 26.865 1.565 -3.042 1.00 86.06 510 GLY A N 1
ATOM 3778 C CA . GLY A 1 510 ? 25.463 1.447 -3.443 1.00 86.06 510 GLY A CA 1
ATOM 3779 C C . GLY A 1 510 ? 24.961 -0.007 -3.465 1.00 86.06 510 GLY A C 1
ATOM 3780 O O . GLY A 1 510 ? 25.614 -0.884 -4.031 1.00 86.06 510 GLY A O 1
ATOM 3781 N N . LYS A 1 511 ? 23.787 -0.276 -2.876 1.00 87.50 511 LYS A N 1
ATOM 3782 C CA . LYS A 1 511 ? 23.163 -1.613 -2.809 1.00 87.50 511 LYS A CA 1
ATOM 3783 C C . LYS A 1 511 ? 21.824 -1.652 -3.573 1.00 87.50 511 LYS A C 1
ATOM 3785 O O . LYS A 1 511 ? 20.938 -0.853 -3.263 1.00 87.50 511 LYS A O 1
ATOM 3790 N N . PRO A 1 512 ? 21.588 -2.626 -4.480 1.00 85.00 512 PRO A N 1
ATOM 3791 C CA . PRO A 1 512 ? 20.313 -2.756 -5.209 1.00 85.00 512 PRO A CA 1
ATOM 3792 C C . PRO A 1 512 ? 19.083 -2.967 -4.318 1.00 85.00 512 PRO A C 1
ATOM 3794 O O . PRO A 1 512 ? 17.964 -2.701 -4.743 1.00 85.00 512 PRO A O 1
ATOM 3797 N N . THR A 1 513 ? 19.289 -3.432 -3.083 1.00 83.12 513 THR A N 1
ATOM 3798 C CA . THR A 1 513 ? 18.241 -3.623 -2.073 1.00 83.12 513 THR A CA 1
ATOM 3799 C C . THR A 1 513 ? 17.746 -2.322 -1.437 1.00 83.12 513 THR A C 1
ATOM 3801 O O . THR A 1 513 ? 16.712 -2.333 -0.780 1.00 83.12 513 THR A O 1
ATOM 3804 N N . LEU A 1 514 ? 18.462 -1.207 -1.624 1.00 88.06 514 LEU A N 1
ATOM 3805 C CA . LEU A 1 514 ? 18.139 0.101 -1.040 1.00 88.06 514 LEU A CA 1
ATOM 3806 C C . LEU A 1 514 ? 17.826 1.166 -2.089 1.00 88.06 514 LEU A C 1
ATOM 3808 O O . LEU A 1 514 ? 17.110 2.120 -1.792 1.00 88.06 514 LEU A O 1
ATOM 3812 N N . THR A 1 515 ? 18.372 1.026 -3.300 1.00 92.94 515 THR A N 1
ATOM 3813 C CA . THR A 1 515 ? 18.269 2.039 -4.358 1.00 92.94 515 THR A CA 1
ATOM 3814 C C . THR A 1 515 ? 16.823 2.417 -4.685 1.00 92.94 515 THR A C 1
ATOM 3816 O O . THR A 1 515 ? 16.549 3.608 -4.797 1.00 92.94 515 THR A O 1
ATOM 3819 N N . GLY A 1 516 ? 15.876 1.471 -4.724 1.00 90.94 516 GLY A N 1
ATOM 3820 C CA . GLY A 1 516 ? 14.454 1.795 -4.897 1.00 90.94 516 GLY A CA 1
ATOM 3821 C C . GLY A 1 516 ? 13.883 2.697 -3.799 1.00 90.94 516 GLY A C 1
ATOM 3822 O O . GLY A 1 516 ? 13.097 3.586 -4.100 1.00 90.94 516 GLY A O 1
ATOM 3823 N N . ALA A 1 517 ? 14.308 2.537 -2.539 1.00 90.69 517 ALA A N 1
ATOM 3824 C CA . ALA A 1 517 ? 13.849 3.389 -1.438 1.00 90.69 517 ALA A CA 1
ATOM 3825 C C . ALA A 1 517 ? 14.413 4.815 -1.548 1.00 90.69 517 ALA A C 1
ATOM 3827 O O . ALA A 1 517 ? 13.697 5.782 -1.289 1.00 90.69 517 ALA A O 1
ATOM 3828 N N . GLY A 1 518 ? 15.668 4.948 -1.994 1.00 94.44 518 GLY A N 1
ATOM 3829 C CA . GLY A 1 518 ? 16.281 6.242 -2.301 1.00 94.44 518 GLY A CA 1
ATOM 3830 C C . GLY A 1 518 ? 15.605 6.954 -3.478 1.00 94.44 518 GLY A C 1
ATOM 3831 O O . GLY A 1 518 ? 15.276 8.133 -3.367 1.00 94.44 518 GLY A O 1
ATOM 3832 N N . ILE A 1 519 ? 15.333 6.235 -4.573 1.00 95.06 519 ILE A N 1
ATOM 3833 C CA . ILE A 1 519 ? 14.608 6.767 -5.739 1.00 95.06 519 ILE A CA 1
ATOM 3834 C C . ILE A 1 519 ? 13.188 7.191 -5.348 1.00 95.06 519 ILE A C 1
ATOM 3836 O O . ILE A 1 519 ? 12.807 8.336 -5.597 1.00 95.06 519 ILE A O 1
ATOM 3840 N N . LEU A 1 520 ? 12.427 6.303 -4.699 1.00 90.62 520 LEU A N 1
ATOM 3841 C CA . LEU A 1 520 ? 11.037 6.562 -4.332 1.00 90.62 520 LEU A CA 1
ATOM 3842 C C . LEU A 1 520 ? 10.922 7.782 -3.414 1.00 90.62 520 LEU A C 1
ATOM 3844 O O . LEU A 1 520 ? 10.050 8.618 -3.628 1.00 90.62 520 LEU A O 1
ATOM 3848 N N . ALA A 1 521 ? 11.826 7.930 -2.439 1.00 92.12 521 ALA A N 1
ATOM 3849 C CA . ALA A 1 521 ? 11.866 9.101 -1.567 1.00 92.12 521 ALA A CA 1
ATOM 3850 C C . ALA A 1 521 ? 11.978 10.417 -2.361 1.00 92.12 521 ALA A C 1
ATOM 3852 O O . ALA A 1 521 ? 11.224 11.351 -2.094 1.00 92.12 521 ALA A O 1
ATOM 3853 N N . LEU A 1 522 ? 12.864 10.479 -3.363 1.00 92.00 522 LEU A N 1
ATOM 3854 C CA . LEU A 1 522 ? 13.002 11.650 -4.239 1.00 92.00 522 LEU A CA 1
ATOM 3855 C C . LEU A 1 522 ? 11.746 11.876 -5.100 1.00 92.00 522 LEU A C 1
ATOM 3857 O O . LEU A 1 522 ? 11.272 13.006 -5.215 1.00 92.00 522 LEU A O 1
ATOM 3861 N N . GLN A 1 523 ? 11.178 10.805 -5.665 1.00 86.44 523 GLN A N 1
ATOM 3862 C CA . GLN A 1 523 ? 9.967 10.863 -6.492 1.00 86.44 523 GLN A CA 1
ATOM 3863 C C . GLN A 1 523 ? 8.738 11.372 -5.721 1.00 86.44 523 GLN A C 1
ATOM 3865 O O . GLN A 1 523 ? 7.970 12.165 -6.265 1.00 86.44 523 GLN A O 1
ATOM 3870 N N . ILE A 1 524 ? 8.553 10.976 -4.456 1.00 83.94 524 ILE A N 1
ATOM 3871 C CA . ILE A 1 524 ? 7.382 11.393 -3.660 1.00 83.94 524 ILE A CA 1
ATOM 3872 C C . ILE A 1 524 ? 7.533 12.771 -2.993 1.00 83.94 524 ILE A C 1
ATOM 3874 O O . ILE A 1 524 ? 6.534 13.321 -2.510 1.00 83.94 524 ILE A O 1
ATOM 3878 N N . TRP A 1 525 ? 8.737 13.358 -2.983 1.00 87.75 525 TRP A N 1
ATOM 3879 C CA . TRP A 1 525 ? 8.984 14.687 -2.416 1.00 87.75 525 TRP A CA 1
ATOM 3880 C C . TRP A 1 525 ? 9.935 15.544 -3.266 1.00 87.75 525 TRP A C 1
ATOM 3882 O O . TRP A 1 525 ? 11.148 15.552 -3.071 1.00 87.75 525 TRP A O 1
ATOM 3892 N N . ASN A 1 526 ? 9.338 16.324 -4.173 1.00 85.56 526 ASN A N 1
ATOM 3893 C CA . ASN A 1 526 ? 9.925 17.482 -4.865 1.00 85.56 526 ASN A CA 1
ATOM 3894 C C . ASN A 1 526 ? 11.190 17.245 -5.725 1.00 85.56 526 ASN A C 1
ATOM 3896 O O . ASN A 1 526 ? 11.740 18.209 -6.249 1.00 85.56 526 ASN A O 1
ATOM 3900 N N . GLU A 1 527 ? 11.644 16.001 -5.923 1.00 87.38 527 GLU A N 1
ATOM 3901 C CA . GLU A 1 527 ? 12.932 15.691 -6.574 1.00 87.38 527 GLU A CA 1
ATOM 3902 C C . GLU A 1 527 ? 12.859 14.556 -7.616 1.00 87.38 527 GLU A C 1
ATOM 3904 O O . GLU A 1 527 ? 13.888 13.995 -8.006 1.00 87.38 527 GLU A O 1
ATOM 3909 N N . GLY A 1 528 ? 11.656 14.213 -8.091 1.00 81.50 528 GLY A N 1
ATOM 3910 C CA . GLY A 1 528 ? 11.437 13.103 -9.028 1.00 81.50 528 GLY A CA 1
ATOM 3911 C C . GLY A 1 528 ? 12.192 13.226 -10.355 1.00 81.50 528 GLY A C 1
ATOM 3912 O O . GLY A 1 528 ? 12.730 12.236 -10.835 1.00 81.50 528 GLY A O 1
ATOM 3913 N N . ASP A 1 529 ? 12.329 14.442 -10.893 1.00 83.06 529 ASP A N 1
ATOM 3914 C CA . ASP A 1 529 ? 13.028 14.701 -12.164 1.00 83.06 529 ASP A CA 1
ATOM 3915 C C . ASP A 1 529 ? 14.568 14.841 -12.003 1.00 83.06 529 ASP A C 1
ATOM 3917 O O . ASP A 1 529 ? 15.289 15.158 -12.960 1.00 83.06 529 ASP A O 1
ATOM 3921 N N . SER A 1 530 ? 15.100 14.644 -10.788 1.00 91.19 530 SER A N 1
ATOM 3922 C CA . SER A 1 530 ? 16.509 14.905 -10.462 1.00 91.19 530 SER A CA 1
ATOM 3923 C C . SER A 1 530 ? 17.483 13.883 -11.067 1.00 91.19 530 SER A C 1
ATOM 3925 O O . SER A 1 530 ? 17.189 12.698 -11.219 1.00 91.19 530 SER A O 1
ATOM 3927 N N . ASP A 1 531 ? 18.722 14.308 -11.333 1.00 95.31 531 ASP A N 1
ATOM 3928 C CA . ASP A 1 531 ? 19.770 13.403 -11.839 1.00 95.31 531 ASP A CA 1
ATOM 3929 C C . ASP A 1 531 ? 20.140 12.281 -10.853 1.00 95.31 531 ASP A C 1
ATOM 3931 O O . ASP A 1 531 ? 20.736 11.281 -11.252 1.00 95.31 531 ASP A O 1
ATOM 3935 N N . HIS A 1 532 ? 19.767 12.412 -9.575 1.00 96.56 532 HIS A N 1
ATOM 3936 C CA . HIS A 1 532 ? 19.934 11.344 -8.590 1.00 96.56 532 HIS A CA 1
ATOM 3937 C C . HIS A 1 532 ? 18.995 10.167 -8.901 1.00 96.56 532 HIS A C 1
ATOM 3939 O O . HIS A 1 532 ? 19.442 9.021 -8.857 1.00 96.56 532 HIS A O 1
ATOM 3945 N N . VAL A 1 533 ? 17.738 10.436 -9.289 1.00 93.50 533 VAL A N 1
ATOM 3946 C CA . VAL A 1 533 ? 16.769 9.410 -9.726 1.00 93.50 533 VAL A CA 1
ATOM 3947 C C . VAL A 1 533 ? 17.287 8.680 -10.964 1.00 93.50 533 VAL A C 1
ATOM 3949 O O . VAL A 1 533 ? 17.393 7.454 -10.945 1.00 93.50 533 VAL A O 1
ATOM 3952 N N . LYS A 1 534 ? 17.732 9.422 -11.989 1.00 94.62 534 LYS A N 1
ATOM 3953 C CA . LYS A 1 534 ? 18.279 8.855 -13.238 1.00 94.62 534 LYS A CA 1
ATOM 3954 C C . LYS A 1 534 ? 19.460 7.915 -12.971 1.00 94.62 534 LYS A C 1
ATOM 3956 O O . LYS A 1 534 ? 19.436 6.767 -13.404 1.00 94.62 534 LYS A O 1
ATOM 3961 N N . LYS A 1 535 ? 20.446 8.361 -12.179 1.00 96.38 535 LYS A N 1
ATOM 3962 C CA . LYS A 1 535 ? 21.597 7.540 -11.751 1.00 96.38 535 LYS A CA 1
ATOM 3963 C C . LYS A 1 535 ? 21.183 6.304 -10.943 1.00 96.38 535 LYS A C 1
ATOM 3965 O O . LYS A 1 535 ? 21.809 5.255 -11.069 1.00 96.38 535 LYS A O 1
ATOM 3970 N N . GLY A 1 536 ? 20.144 6.418 -10.115 1.00 95.69 536 GLY A N 1
ATOM 3971 C CA . GLY A 1 536 ? 19.584 5.299 -9.358 1.00 95.69 536 GLY A CA 1
ATOM 3972 C C . GLY A 1 536 ? 18.975 4.229 -10.255 1.00 95.69 536 GLY A C 1
ATOM 3973 O O . GLY A 1 536 ? 19.237 3.042 -10.068 1.00 95.69 536 GLY A O 1
ATOM 3974 N N . LEU A 1 537 ? 18.195 4.646 -11.248 1.00 93.69 537 LEU A N 1
ATOM 3975 C CA . LEU A 1 537 ? 17.588 3.744 -12.222 1.00 93.69 537 LEU A CA 1
ATOM 3976 C C . LEU A 1 537 ? 18.654 3.115 -13.129 1.00 93.69 537 LEU A C 1
ATOM 3978 O O . LEU A 1 537 ? 18.668 1.898 -13.272 1.00 93.69 537 LEU A O 1
ATOM 3982 N N . ASP A 1 538 ? 19.637 3.888 -13.608 1.00 94.88 538 ASP A N 1
ATOM 3983 C CA . ASP A 1 538 ? 20.811 3.366 -14.332 1.00 94.88 538 ASP A CA 1
ATOM 3984 C C . ASP A 1 538 ? 21.575 2.298 -13.529 1.00 94.88 538 ASP A C 1
ATOM 3986 O O . ASP A 1 538 ? 22.185 1.392 -14.105 1.00 94.88 538 ASP A O 1
ATOM 3990 N N . PHE A 1 539 ? 21.599 2.427 -12.199 1.00 94.75 539 PHE A N 1
ATOM 3991 C CA . PHE A 1 539 ? 22.197 1.449 -11.299 1.00 94.75 539 PHE A CA 1
ATOM 3992 C C . PHE A 1 539 ? 21.313 0.205 -11.136 1.00 94.75 539 PHE A C 1
ATOM 3994 O O . PHE A 1 539 ? 21.840 -0.908 -11.184 1.00 94.75 539 PHE A O 1
ATOM 4001 N N . LEU A 1 540 ? 19.994 0.358 -10.966 1.00 92.31 540 LEU A N 1
ATOM 4002 C CA . LEU A 1 540 ? 19.065 -0.777 -10.886 1.00 92.31 540 LEU A CA 1
ATOM 4003 C C . LEU A 1 540 ? 19.029 -1.574 -12.194 1.00 92.31 540 LEU A C 1
ATOM 4005 O O . LEU A 1 540 ? 19.176 -2.792 -12.140 1.00 92.31 540 LEU A O 1
ATOM 4009 N N . ASP A 1 541 ? 18.973 -0.912 -13.351 1.00 91.31 541 ASP A N 1
ATOM 4010 C CA . ASP A 1 541 ? 18.945 -1.554 -14.675 1.00 91.31 541 ASP A CA 1
ATOM 4011 C C . ASP A 1 541 ? 20.146 -2.495 -14.894 1.00 91.31 541 ASP A C 1
ATOM 4013 O O . ASP A 1 541 ? 20.036 -3.527 -15.557 1.00 91.31 541 ASP A O 1
ATOM 4017 N N . LYS A 1 542 ? 21.300 -2.161 -14.298 1.00 90.50 542 LYS A N 1
ATOM 4018 C CA . LYS A 1 542 ? 22.541 -2.952 -14.365 1.00 90.50 542 LYS A CA 1
ATOM 4019 C C . LYS A 1 542 ? 22.651 -4.023 -13.276 1.00 90.50 542 LYS A C 1
ATOM 4021 O O . LYS A 1 542 ? 23.302 -5.039 -13.502 1.00 90.50 542 LYS A O 1
ATOM 4026 N N . ASN A 1 543 ? 22.076 -3.795 -12.091 1.00 86.69 543 ASN A N 1
ATOM 4027 C CA . ASN A 1 543 ? 22.369 -4.585 -10.883 1.00 86.69 543 ASN A CA 1
ATOM 4028 C C . ASN A 1 543 ? 21.147 -5.294 -10.258 1.00 86.69 543 ASN A C 1
ATOM 4030 O O . ASN A 1 543 ? 21.317 -6.072 -9.316 1.00 86.69 543 ASN A O 1
ATOM 4034 N N . TYR A 1 544 ? 19.927 -5.063 -10.754 1.00 81.12 544 TYR A N 1
ATOM 4035 C CA . TYR A 1 544 ? 18.688 -5.653 -10.239 1.00 81.12 544 TYR A CA 1
ATOM 4036 C C . TYR A 1 544 ? 17.895 -6.382 -11.334 1.00 81.12 544 TYR A C 1
ATOM 4038 O O . TYR A 1 544 ? 16.943 -5.874 -11.922 1.00 81.12 544 TYR A O 1
ATOM 4046 N N . LEU A 1 545 ? 18.263 -7.639 -11.577 1.00 61.91 545 LEU A N 1
ATOM 4047 C CA . LEU A 1 545 ? 17.566 -8.520 -12.516 1.00 61.91 545 LEU A CA 1
ATOM 4048 C C . LEU A 1 545 ? 16.354 -9.190 -11.851 1.00 61.91 545 LEU A C 1
ATOM 4050 O O . LEU A 1 545 ? 16.440 -10.362 -11.492 1.00 61.91 545 LEU A O 1
ATOM 4054 N N . GLY A 1 546 ? 15.269 -8.423 -11.661 1.00 59.69 546 GLY A N 1
ATOM 4055 C CA . GLY A 1 546 ? 13.895 -8.874 -11.362 1.00 59.69 546 GLY A CA 1
ATOM 4056 C C . GLY A 1 546 ? 13.765 -10.215 -10.631 1.00 59.69 546 GLY A C 1
ATOM 4057 O O . GLY A 1 546 ? 13.150 -11.140 -11.161 1.00 59.69 546 GLY A O 1
ATOM 4058 N N . ARG A 1 547 ? 14.401 -10.357 -9.459 1.00 61.12 547 ARG A N 1
ATOM 4059 C CA . ARG A 1 547 ? 14.491 -11.659 -8.782 1.00 61.12 547 ARG A CA 1
ATOM 4060 C C . ARG A 1 547 ? 13.106 -12.122 -8.315 1.00 61.12 547 ARG A C 1
ATOM 4062 O O . ARG A 1 547 ? 12.330 -11.280 -7.860 1.00 61.12 547 ARG A O 1
ATOM 4069 N N . PRO A 1 548 ? 12.816 -13.439 -8.355 1.00 54.62 548 PRO A N 1
ATOM 4070 C CA . PRO A 1 548 ? 11.585 -13.972 -7.794 1.00 54.62 548 PRO A CA 1
ATOM 4071 C C . PRO A 1 548 ? 11.399 -13.541 -6.334 1.00 54.62 548 PRO A C 1
ATOM 4073 O O . PRO A 1 548 ? 12.374 -13.594 -5.576 1.00 54.62 548 PRO A O 1
ATOM 4076 N N . PRO A 1 549 ? 10.178 -13.162 -5.916 1.00 58.69 549 PRO A N 1
ATOM 4077 C CA . PRO A 1 549 ? 9.862 -12.886 -4.518 1.00 58.69 549 PRO A CA 1
ATOM 4078 C C . PRO A 1 549 ? 10.012 -14.146 -3.647 1.00 58.69 549 PRO A C 1
ATOM 4080 O O . PRO A 1 549 ? 9.086 -14.929 -3.448 1.00 58.69 549 PRO A O 1
ATOM 4083 N N . GLY A 1 550 ? 11.223 -14.350 -3.131 1.00 54.59 550 GLY A N 1
ATOM 4084 C CA . GLY A 1 550 ? 11.598 -15.453 -2.254 1.00 54.59 550 GLY A CA 1
ATOM 4085 C C . GLY A 1 550 ? 12.341 -14.919 -1.037 1.00 54.59 550 GLY A C 1
ATOM 4086 O O . GLY A 1 550 ? 13.485 -14.489 -1.150 1.00 54.59 550 GLY A O 1
ATOM 4087 N N . ALA A 1 551 ? 11.678 -14.952 0.121 1.00 55.81 551 ALA A N 1
ATOM 4088 C CA . ALA A 1 551 ? 12.145 -14.499 1.440 1.00 55.81 551 ALA A CA 1
ATOM 4089 C C . ALA A 1 551 ? 12.509 -13.003 1.615 1.00 55.81 551 ALA A C 1
ATOM 4091 O O . ALA A 1 551 ? 12.311 -12.499 2.719 1.00 55.81 551 ALA A O 1
ATOM 4092 N N . ASP A 1 552 ? 12.969 -12.281 0.587 1.00 73.06 552 ASP A N 1
ATOM 4093 C CA . ASP A 1 552 ? 13.293 -10.844 0.665 1.00 73.06 552 ASP A CA 1
ATOM 4094 C C . ASP A 1 552 ? 12.375 -9.994 -0.228 1.00 73.06 552 ASP A C 1
ATOM 4096 O O . ASP A 1 552 ? 12.629 -9.774 -1.414 1.00 73.06 552 ASP A O 1
ATOM 4100 N N . PHE A 1 553 ? 11.281 -9.519 0.369 1.00 82.31 553 PHE A N 1
ATOM 4101 C CA . PHE A 1 553 ? 10.309 -8.642 -0.283 1.00 82.31 553 PHE A CA 1
ATOM 4102 C C . PHE A 1 553 ? 10.685 -7.151 -0.177 1.00 82.31 553 PHE A C 1
ATOM 4104 O O . PHE A 1 553 ? 10.065 -6.336 -0.861 1.00 82.31 553 PHE A O 1
ATOM 4111 N N . TYR A 1 554 ? 11.722 -6.783 0.598 1.00 83.69 554 TYR A N 1
ATOM 4112 C CA . TYR A 1 554 ? 12.078 -5.377 0.828 1.00 83.69 554 TYR A CA 1
ATOM 4113 C C . TYR A 1 554 ? 12.435 -4.664 -0.479 1.00 83.69 554 TYR A C 1
ATOM 4115 O O . TYR A 1 554 ? 11.809 -3.676 -0.867 1.00 83.69 554 TYR A O 1
ATOM 4123 N N . ALA A 1 555 ? 13.432 -5.203 -1.180 1.00 85.69 555 ALA A N 1
ATOM 4124 C CA . ALA A 1 555 ? 13.915 -4.653 -2.438 1.00 85.69 555 ALA A CA 1
ATOM 4125 C C . ALA A 1 555 ? 12.834 -4.576 -3.538 1.00 85.69 555 ALA A C 1
ATOM 4127 O O . ALA A 1 555 ? 12.672 -3.495 -4.109 1.00 85.69 555 ALA A O 1
ATOM 4128 N N . PRO A 1 556 ? 12.082 -5.654 -3.860 1.00 86.69 556 PRO A N 1
ATOM 4129 C CA . PRO A 1 556 ? 11.131 -5.609 -4.967 1.00 86.69 556 PRO A CA 1
ATOM 4130 C C . PRO A 1 556 ? 9.986 -4.609 -4.764 1.00 86.69 556 PRO A C 1
ATOM 4132 O O . PRO A 1 556 ? 9.634 -3.950 -5.729 1.00 86.69 556 PRO A O 1
ATOM 4135 N N . TYR A 1 557 ? 9.454 -4.405 -3.554 1.00 88.69 557 TYR A N 1
ATOM 4136 C CA . TYR A 1 557 ? 8.365 -3.434 -3.321 1.00 88.69 557 TYR A CA 1
ATOM 4137 C C . TYR A 1 557 ? 8.783 -1.984 -3.573 1.00 88.69 557 TYR A C 1
ATOM 4139 O O . TYR A 1 557 ? 8.040 -1.222 -4.195 1.00 88.69 557 TYR A O 1
ATOM 4147 N N . TYR A 1 558 ? 9.983 -1.602 -3.135 1.00 89.06 558 TYR A N 1
ATOM 4148 C CA . TYR A 1 558 ? 10.509 -0.267 -3.413 1.00 89.06 558 TYR A CA 1
ATOM 4149 C C . TYR A 1 558 ? 10.924 -0.117 -4.882 1.00 89.06 558 TYR A C 1
ATOM 4151 O O . TYR A 1 558 ? 10.656 0.918 -5.487 1.00 89.06 558 TYR A O 1
ATOM 4159 N N . ASN A 1 559 ? 11.536 -1.146 -5.480 1.00 89.69 559 ASN A N 1
ATOM 4160 C CA . ASN A 1 559 ? 11.947 -1.112 -6.886 1.00 89.69 559 ASN A CA 1
ATOM 4161 C C . ASN A 1 559 ? 10.727 -1.087 -7.832 1.00 89.69 559 ASN A C 1
ATOM 4163 O O . ASN A 1 559 ? 10.736 -0.327 -8.794 1.00 89.69 559 ASN A O 1
ATOM 4167 N N . MET A 1 560 ? 9.663 -1.844 -7.534 1.00 88.06 560 MET A N 1
ATOM 4168 C CA . MET A 1 560 ? 8.388 -1.855 -8.269 1.00 88.06 560 MET A CA 1
ATOM 4169 C C . MET A 1 560 ? 7.776 -0.454 -8.333 1.00 88.06 560 MET A C 1
ATOM 4171 O O . MET A 1 560 ? 7.466 0.029 -9.417 1.00 88.06 560 MET A O 1
ATOM 4175 N N . GLN A 1 561 ? 7.673 0.233 -7.190 1.00 89.75 561 GLN A N 1
ATOM 4176 C CA . GLN A 1 561 ? 7.180 1.612 -7.141 1.00 89.75 561 GLN A CA 1
ATOM 4177 C C . GLN A 1 561 ? 8.109 2.586 -7.876 1.00 89.75 561 GLN A C 1
ATOM 4179 O O . GLN A 1 561 ? 7.628 3.406 -8.651 1.00 89.75 561 GLN A O 1
ATOM 4184 N N . ALA A 1 562 ? 9.429 2.479 -7.686 1.00 90.12 562 ALA A N 1
ATOM 4185 C CA . ALA A 1 562 ? 10.398 3.351 -8.351 1.00 90.12 562 ALA A CA 1
ATOM 4186 C C . ALA A 1 562 ? 10.322 3.257 -9.887 1.00 90.12 562 ALA A C 1
ATOM 4188 O O . ALA A 1 562 ? 10.308 4.285 -10.568 1.00 90.12 562 ALA A O 1
ATOM 4189 N N . TYR A 1 563 ? 10.223 2.033 -10.422 1.00 90.31 563 TYR A N 1
ATOM 4190 C CA . TYR A 1 563 ? 10.038 1.783 -11.853 1.00 90.31 563 TYR A CA 1
ATOM 4191 C C . TYR A 1 563 ? 8.654 2.209 -12.353 1.00 90.31 563 TYR A C 1
ATOM 4193 O O . TYR A 1 563 ? 8.566 2.781 -13.435 1.00 90.31 563 TYR A O 1
ATOM 4201 N N . PHE A 1 564 ? 7.582 1.983 -11.589 1.00 87.81 564 PHE A N 1
ATOM 4202 C CA . PHE A 1 564 ? 6.231 2.411 -11.972 1.00 87.81 564 PHE A CA 1
ATOM 4203 C C . PHE A 1 564 ? 6.101 3.937 -12.052 1.00 87.81 564 PHE A C 1
ATOM 4205 O O . PHE A 1 564 ? 5.500 4.467 -12.983 1.00 87.81 564 PHE A O 1
ATOM 4212 N N . MET A 1 565 ? 6.704 4.652 -11.098 1.00 81.94 565 MET A N 1
ATOM 4213 C CA . MET A 1 565 ? 6.711 6.115 -11.075 1.00 81.94 565 MET A CA 1
ATOM 4214 C C . MET A 1 565 ? 7.559 6.716 -12.210 1.00 81.94 565 MET A C 1
ATOM 4216 O O . MET A 1 565 ? 7.207 7.785 -12.703 1.00 81.94 565 MET A O 1
ATOM 4220 N N . GLU A 1 566 ? 8.631 6.045 -12.652 1.00 85.81 566 GLU A N 1
ATOM 4221 C CA . GLU A 1 566 ? 9.389 6.401 -13.872 1.00 85.81 566 GLU A CA 1
ATOM 4222 C C . GLU A 1 566 ? 8.562 6.144 -15.147 1.00 85.81 566 GLU A C 1
ATOM 4224 O O . GLU A 1 566 ? 8.522 6.981 -16.047 1.00 85.81 566 GLU A O 1
ATOM 4229 N N . GLY A 1 567 ? 7.878 4.998 -15.224 1.00 84.62 567 GLY A N 1
ATOM 4230 C CA . GLY A 1 567 ? 7.069 4.614 -16.378 1.00 84.62 567 GLY A CA 1
ATOM 4231 C C . GLY A 1 567 ? 7.885 4.230 -17.623 1.00 84.62 567 GLY A C 1
ATOM 4232 O O . GLY A 1 567 ? 9.063 3.858 -17.556 1.00 84.62 567 GLY A O 1
ATOM 4233 N N . GLY A 1 568 ? 7.214 4.275 -18.779 1.00 86.50 568 GLY A N 1
ATOM 4234 C CA . GLY A 1 568 ? 7.787 4.014 -20.105 1.00 86.50 568 GLY A CA 1
ATOM 4235 C C . GLY A 1 568 ? 8.515 2.671 -20.246 1.00 86.50 568 GLY A C 1
ATOM 4236 O O . GLY A 1 568 ? 8.246 1.697 -19.545 1.00 86.50 568 GLY A O 1
ATOM 4237 N N . THR A 1 569 ? 9.506 2.627 -21.137 1.00 89.06 569 THR A N 1
ATOM 4238 C CA . THR A 1 569 ? 10.235 1.395 -21.490 1.00 89.06 569 THR A CA 1
ATOM 4239 C C . THR A 1 569 ? 10.973 0.752 -20.310 1.00 89.06 569 THR A C 1
ATOM 4241 O O . THR A 1 569 ? 11.153 -0.467 -20.284 1.00 89.06 569 THR A O 1
ATOM 4244 N N . ARG A 1 570 ? 11.374 1.541 -19.302 1.00 88.75 570 ARG A N 1
ATOM 4245 C CA . ARG A 1 570 ? 11.950 1.027 -18.048 1.00 88.75 570 ARG A CA 1
ATOM 4246 C C . ARG A 1 570 ? 10.932 0.210 -17.267 1.00 88.75 570 ARG A C 1
ATOM 4248 O O . ARG A 1 570 ? 11.205 -0.942 -16.929 1.00 88.75 570 ARG A O 1
ATOM 4255 N N . TRP A 1 571 ? 9.755 0.789 -17.042 1.00 89.25 571 TRP A N 1
ATOM 4256 C CA . TRP A 1 571 ? 8.628 0.102 -16.428 1.00 89.25 571 TRP A CA 1
ATOM 4257 C C . TRP A 1 571 ? 8.237 -1.159 -17.207 1.00 89.25 571 TRP A C 1
ATOM 4259 O O . TRP A 1 571 ? 8.206 -2.239 -16.626 1.00 89.25 571 TRP A O 1
ATOM 4269 N N . GLU A 1 572 ? 8.032 -1.064 -18.522 1.00 90.19 572 GLU A N 1
ATOM 4270 C CA . GLU A 1 572 ? 7.659 -2.197 -19.387 1.00 90.19 572 GLU A CA 1
ATOM 4271 C C . GLU A 1 572 ? 8.672 -3.359 -19.297 1.00 90.19 572 GLU A C 1
ATOM 4273 O O . GLU A 1 572 ? 8.304 -4.529 -19.131 1.00 90.19 572 GLU A O 1
ATOM 4278 N N . THR A 1 573 ? 9.971 -3.040 -19.343 1.00 89.00 573 THR A N 1
ATOM 4279 C CA . THR A 1 573 ? 11.072 -4.019 -19.270 1.00 89.00 573 THR A CA 1
ATOM 4280 C C . THR A 1 573 ? 11.175 -4.689 -17.899 1.00 89.00 573 THR A C 1
ATOM 4282 O O . THR A 1 573 ? 11.541 -5.867 -17.809 1.00 89.00 573 THR A O 1
ATOM 4285 N N . PHE A 1 574 ? 10.874 -3.952 -16.828 1.00 88.31 574 PHE A N 1
ATOM 4286 C CA . PHE A 1 574 ? 10.829 -4.481 -15.469 1.00 88.31 574 PHE A CA 1
ATOM 4287 C C . PHE A 1 574 ? 9.583 -5.353 -15.251 1.00 88.31 574 PHE A C 1
ATOM 4289 O O . PHE A 1 574 ? 9.688 -6.519 -14.855 1.00 88.31 574 PHE A O 1
ATOM 4296 N N . ASN A 1 575 ? 8.408 -4.803 -15.558 1.00 89.50 575 ASN A N 1
ATOM 4297 C CA . ASN A 1 575 ? 7.106 -5.379 -15.247 1.00 89.50 575 ASN A CA 1
ATOM 4298 C C . ASN A 1 575 ? 6.866 -6.712 -15.969 1.00 89.50 575 ASN A C 1
ATOM 4300 O O . ASN A 1 575 ? 6.468 -7.690 -15.334 1.00 89.50 575 ASN A O 1
ATOM 4304 N N . SER A 1 576 ? 7.220 -6.787 -17.258 1.00 87.12 576 SER A N 1
ATOM 4305 C CA . SER A 1 576 ? 7.111 -8.003 -18.088 1.00 87.12 576 SER A CA 1
ATOM 4306 C C . SER A 1 576 ? 7.833 -9.231 -17.514 1.00 87.12 576 SER A C 1
ATOM 4308 O O . SER A 1 576 ? 7.468 -10.366 -17.822 1.00 87.12 576 SER A O 1
ATOM 4310 N N . LYS A 1 577 ? 8.839 -9.026 -16.654 1.00 85.88 577 LYS A N 1
ATOM 4311 C CA . LYS A 1 577 ? 9.558 -10.094 -15.940 1.00 85.88 577 LYS A CA 1
ATOM 4312 C C . LYS A 1 577 ? 9.037 -10.262 -14.517 1.00 85.88 577 LYS A C 1
ATOM 4314 O O . LYS A 1 577 ? 8.788 -11.385 -14.073 1.00 85.88 577 LYS A O 1
ATOM 4319 N N . PHE A 1 578 ? 8.898 -9.153 -13.791 1.00 87.38 578 PHE A N 1
ATOM 4320 C CA . PHE A 1 578 ? 8.619 -9.186 -12.362 1.00 87.38 578 PHE A CA 1
ATOM 4321 C C . PHE A 1 578 ? 7.189 -9.638 -12.048 1.00 87.38 578 PHE A C 1
ATOM 4323 O O . PHE A 1 578 ? 7.018 -10.540 -11.228 1.00 87.38 578 PHE A O 1
ATOM 4330 N N . GLN A 1 579 ? 6.174 -9.094 -12.733 1.00 89.50 579 GLN A N 1
ATOM 4331 C CA . GLN A 1 579 ? 4.772 -9.390 -12.421 1.00 89.50 579 GLN A CA 1
ATOM 4332 C C . GLN A 1 579 ? 4.458 -10.876 -12.585 1.00 89.50 579 GLN A C 1
ATOM 4334 O O . GLN A 1 579 ? 3.953 -11.500 -11.655 1.00 89.50 579 GLN A O 1
ATOM 4339 N N . LYS A 1 580 ? 4.818 -11.470 -13.732 1.00 88.62 580 LYS A N 1
ATOM 4340 C CA . LYS A 1 580 ? 4.619 -12.905 -13.981 1.00 88.62 580 LYS A CA 1
ATOM 4341 C C . LYS A 1 580 ? 5.271 -13.754 -12.887 1.00 88.62 580 LYS A C 1
ATOM 4343 O O . LYS A 1 580 ? 4.658 -14.688 -12.389 1.00 88.62 580 LYS A O 1
ATOM 4348 N N . THR A 1 581 ? 6.489 -13.398 -12.484 1.00 87.81 581 THR A N 1
ATOM 4349 C CA . THR A 1 581 ? 7.243 -14.134 -11.462 1.00 87.81 581 THR A CA 1
ATOM 4350 C C . THR A 1 581 ? 6.624 -14.002 -10.065 1.00 87.81 581 THR A C 1
ATOM 4352 O O . THR A 1 581 ? 6.651 -14.961 -9.299 1.00 87.81 581 THR A O 1
ATOM 4355 N N . LEU A 1 582 ? 6.048 -12.844 -9.726 1.00 89.62 582 LEU A N 1
ATOM 4356 C CA . LEU A 1 582 ? 5.292 -12.646 -8.487 1.00 89.62 582 LEU A CA 1
ATOM 4357 C C . LEU A 1 582 ? 3.980 -13.449 -8.502 1.00 89.62 582 LEU A C 1
ATOM 4359 O O . LEU A 1 582 ? 3.704 -14.162 -7.542 1.00 89.62 582 LEU A O 1
ATOM 4363 N N . LEU A 1 583 ? 3.211 -13.394 -9.594 1.00 91.81 583 LEU A N 1
ATOM 4364 C CA . LEU A 1 583 ? 1.946 -14.127 -9.748 1.00 91.81 583 LEU A CA 1
ATOM 4365 C C . LEU A 1 583 ? 2.141 -15.646 -9.679 1.00 91.81 583 LEU A C 1
ATOM 4367 O O . LEU A 1 583 ? 1.454 -16.323 -8.921 1.00 91.81 583 LEU A O 1
ATOM 4371 N N . ASP A 1 584 ? 3.119 -16.177 -10.413 1.00 90.00 584 ASP A N 1
ATOM 4372 C CA . ASP A 1 584 ? 3.417 -17.613 -10.445 1.00 90.00 584 ASP A CA 1
ATOM 4373 C C . ASP A 1 584 ? 4.000 -18.134 -9.107 1.00 90.00 584 ASP A C 1
ATOM 4375 O O . ASP A 1 584 ? 4.115 -19.343 -8.909 1.00 90.00 584 ASP A O 1
ATOM 4379 N N . ALA A 1 585 ? 4.371 -17.235 -8.183 1.00 88.81 585 ALA A N 1
ATOM 4380 C CA . ALA A 1 585 ? 4.855 -17.555 -6.839 1.00 88.81 585 ALA A CA 1
ATOM 4381 C C . ALA A 1 585 ? 3.769 -17.492 -5.742 1.00 88.81 585 ALA A C 1
ATOM 4383 O O . ALA A 1 585 ? 4.088 -17.740 -4.574 1.00 88.81 585 ALA A O 1
ATOM 4384 N N . GLN A 1 586 ? 2.518 -17.153 -6.081 1.00 92.25 586 GLN A N 1
ATOM 4385 C CA . GLN A 1 586 ? 1.410 -17.166 -5.123 1.00 92.25 586 GLN A CA 1
ATOM 4386 C C . GLN A 1 586 ? 1.004 -18.612 -4.789 1.00 92.25 586 GLN A C 1
ATOM 4388 O O . GLN A 1 586 ? 0.858 -19.459 -5.671 1.00 92.25 586 GLN A O 1
ATOM 4393 N N . ASN A 1 587 ? 0.802 -18.906 -3.506 1.00 91.69 587 ASN A N 1
ATOM 4394 C CA . ASN A 1 587 ? 0.227 -20.171 -3.059 1.00 91.69 587 ASN A CA 1
ATOM 4395 C C . ASN A 1 587 ? -1.282 -20.222 -3.381 1.00 91.69 587 ASN A C 1
ATOM 4397 O O . ASN A 1 587 ? -1.944 -19.196 -3.535 1.00 91.69 587 ASN A O 1
ATOM 4401 N N . ALA A 1 588 ? -1.857 -21.428 -3.425 1.00 92.19 588 ALA A N 1
ATOM 4402 C CA . ALA A 1 588 ? -3.279 -21.620 -3.732 1.00 92.19 588 ALA A CA 1
ATOM 4403 C C . ALA A 1 588 ? -4.234 -20.917 -2.741 1.00 92.19 588 ALA A C 1
ATOM 4405 O O . ALA A 1 588 ? -5.327 -20.518 -3.138 1.00 92.19 588 ALA A O 1
ATOM 4406 N N . ASP A 1 589 ? -3.801 -20.731 -1.489 1.00 91.06 589 ASP A N 1
ATOM 4407 C CA . ASP A 1 589 ? -4.529 -20.029 -0.423 1.00 91.06 589 ASP A CA 1
ATOM 4408 C C . ASP A 1 589 ? -4.407 -18.494 -0.485 1.00 91.06 589 ASP A C 1
ATOM 4410 O O . ASP A 1 589 ? -4.905 -17.812 0.403 1.00 91.06 589 ASP A O 1
ATOM 4414 N N . GLY A 1 590 ? -3.737 -17.947 -1.506 1.00 92.81 590 GLY A N 1
ATOM 4415 C CA . GLY A 1 590 ? -3.521 -16.510 -1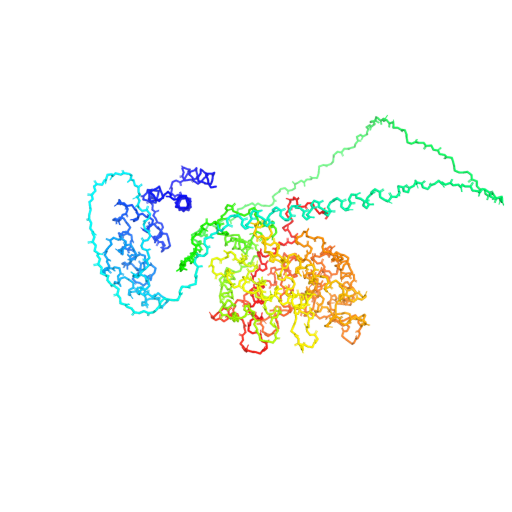.682 1.00 92.81 590 GLY A CA 1
ATOM 4416 C C . GLY A 1 590 ? -2.254 -15.957 -1.029 1.00 92.81 590 GLY A C 1
ATOM 4417 O O . GLY A 1 590 ? -1.882 -14.814 -1.304 1.00 92.81 590 GLY A O 1
ATOM 4418 N N . SER A 1 591 ? -1.562 -16.746 -0.205 1.00 91.94 591 SER A N 1
ATOM 4419 C CA . SER A 1 591 ? -0.344 -16.305 0.478 1.00 91.94 591 SER A CA 1
ATOM 4420 C C . SER A 1 591 ? 0.894 -16.305 -0.424 1.00 91.94 591 SER A C 1
ATOM 4422 O O . SER A 1 591 ? 0.938 -16.975 -1.456 1.00 91.94 591 SER A O 1
ATOM 4424 N N . TRP A 1 592 ? 1.951 -15.603 -0.005 1.00 88.50 592 TRP A N 1
ATOM 4425 C CA . TRP A 1 592 ? 3.280 -15.719 -0.617 1.00 88.50 592 TRP A CA 1
ATOM 4426 C C . TRP A 1 592 ? 4.308 -16.327 0.338 1.00 88.50 592 TRP A C 1
ATOM 4428 O O . TRP A 1 592 ? 4.397 -15.959 1.510 1.00 88.50 592 TRP A O 1
ATOM 4438 N N . THR A 1 593 ? 5.178 -17.179 -0.220 1.00 73.31 593 THR A N 1
ATOM 4439 C CA . THR A 1 593 ? 6.246 -17.956 0.449 1.00 73.31 593 THR A CA 1
ATOM 4440 C C . THR A 1 593 ? 5.771 -19.113 1.341 1.00 73.31 593 THR A C 1
ATOM 4442 O O . THR A 1 593 ? 4.582 -19.305 1.567 1.00 73.31 593 THR A O 1
ATOM 4445 N N . LYS A 1 594 ? 6.712 -19.948 1.806 1.00 57.16 594 LYS A N 1
ATOM 4446 C CA . LYS A 1 594 ? 6.455 -21.108 2.674 1.00 57.16 594 LYS A CA 1
ATOM 4447 C C . LYS A 1 594 ? 7.273 -20.977 3.958 1.00 57.16 594 LYS A C 1
ATOM 4449 O O . LYS A 1 594 ? 8.500 -20.991 3.894 1.00 57.16 594 LYS A O 1
ATOM 4454 N N . GLY A 1 595 ? 6.600 -20.884 5.105 1.00 54.34 595 GLY A N 1
ATOM 4455 C CA . GLY A 1 595 ? 7.227 -20.905 6.431 1.00 54.34 595 GLY A CA 1
ATOM 4456 C C . GLY A 1 595 ? 6.697 -19.838 7.392 1.00 54.34 595 GLY A C 1
ATOM 4457 O O . GLY A 1 595 ? 6.422 -18.707 6.996 1.00 54.34 595 GLY A O 1
ATOM 4458 N N . ASP A 1 596 ? 6.615 -20.209 8.672 1.00 52.12 596 ASP A N 1
ATOM 4459 C CA . ASP A 1 596 ? 6.031 -19.414 9.768 1.00 52.12 596 ASP A CA 1
ATOM 4460 C C . ASP A 1 596 ? 7.102 -18.637 10.578 1.00 52.12 596 ASP A C 1
ATOM 4462 O O . ASP A 1 596 ? 6.955 -18.356 11.768 1.00 52.12 596 ASP A O 1
ATOM 4466 N N . ALA A 1 597 ? 8.235 -18.316 9.945 1.00 62.00 597 ALA A N 1
ATOM 4467 C CA . ALA A 1 597 ? 9.383 -17.683 10.589 1.00 62.00 597 ALA A CA 1
ATOM 4468 C C . ALA A 1 597 ? 9.124 -16.194 10.888 1.00 62.00 597 ALA A C 1
ATOM 4470 O O . ALA A 1 597 ? 9.304 -15.333 10.024 1.00 62.00 597 ALA A O 1
ATOM 4471 N N . LYS A 1 598 ? 8.761 -15.886 12.141 1.00 63.94 598 LYS A N 1
ATOM 4472 C CA . LYS A 1 598 ? 8.634 -14.510 12.666 1.00 63.94 598 LYS A CA 1
ATOM 4473 C C . LYS A 1 598 ? 7.781 -13.616 11.753 1.00 63.94 598 LYS A C 1
ATOM 4475 O O . LYS A 1 598 ? 8.257 -12.649 11.148 1.00 63.94 598 LYS A O 1
ATOM 4480 N N . ASP A 1 599 ? 6.519 -14.008 11.602 1.00 77.75 599 ASP A N 1
ATOM 4481 C CA . ASP A 1 599 ? 5.492 -13.308 10.816 1.00 77.75 599 ASP A CA 1
ATOM 4482 C C . ASP A 1 599 ? 5.774 -13.210 9.304 1.00 77.75 599 ASP A C 1
ATOM 4484 O O . ASP A 1 599 ? 5.140 -12.420 8.602 1.00 77.75 599 ASP A O 1
ATOM 4488 N N . SER A 1 600 ? 6.697 -14.025 8.771 1.00 79.69 600 SER A N 1
ATOM 4489 C CA . SER A 1 600 ? 7.043 -14.043 7.342 1.00 79.69 600 SER A CA 1
ATOM 4490 C C . SER A 1 600 ? 5.846 -14.241 6.425 1.00 79.69 600 SER A C 1
ATOM 4492 O O . SER A 1 600 ? 5.765 -13.560 5.412 1.00 79.69 600 SER A O 1
ATOM 4494 N N . LEU A 1 601 ? 4.915 -15.129 6.773 1.00 87.38 601 LEU A N 1
ATOM 4495 C CA . LEU A 1 601 ? 3.790 -15.464 5.903 1.00 87.38 601 LEU A CA 1
ATOM 4496 C C . LEU A 1 601 ? 2.833 -14.276 5.714 1.00 87.38 601 LEU A C 1
ATOM 4498 O O . LEU A 1 601 ? 2.492 -13.933 4.584 1.00 87.38 601 LEU A O 1
ATOM 4502 N N . ILE A 1 602 ? 2.469 -13.588 6.801 1.00 90.00 602 ILE A N 1
ATOM 4503 C CA . ILE A 1 602 ? 1.619 -12.388 6.741 1.00 90.00 602 ILE A CA 1
ATOM 4504 C C . ILE A 1 602 ? 2.341 -11.233 6.067 1.00 90.00 602 ILE A C 1
ATOM 4506 O O . ILE A 1 602 ? 1.795 -10.621 5.152 1.00 90.00 602 ILE A O 1
ATOM 4510 N N . ARG A 1 603 ? 3.586 -10.968 6.478 1.00 87.44 603 ARG A N 1
ATOM 4511 C CA . ARG A 1 603 ? 4.400 -9.905 5.891 1.00 87.44 603 ARG A CA 1
ATOM 4512 C C . ARG A 1 603 ? 4.545 -10.109 4.385 1.00 87.44 603 ARG A C 1
ATOM 4514 O O . ARG A 1 603 ? 4.189 -9.224 3.624 1.00 87.44 603 ARG A O 1
ATOM 4521 N N . ASN A 1 604 ? 5.008 -11.271 3.938 1.00 88.50 604 ASN A N 1
ATOM 4522 C CA . ASN A 1 604 ? 5.254 -11.518 2.518 1.00 88.50 604 ASN A CA 1
ATOM 4523 C C . ASN A 1 604 ? 3.951 -11.502 1.700 1.00 88.50 604 ASN A C 1
ATOM 4525 O O . ASN A 1 604 ? 3.964 -11.024 0.570 1.00 88.50 604 ASN A O 1
ATOM 4529 N N . THR A 1 605 ? 2.823 -11.941 2.275 1.00 93.31 605 THR A N 1
ATOM 4530 C CA . THR A 1 605 ? 1.514 -11.864 1.604 1.00 93.31 605 THR A CA 1
ATOM 4531 C C . THR A 1 605 ? 1.044 -10.423 1.426 1.00 93.31 605 THR A C 1
ATOM 4533 O O . THR A 1 605 ? 0.685 -10.041 0.315 1.00 93.31 605 THR A O 1
ATOM 4536 N N . ALA A 1 606 ? 1.134 -9.599 2.475 1.00 94.44 606 ALA A N 1
ATOM 4537 C CA . ALA A 1 606 ? 0.833 -8.173 2.381 1.00 94.44 606 ALA A CA 1
ATOM 4538 C C . ALA A 1 606 ? 1.750 -7.474 1.366 1.00 94.44 606 ALA A C 1
ATOM 4540 O O . ALA A 1 606 ? 1.273 -6.765 0.494 1.00 94.44 606 ALA A O 1
ATOM 4541 N N . TRP A 1 607 ? 3.062 -7.729 1.387 1.00 91.25 607 TRP A N 1
ATOM 4542 C CA . TRP A 1 607 ? 3.974 -7.139 0.399 1.00 91.25 607 TRP A CA 1
ATOM 4543 C C . TRP A 1 607 ? 3.669 -7.605 -1.035 1.00 91.25 607 TRP A C 1
ATOM 4545 O O . TRP A 1 607 ? 3.795 -6.809 -1.961 1.00 91.25 607 TRP A O 1
ATOM 4555 N N . GLY A 1 608 ? 3.246 -8.860 -1.226 1.00 93.00 608 GLY A N 1
ATOM 4556 C CA . GLY A 1 608 ? 2.758 -9.375 -2.509 1.00 93.00 608 GLY A CA 1
ATOM 4557 C C . GLY A 1 608 ? 1.542 -8.603 -3.027 1.00 93.00 608 GLY A C 1
ATOM 4558 O O . GLY A 1 608 ? 1.572 -8.130 -4.163 1.00 93.00 608 GLY A O 1
ATOM 4559 N N . ALA A 1 609 ? 0.530 -8.397 -2.176 1.00 95.50 609 ALA A N 1
ATOM 4560 C CA . ALA A 1 609 ? -0.639 -7.570 -2.485 1.00 95.50 609 ALA A CA 1
ATOM 4561 C C . ALA A 1 609 ? -0.237 -6.122 -2.819 1.00 95.50 609 ALA A C 1
ATOM 4563 O O . ALA A 1 609 ? -0.490 -5.659 -3.929 1.00 95.50 609 ALA A O 1
ATOM 4564 N N . LEU A 1 610 ? 0.519 -5.461 -1.934 1.00 93.81 610 LEU A N 1
ATOM 4565 C CA . LEU A 1 610 ? 0.996 -4.082 -2.102 1.00 93.81 610 LEU A CA 1
ATOM 4566 C C . LEU A 1 610 ? 1.750 -3.858 -3.425 1.00 93.81 610 LEU A C 1
ATOM 4568 O O . LEU A 1 610 ? 1.614 -2.802 -4.037 1.00 93.81 610 LEU A O 1
ATOM 4572 N N . MET A 1 611 ? 2.540 -4.836 -3.886 1.00 92.56 611 MET A N 1
ATOM 4573 C CA . MET A 1 611 ? 3.227 -4.766 -5.184 1.00 92.56 611 MET A CA 1
ATOM 4574 C C . MET A 1 611 ? 2.273 -4.897 -6.374 1.00 92.56 611 MET A C 1
ATOM 4576 O O . MET A 1 611 ? 2.477 -4.229 -7.385 1.00 92.56 611 MET A O 1
ATOM 4580 N N . LEU A 1 612 ? 1.237 -5.731 -6.266 1.00 93.94 612 LEU A N 1
ATOM 4581 C CA . LEU A 1 612 ? 0.204 -5.882 -7.293 1.00 93.94 612 LEU A CA 1
ATOM 4582 C C . LEU A 1 612 ? -0.848 -4.762 -7.266 1.00 93.94 612 LEU A C 1
ATOM 4584 O O . LEU A 1 612 ? -1.565 -4.585 -8.243 1.00 93.94 612 LEU A O 1
ATOM 4588 N N . GLU A 1 613 ? -0.912 -3.965 -6.203 1.00 93.12 613 GLU A N 1
ATOM 4589 C CA . GLU A 1 613 ? -1.772 -2.779 -6.125 1.00 93.12 613 GLU A CA 1
ATOM 4590 C C . GLU A 1 613 ? -1.183 -1.550 -6.832 1.00 93.12 613 GLU A C 1
ATOM 4592 O O . GLU A 1 613 ? -1.914 -0.610 -7.152 1.00 93.12 613 GLU A O 1
ATOM 4597 N N . VAL A 1 614 ? 0.132 -1.537 -7.092 1.00 88.31 614 VAL A N 1
ATOM 4598 C CA . VAL A 1 614 ? 0.869 -0.378 -7.633 1.00 88.31 614 VAL A CA 1
ATOM 4599 C C . VAL A 1 614 ? 0.185 0.232 -8.864 1.00 88.31 614 VAL A C 1
ATOM 4601 O O . VAL A 1 614 ? 0.051 1.454 -8.922 1.00 88.31 614 VAL A O 1
ATOM 4604 N N . TYR A 1 615 ? -0.330 -0.606 -9.775 1.00 87.50 615 TYR A N 1
ATOM 4605 C CA . TYR A 1 615 ? -0.977 -0.203 -11.033 1.00 87.50 615 TYR A CA 1
ATOM 4606 C C . TYR A 1 615 ? -2.156 0.769 -10.866 1.00 87.50 615 TYR A C 1
ATOM 4608 O O . TYR A 1 615 ? -2.426 1.559 -11.767 1.00 87.50 615 TYR A O 1
ATOM 4616 N N . TYR A 1 616 ? -2.881 0.706 -9.745 1.00 83.62 616 TYR A N 1
ATOM 4617 C CA . TYR A 1 616 ? -4.072 1.529 -9.489 1.00 83.62 616 TYR A CA 1
ATOM 4618 C C . TYR A 1 616 ? -3.987 2.369 -8.207 1.00 83.62 616 TYR A C 1
ATOM 4620 O O . TYR A 1 616 ? -4.768 3.314 -8.042 1.00 83.62 616 TYR A O 1
ATOM 4628 N N . ARG A 1 617 ? -3.044 2.043 -7.311 1.00 80.25 617 ARG A N 1
ATOM 4629 C CA . ARG A 1 617 ? -2.787 2.738 -6.043 1.00 80.25 617 ARG A CA 1
ATOM 4630 C C . ARG A 1 617 ? -2.102 4.089 -6.243 1.00 80.25 617 ARG A C 1
ATOM 4632 O O . ARG A 1 617 ? -2.404 5.024 -5.495 1.00 80.25 617 ARG A O 1
ATOM 4639 N N . TYR A 1 618 ? -1.208 4.179 -7.227 1.00 72.31 618 TYR A N 1
ATOM 4640 C CA . TYR A 1 618 ? -0.428 5.372 -7.553 1.00 72.31 618 TYR A CA 1
ATOM 4641 C C . TYR A 1 618 ? -0.756 5.875 -8.965 1.00 72.31 618 TYR A C 1
ATOM 4643 O O . TYR A 1 618 ? -1.225 5.123 -9.817 1.00 72.31 618 TYR A O 1
ATOM 4651 N N . LEU A 1 619 ? -0.494 7.158 -9.218 1.00 57.00 619 LEU A N 1
ATOM 4652 C CA . LEU A 1 619 ? -0.561 7.746 -10.556 1.00 57.00 619 LEU A CA 1
ATOM 4653 C C . LEU A 1 619 ? 0.860 7.808 -11.141 1.00 57.00 619 LEU A C 1
ATOM 4655 O O . LEU A 1 619 ? 1.719 8.416 -10.495 1.00 57.00 619 LEU A O 1
ATOM 4659 N N . PRO A 1 620 ? 1.123 7.233 -12.332 1.00 52.47 620 PRO A N 1
ATOM 4660 C CA . PRO A 1 620 ? 2.391 7.414 -13.039 1.00 52.47 620 PRO A CA 1
ATOM 4661 C C . PRO A 1 620 ? 2.731 8.897 -13.234 1.00 52.47 620 PRO A C 1
ATOM 4663 O O . PRO A 1 620 ? 1.840 9.737 -13.373 1.00 52.47 620 PRO A O 1
ATOM 4666 N N . THR A 1 621 ? 4.016 9.247 -13.318 1.00 45.41 621 THR A N 1
ATOM 4667 C CA . THR A 1 621 ? 4.428 10.652 -13.522 1.00 45.41 621 THR A CA 1
ATOM 4668 C C . THR A 1 621 ? 4.053 11.219 -14.898 1.00 45.41 621 THR A C 1
ATOM 4670 O O . THR A 1 621 ? 4.077 12.440 -15.070 1.00 45.41 621 THR A O 1
ATOM 4673 N N . SER A 1 622 ? 3.660 10.372 -15.856 1.00 37.34 622 SER A N 1
ATOM 4674 C CA . SER A 1 622 ? 3.024 10.760 -17.123 1.00 37.34 622 SER A CA 1
ATOM 4675 C C . SER A 1 622 ? 1.559 11.189 -16.956 1.00 37.34 622 SER A C 1
ATOM 4677 O O . SER A 1 622 ? 1.105 12.093 -17.656 1.00 37.34 622 SER A O 1
ATOM 4679 N N . ASP A 1 623 ? 0.845 10.624 -15.979 1.00 39.97 623 ASP A N 1
ATOM 4680 C CA . ASP A 1 623 ? -0.558 10.907 -15.642 1.00 39.97 623 ASP A CA 1
ATOM 4681 C C . ASP A 1 623 ? -0.688 12.187 -14.786 1.00 39.97 623 ASP A C 1
ATOM 4683 O O . ASP A 1 623 ? -1.371 12.235 -13.757 1.00 39.97 623 ASP A O 1
ATOM 4687 N N . LYS A 1 624 ? -0.029 13.277 -15.207 1.00 35.47 624 LYS A N 1
ATOM 4688 C CA . LYS A 1 624 ? -0.178 14.598 -14.572 1.00 35.47 624 LYS A CA 1
ATOM 4689 C C . LYS A 1 624 ? -1.602 15.110 -14.797 1.00 35.47 624 LYS A C 1
ATOM 4691 O O . LYS A 1 624 ? -1.888 15.751 -15.806 1.00 35.47 624 LYS A O 1
ATOM 4696 N N . VAL A 1 625 ? -2.482 14.842 -13.829 1.00 34.41 625 VAL A N 1
ATOM 4697 C CA . VAL A 1 625 ? -3.882 15.295 -13.804 1.00 34.41 625 VAL A CA 1
ATOM 4698 C C . VAL A 1 625 ? -3.940 16.806 -14.040 1.00 34.41 625 VAL A C 1
ATOM 4700 O O . VAL A 1 625 ? -3.603 17.604 -13.158 1.00 34.41 625 VAL A O 1
ATOM 4703 N N . GLN A 1 626 ? -4.383 17.205 -15.235 1.00 25.28 626 GLN A N 1
ATOM 4704 C CA . GLN A 1 626 ? -4.584 18.610 -15.574 1.00 25.28 626 GLN A CA 1
ATOM 4705 C C . GLN A 1 626 ? -5.630 19.212 -14.627 1.00 25.28 626 GLN A C 1
ATOM 4707 O O . GLN A 1 626 ? -6.797 18.836 -14.652 1.00 25.28 626 GLN A O 1
ATOM 4712 N N . GLY A 1 627 ? -5.199 20.142 -13.772 1.00 28.47 627 GLY A N 1
ATOM 4713 C CA . GLY A 1 627 ? -6.067 20.831 -12.809 1.00 28.47 627 GLY A CA 1
ATOM 4714 C C . GLY A 1 627 ? -5.441 21.020 -11.427 1.00 28.47 627 GLY A C 1
ATOM 4715 O O . GLY A 1 627 ? -5.724 22.018 -10.764 1.00 28.47 627 GLY A O 1
ATOM 4716 N N . LEU A 1 628 ? -4.527 20.137 -11.011 1.00 26.55 628 LEU A N 1
ATOM 4717 C CA . LEU A 1 628 ? -3.773 20.319 -9.769 1.00 26.55 628 LEU A CA 1
ATOM 4718 C C . LEU A 1 628 ? -2.651 21.346 -9.968 1.00 26.55 628 LEU A C 1
ATOM 4720 O O . LEU A 1 628 ? -1.532 21.018 -10.357 1.00 26.55 628 LEU A O 1
ATOM 4724 N N . LYS A 1 629 ? -2.946 22.615 -9.661 1.00 22.94 629 LYS A N 1
ATOM 4725 C CA . LYS A 1 629 ? -1.891 23.595 -9.383 1.00 22.94 629 LYS A CA 1
ATOM 4726 C C . LYS A 1 629 ? -1.148 23.154 -8.125 1.00 22.94 629 LYS A C 1
ATOM 4728 O O . LYS A 1 629 ? -1.744 23.138 -7.050 1.00 22.94 629 LYS A O 1
ATOM 4733 N N . VAL A 1 630 ? 0.143 22.863 -8.272 1.00 28.08 630 VAL A N 1
ATOM 4734 C CA . VAL A 1 630 ? 1.080 22.787 -7.145 1.00 28.08 630 VAL A CA 1
ATOM 4735 C C . VAL A 1 630 ? 0.955 24.089 -6.343 1.00 28.08 630 VAL A C 1
ATOM 4737 O O . VAL A 1 630 ? 0.988 25.179 -6.925 1.00 28.08 630 VAL A O 1
ATOM 4740 N N . ARG A 1 631 ? 0.739 23.966 -5.034 1.00 27.27 631 ARG A N 1
ATOM 4741 C CA . ARG A 1 631 ? 0.633 25.056 -4.060 1.00 27.27 631 ARG A CA 1
ATOM 4742 C C . ARG A 1 631 ? 1.453 24.704 -2.833 1.00 27.27 631 ARG A C 1
ATOM 4744 O O . ARG A 1 631 ? 1.403 23.513 -2.464 1.00 27.27 631 ARG A O 1
#

Secondary structure (DSSP, 8-state):
-HHHHHHHHHHHHH-TT-HHHHHHHHHHHHHTT-HHHHHHHHHT-S---SSHHHHHHHHHHHHTSTTTHHHHHHHHHHHHHH-TT-HHHHHHHHHHHHHTT-HHHHHHHHHHHHHH-TT--HHHHHHS-------------------------------------HHHHHHHHHHHHHHHHHHHHHHHHHHHHS--PPPPP-------------PPP-------------------------S----PPP---TT---------------------SSSGGGTTSS-TTTGGGSSHHHHHHHHHHTT--THHHHHHHHHHHHHHTT--TTS---SSSHHHHHHHHHHHHHHTT--TT-TTTHHHHHHHHHHHHHHHHHTTT--S-TT-GGGHHHHHHHHHHHHHHHHHHHHHTT-PPTTHHHHHHHHHHHHHHT--TTSSB-GGG-TT-S--BHHHHHHHHHHHHHHHHTT---TTHHHHHHHHHHHHHHHB-TTTSPBPS-SSSS--S--HHHHHHHHHHHHHTT-TTSHHHHHHHHHHHHH------SS--HHHHHHHHHHHHH-HHHHHHHHHHHHHHHHTTB-TTS-BSS--STTHHHHHHHHHHHHHHHHHHS--TT---TT----

Sequence (631 aa):
MSQTIAELEAALNASPDNWSARRALAEAQLAEGQQVAAAHLLMAAPMVPGDEDNLMFTAYTIAHTAEGWEPAQGLLEDYLKAHPESSAAHLTFGRLLLGRGDTAGAESHFKVAAVLDPSIQVDAEMQAPVGVHAIHLQGEGPHHGERMLIVGEGEAVHAADKKSDTNEKVGALAAAIAVHAAIIFLLGLVALTVPVSAPPQLSVSSVSGEESSTVENVQLNKVSRKTSATMSQSTPIVSVEAFSPTAVPQIVDPNNTFSMIGATGDSGDFGMSMSGFGDVSNMGAIPAQMRSRCSASQRLKRLRESGGDERAEAAVKKALDFIASKQNADGSWGKEFKYASTGLALLSFLGHCETPESAKYGDSVVNGTLFLMETAKKNKGKMATEGAGNHHSYEHAIATYALCELYTMTKESGREIPRLENTLRDAVGIIVDGQDKAGGWVYGYANGGNNPDMSVSGWQIQALKAAHNTGKKFSGVDRALDKAISYVKKAQDDKNGGWKYRLVGEESTGKPTLTGAGILALQIWNEGDSDHVKKGLDFLDKNYLGRPPGADFYAPYYNMQAYFMEGGTRWETFNSKFQKTLLDAQNADGSWTKGDAKDSLIRNTAWGALMLEVYYRYLPTSDKVQGLKVR

Foldseek 3Di:
DVVLLVVLVVVCVVPVQPPVSLQVNLVVCVVVVVLVVSLVSLVSHPDQDLDPVSLLSNLLSNLLDPVSPVVSVVSLVVNCVVVVLDLSSLLSVLLSCVLVVVPVSNLVSQVSSCVSPVVRDSVCSSVPPSDRPDDPDDDDDDDDDDDDDDDDDDDDDDPDPPDPDVVVVVVVVVVVVVVVVVVVVVVVVVVVPDDDDDDDDPDDDDDDDDDDDDDDDDDDDDDDDDDDDDDDDDDDDDPDDDDDDDDDDDDDDPPPDDDDDDDFDDDDDDDDDDDDQPDPVQLQLAPPFQSLLRDPVSLVVLCVVQPHDPLLVVLLVLLLLLLQVQQDPQLFHFDLLGLLLLLLNLVLCVLSPNALRHSPCNVSNVSSLCSQLVVLVVVQLQQTDPPSPQCSLNSLLSNLLSLLSNQNNCVSSVNHDPCSVVSNLRSLVCLQQLAEPQQFHGGPSPHDPNKHFLLSRLSSLSSLLSNVSSVDDRPCSLVSLVSNLSNLLLQAQPVQLAGFRINDDPSSDHDLLRLLSSQVSLLSRVRNVPVSLVSSLSNCVVHPDQDQLEQDLRNLLSNLLSQQQQGDPSSVVNCVRNNVSLSVQADPSSWGYDDDPRSSGSNRSSSSSSSSSSSRRGDHPVPPPPPDDDD